Protein AF-A0A2W6C1J3-F1 (afdb_monomer)

Nearest PDB structures (foldseek):
  7tai-assembly1_C  TM=6.197E-01  e=3.158E-02  Homo sapiens
  8h2d-assembly2_B-2  TM=4.161E-01  e=7.433E-02  Mycobacterium tuberculosis H37Rv
  9erx-assembly1_R  TM=2.449E-01  e=3.915E-01  Homo sapiens
  2cmr-assembly1_A  TM=2.813E-01  e=2.522E+00  Human immunodeficiency virus 1

Mean predicted aligned error: 16.77 Å

Solvent-accessible surface area (backbone atoms only — not comparable to full-atom values): 20430 Å² total; per-residue (Å²): 144,79,85,87,76,74,85,70,72,65,65,61,58,56,48,27,52,51,46,26,54,50,26,47,53,49,23,51,49,32,48,48,52,25,50,48,35,52,49,38,62,74,67,65,57,66,50,96,92,43,51,58,66,58,48,53,52,50,26,52,51,30,50,55,52,22,53,52,30,45,49,52,20,53,53,26,43,55,66,20,72,86,57,82,51,56,81,58,45,70,63,40,62,64,69,41,81,67,27,29,75,37,48,22,29,39,33,52,15,48,49,43,49,51,51,55,64,56,39,65,79,46,29,84,79,62,34,68,70,53,41,50,59,57,54,55,43,55,58,54,19,53,51,26,41,50,51,14,47,43,55,66,40,87,54,39,84,38,71,68,51,41,46,53,58,51,52,49,50,52,53,52,51,50,52,50,39,43,66,60,23,38,70,60,68,59,96,90,43,82,51,66,56,42,65,71,60,49,50,50,53,52,51,50,51,52,51,49,52,51,52,36,52,77,33,53,63,31,88,66,26,80,68,58,54,39,58,71,93,58,84,73,72,74,75,76,71,66,95,56,75,47,76,36,48,33,40,33,45,51,41,80,50,78,89,60,93,53,63,98,48,51,47,40,39,35,35,45,33,42,34,69,55,99,62,53,32,39,34,42,36,45,34,38,33,32,67,50,101,90,45,82,40,82,76,50,26,40,36,40,37,37,40,78,80,65,74,54,76,39,57,34,55,37,45,80,47,86,96,42,36,39,42,32,51,33,62,51,99,78,86,54,46,32,38,36,41,36,37,48,50,70,51,101,85,32,43,31,42,36,43,38,36,45,37,74,53,76,80,90,72,88,73,98,74,87,92,79,88,133

Structure (mmCIF, N/CA/C/O backbone):
data_AF-A0A2W6C1J3-F1
#
_entry.id   AF-A0A2W6C1J3-F1
#
loop_
_atom_site.group_PDB
_atom_site.id
_atom_site.type_symbol
_atom_site.label_atom_id
_atom_site.label_alt_id
_atom_site.label_comp_id
_atom_site.label_asym_id
_atom_site.label_entity_id
_atom_site.label_seq_id
_atom_site.pdbx_PDB_ins_code
_atom_site.Cartn_x
_atom_site.Cartn_y
_atom_site.Cartn_z
_atom_site.occupancy
_atom_site.B_iso_or_equiv
_atom_site.auth_seq_id
_atom_site.auth_comp_id
_atom_site.auth_asym_id
_atom_site.auth_atom_id
_atom_site.pdbx_PDB_model_num
ATOM 1 N N . MET A 1 1 ? 20.520 35.606 -33.287 1.00 35.59 1 MET A N 1
ATOM 2 C CA . MET A 1 1 ? 19.347 34.954 -32.669 1.00 35.59 1 MET A CA 1
ATOM 3 C C . MET A 1 1 ? 19.440 33.465 -32.962 1.00 35.59 1 MET A C 1
ATOM 5 O O . MET A 1 1 ? 19.084 33.046 -34.051 1.00 35.59 1 MET A O 1
ATOM 9 N N . THR A 1 2 ? 20.014 32.681 -32.054 1.00 33.44 2 THR A N 1
ATOM 10 C CA . THR A 1 2 ? 20.157 31.226 -32.204 1.00 33.44 2 THR A CA 1
ATOM 11 C C . THR A 1 2 ? 19.728 30.582 -30.890 1.00 33.44 2 THR A C 1
ATOM 13 O O . THR A 1 2 ? 20.284 30.868 -29.832 1.00 33.44 2 THR A O 1
ATOM 16 N N . SER A 1 3 ? 18.651 29.801 -30.961 1.00 29.84 3 SER A N 1
ATOM 17 C CA . SER A 1 3 ? 17.952 29.206 -29.823 1.00 29.84 3 SER A CA 1
ATOM 18 C C . SER A 1 3 ? 18.814 28.200 -29.062 1.00 29.84 3 SER A C 1
ATOM 20 O O . SER A 1 3 ? 19.224 27.179 -29.609 1.00 29.84 3 SER A O 1
ATOM 22 N N . PHE A 1 4 ? 18.988 28.439 -27.762 1.00 36.97 4 PHE A N 1
ATOM 23 C CA . PHE A 1 4 ? 19.344 27.419 -26.780 1.00 36.97 4 PHE A CA 1
ATOM 24 C C . PHE A 1 4 ? 18.094 26.599 -26.438 1.00 36.97 4 PHE A C 1
ATOM 26 O O . PHE A 1 4 ? 17.389 26.892 -25.478 1.00 36.97 4 PHE A O 1
ATOM 33 N N . ALA A 1 5 ? 17.805 25.565 -27.227 1.00 32.78 5 ALA A N 1
ATOM 34 C CA . ALA A 1 5 ? 16.865 24.515 -26.841 1.00 32.78 5 ALA A CA 1
ATOM 35 C C . ALA A 1 5 ? 17.665 23.339 -26.266 1.00 32.78 5 ALA A C 1
ATOM 37 O O . ALA A 1 5 ? 17.911 22.332 -26.928 1.00 32.78 5 ALA A O 1
ATOM 38 N N . GLY A 1 6 ? 18.137 23.505 -25.028 1.00 33.59 6 GLY A N 1
ATOM 39 C CA . GLY A 1 6 ? 18.652 22.393 -24.240 1.00 33.59 6 GLY A CA 1
ATOM 40 C C . GLY A 1 6 ? 17.520 21.401 -23.995 1.00 33.59 6 GLY A C 1
ATOM 41 O O . GLY A 1 6 ? 16.505 21.752 -23.397 1.00 33.59 6 GLY A O 1
ATOM 42 N N . LEU A 1 7 ? 17.689 20.176 -24.489 1.00 39.22 7 LEU A N 1
ATOM 43 C CA . LEU A 1 7 ? 16.799 19.040 -24.273 1.00 39.22 7 LEU A CA 1
ATOM 44 C C . LEU A 1 7 ? 16.707 18.729 -22.772 1.00 39.22 7 LEU A C 1
ATOM 46 O O . LEU A 1 7 ? 17.462 17.922 -22.230 1.00 39.22 7 LEU A O 1
ATOM 50 N N . ALA A 1 8 ? 15.764 19.377 -22.095 1.00 35.72 8 ALA A N 1
ATOM 51 C CA . ALA A 1 8 ? 15.242 18.900 -20.832 1.00 35.72 8 ALA A CA 1
ATOM 52 C C . ALA A 1 8 ? 14.557 17.554 -21.104 1.00 35.72 8 ALA A C 1
ATOM 54 O O . ALA A 1 8 ? 13.488 17.505 -21.713 1.00 35.72 8 ALA A O 1
ATOM 55 N N . ALA A 1 9 ? 15.151 16.449 -20.650 1.00 41.56 9 ALA A N 1
ATOM 56 C CA . ALA A 1 9 ? 14.359 15.250 -20.393 1.00 41.56 9 ALA A CA 1
ATOM 57 C C . ALA A 1 9 ? 13.159 15.660 -19.509 1.00 41.56 9 ALA A C 1
ATOM 59 O O . ALA A 1 9 ? 13.341 16.520 -18.638 1.00 41.56 9 ALA A O 1
ATOM 60 N N . PRO A 1 10 ? 11.943 15.114 -19.700 1.00 43.62 10 PRO A N 1
ATOM 61 C CA . PRO A 1 10 ? 10.765 15.643 -19.029 1.00 43.62 10 PRO A CA 1
ATOM 62 C C . PRO A 1 10 ? 10.942 15.470 -17.519 1.00 43.62 10 PRO A C 1
ATOM 64 O O . PRO A 1 10 ? 10.916 14.354 -16.999 1.00 43.62 10 PRO A O 1
ATOM 67 N N . GLN A 1 11 ? 11.142 16.574 -16.799 1.00 49.41 11 GLN A N 1
ATOM 68 C CA . GLN A 1 11 ? 11.235 16.583 -15.334 1.00 49.41 11 GLN A CA 1
ATOM 69 C C . GLN A 1 11 ? 9.987 15.922 -14.709 1.00 49.41 11 GLN A C 1
ATOM 71 O O . GLN A 1 11 ? 10.075 15.255 -13.678 1.00 49.41 11 GLN A O 1
ATOM 76 N N . SER A 1 12 ? 8.851 16.007 -15.411 1.00 52.94 12 SER A N 1
ATOM 77 C CA . SER A 1 12 ? 7.570 15.370 -15.098 1.00 52.94 12 SER A CA 1
ATOM 78 C C . SER A 1 12 ? 7.643 13.845 -14.959 1.00 52.94 12 SER A C 1
ATOM 80 O O . SER A 1 12 ? 7.111 13.307 -13.993 1.00 52.94 12 SER A O 1
ATOM 82 N N . ALA A 1 13 ? 8.361 13.139 -15.841 1.00 54.59 13 ALA A N 1
ATOM 83 C CA . ALA A 1 13 ? 8.480 11.675 -15.797 1.00 54.59 13 ALA A CA 1
ATOM 84 C C . ALA A 1 13 ? 9.190 11.171 -14.528 1.00 54.59 13 ALA A C 1
ATOM 86 O O . ALA A 1 13 ? 8.996 10.041 -14.091 1.00 54.59 13 ALA A O 1
ATOM 87 N N . THR A 1 14 ? 10.044 12.005 -13.936 1.00 68.31 14 THR A N 1
ATOM 88 C CA . THR A 1 14 ? 10.722 11.696 -12.673 1.00 68.31 14 THR A CA 1
ATOM 89 C C . THR A 1 14 ? 9.872 12.133 -11.476 1.00 68.31 14 THR A C 1
ATOM 91 O O . THR A 1 14 ? 9.827 11.422 -10.475 1.00 68.31 14 THR A O 1
ATOM 94 N N . LEU A 1 15 ? 9.143 13.250 -11.589 1.00 80.19 15 LEU A N 1
ATOM 95 C CA . LEU A 1 15 ? 8.235 13.739 -10.550 1.00 80.19 15 LEU A CA 1
ATOM 96 C C . LEU A 1 15 ? 7.098 12.751 -10.260 1.00 80.19 15 LEU A C 1
ATOM 98 O O . LEU A 1 15 ? 6.923 12.377 -9.104 1.00 80.19 15 LEU A O 1
ATOM 102 N N . TYR A 1 16 ? 6.360 12.298 -11.281 1.00 75.44 16 TYR A N 1
ATOM 103 C CA . TYR A 1 16 ? 5.244 11.363 -11.082 1.00 75.44 16 TYR A CA 1
ATOM 104 C C . TYR A 1 16 ? 5.705 10.066 -10.423 1.00 75.44 16 TYR A C 1
ATOM 106 O O . TYR A 1 16 ? 5.076 9.608 -9.477 1.00 75.44 16 TYR A O 1
ATOM 114 N N . TRP A 1 17 ? 6.871 9.554 -10.812 1.00 77.50 17 TRP A N 1
ATOM 115 C CA . TRP A 1 17 ? 7.465 8.377 -10.190 1.00 77.50 17 TRP A CA 1
ATOM 116 C C . TRP A 1 17 ? 7.724 8.552 -8.681 1.00 77.50 17 TRP A C 1
ATOM 118 O O . TRP A 1 17 ? 7.384 7.675 -7.882 1.00 77.50 17 TRP A O 1
ATOM 128 N N . TYR A 1 18 ? 8.285 9.694 -8.262 1.00 84.50 18 TYR A N 1
ATOM 129 C CA . TYR A 1 18 ? 8.470 9.998 -6.837 1.00 84.50 18 TYR A CA 1
ATOM 130 C C . TYR A 1 18 ? 7.136 10.215 -6.116 1.00 84.50 18 TYR A C 1
ATOM 132 O O . TYR A 1 18 ? 6.980 9.755 -4.984 1.00 84.50 18 TYR A O 1
ATOM 140 N N . VAL A 1 19 ? 6.169 10.873 -6.763 1.00 91.31 19 VAL A N 1
ATOM 141 C CA . VAL A 1 19 ? 4.841 11.131 -6.194 1.00 91.31 19 VAL A CA 1
ATOM 142 C C . VAL A 1 19 ? 4.068 9.830 -5.993 1.00 91.31 19 VAL A C 1
ATOM 144 O O . VAL A 1 19 ? 3.548 9.631 -4.899 1.00 91.31 19 VAL A O 1
ATOM 147 N N . VAL A 1 20 ? 4.041 8.913 -6.966 1.00 90.12 20 VAL A N 1
ATOM 148 C CA . VAL A 1 20 ? 3.391 7.593 -6.843 1.00 90.12 20 VAL A CA 1
ATOM 149 C C . VAL A 1 20 ? 3.963 6.826 -5.656 1.00 90.12 20 VAL A C 1
ATOM 151 O O . VAL A 1 20 ? 3.212 6.340 -4.810 1.00 90.12 20 VAL A O 1
ATOM 154 N N . ARG A 1 21 ? 5.297 6.760 -5.549 1.00 88.81 21 ARG A N 1
ATOM 155 C CA . ARG A 1 21 ? 5.980 6.069 -4.444 1.00 88.81 21 ARG A CA 1
ATOM 156 C C . ARG A 1 21 ? 5.682 6.718 -3.097 1.00 88.81 21 ARG A C 1
ATOM 158 O O . ARG A 1 21 ? 5.259 6.035 -2.169 1.00 88.81 21 ARG A O 1
ATOM 165 N N . GLY A 1 22 ? 5.884 8.030 -2.994 1.00 93.75 22 GLY A N 1
ATOM 166 C CA . GLY A 1 22 ? 5.687 8.779 -1.756 1.00 93.75 22 GLY A CA 1
ATOM 167 C C . GLY A 1 22 ? 4.240 8.722 -1.274 1.00 93.75 22 GLY A C 1
ATOM 168 O O . GLY A 1 22 ? 3.988 8.357 -0.128 1.00 93.75 22 GLY A O 1
ATOM 169 N N . SER A 1 23 ? 3.282 9.003 -2.160 1.00 96.50 23 SER A N 1
ATOM 170 C CA . SER A 1 23 ? 1.851 8.924 -1.843 1.00 96.50 23 SER A CA 1
ATOM 171 C C . SER A 1 23 ? 1.415 7.512 -1.452 1.00 96.50 23 SER A C 1
ATOM 173 O O . SER A 1 23 ? 0.612 7.386 -0.533 1.00 96.50 23 SER A O 1
ATOM 175 N N . GLY A 1 24 ? 1.996 6.466 -2.054 1.00 96.19 24 GLY A N 1
ATOM 176 C CA . GLY A 1 24 ? 1.757 5.065 -1.693 1.00 96.19 24 GLY A CA 1
ATOM 177 C C . GLY A 1 24 ? 2.164 4.734 -0.251 1.00 96.19 24 GLY A C 1
ATOM 178 O O . GLY A 1 24 ? 1.387 4.149 0.504 1.00 96.19 24 GLY A O 1
ATOM 179 N N . PHE A 1 25 ? 3.354 5.165 0.179 1.00 96.94 25 PHE A N 1
ATOM 180 C CA . PHE A 1 25 ? 3.776 4.993 1.575 1.00 96.94 25 PHE A CA 1
ATOM 181 C C . PHE A 1 25 ? 2.956 5.850 2.543 1.00 96.94 25 PHE A C 1
ATOM 183 O O . PHE A 1 25 ? 2.611 5.380 3.627 1.00 96.94 25 PHE A O 1
ATOM 190 N N . VAL A 1 26 ? 2.611 7.084 2.158 1.00 98.19 26 VAL A N 1
ATOM 191 C CA . VAL A 1 26 ? 1.805 7.977 3.002 1.00 98.19 26 VAL A CA 1
ATOM 192 C C . VAL A 1 26 ? 0.393 7.428 3.193 1.00 98.19 26 VAL A C 1
ATOM 194 O O . VAL A 1 26 ? -0.056 7.342 4.333 1.00 98.19 26 VAL A O 1
ATOM 197 N N . VAL A 1 27 ? -0.295 6.990 2.131 1.00 98.25 27 VAL A N 1
ATOM 198 C CA . VAL A 1 27 ? -1.635 6.397 2.270 1.00 98.25 27 VAL A CA 1
ATOM 199 C C . VAL A 1 27 ? -1.596 5.128 3.121 1.00 98.25 27 VAL A C 1
ATOM 201 O O . VAL A 1 27 ? -2.458 4.948 3.978 1.00 98.25 27 VAL A O 1
ATOM 204 N N . TYR A 1 28 ? -0.571 4.284 2.964 1.00 98.31 28 TYR A N 1
ATOM 205 C CA . TYR A 1 28 ? -0.408 3.085 3.786 1.00 98.31 28 TYR A CA 1
ATOM 206 C C . TYR A 1 28 ? -0.185 3.416 5.271 1.00 98.31 28 TYR A C 1
ATOM 208 O O . TYR A 1 28 ? -0.798 2.806 6.155 1.00 98.31 28 TYR A O 1
ATOM 216 N N . ALA A 1 29 ? 0.662 4.407 5.560 1.00 98.31 29 ALA A N 1
ATOM 217 C CA . ALA A 1 29 ? 0.903 4.878 6.918 1.00 98.31 29 ALA A CA 1
ATOM 218 C C . ALA A 1 29 ? -0.374 5.468 7.534 1.00 98.31 29 ALA A C 1
ATOM 220 O O . ALA A 1 29 ? -0.749 5.081 8.638 1.00 98.31 29 ALA A O 1
ATOM 221 N N . LEU A 1 30 ? -1.088 6.333 6.809 1.00 98.50 30 LEU A N 1
ATOM 222 C CA . LEU A 1 30 ? -2.352 6.922 7.261 1.00 98.50 30 LEU A CA 1
ATOM 223 C C . LEU A 1 30 ? -3.420 5.858 7.516 1.00 98.50 30 LEU A C 1
ATOM 225 O O . LEU A 1 30 ? -4.082 5.903 8.550 1.00 98.50 30 LEU A O 1
ATOM 229 N N . LEU A 1 31 ? -3.540 4.862 6.634 1.00 97.94 31 LEU A N 1
ATOM 230 C CA . LEU A 1 31 ? -4.450 3.733 6.821 1.00 97.94 31 LEU A CA 1
ATOM 231 C C . LEU A 1 31 ? -4.090 2.934 8.082 1.00 97.94 31 LEU A C 1
ATOM 233 O O . LEU A 1 31 ? -4.968 2.602 8.876 1.00 97.94 31 LEU A O 1
ATOM 237 N N . THR A 1 32 ? -2.798 2.680 8.308 1.00 98.44 32 THR A N 1
ATOM 238 C CA . THR A 1 32 ? -2.300 2.001 9.516 1.00 98.44 32 THR A CA 1
ATOM 239 C C . THR A 1 32 ? -2.637 2.791 10.778 1.00 98.44 32 THR A C 1
ATOM 241 O O . THR A 1 32 ? -3.211 2.238 11.716 1.00 98.44 32 THR A O 1
ATOM 244 N N . VAL A 1 33 ? -2.319 4.089 10.815 1.00 98.19 33 VAL A N 1
ATOM 245 C CA . VAL A 1 33 ? -2.618 4.951 11.969 1.00 98.19 33 VAL A CA 1
ATOM 246 C C . VAL A 1 33 ? -4.133 5.042 12.174 1.00 98.19 33 VAL A C 1
ATOM 248 O O . VAL A 1 33 ? -4.611 4.940 13.299 1.00 98.19 33 VAL A O 1
ATOM 251 N N . GLY A 1 34 ? -4.915 5.117 11.099 1.00 97.62 34 GLY A N 1
ATOM 252 C CA . GLY A 1 34 ? -6.371 5.057 11.150 1.00 97.62 34 GLY A CA 1
ATOM 253 C C . GLY A 1 34 ? -6.894 3.772 11.806 1.00 97.62 34 GLY A C 1
ATOM 254 O O . GLY A 1 34 ? -7.751 3.846 12.691 1.00 97.62 34 GLY A O 1
ATOM 255 N N . VAL A 1 35 ? -6.348 2.603 11.446 1.00 97.50 35 VAL A N 1
ATOM 256 C CA . VAL A 1 35 ? -6.657 1.311 12.094 1.00 97.50 35 VAL A CA 1
ATOM 257 C C . VAL A 1 35 ? -6.270 1.326 13.574 1.00 97.50 35 VAL A C 1
ATOM 259 O O . VAL A 1 35 ? -7.056 0.880 14.411 1.00 97.50 35 VAL A O 1
ATOM 262 N N . VAL A 1 36 ? -5.103 1.878 13.919 1.00 96.75 36 VAL A N 1
ATOM 263 C CA . VAL A 1 36 ? -4.657 2.038 15.313 1.00 96.75 36 VAL A CA 1
ATOM 264 C C . VAL A 1 36 ? -5.656 2.869 16.113 1.00 96.75 36 VAL A C 1
ATOM 266 O O . VAL A 1 36 ? -6.109 2.422 17.163 1.00 96.75 36 VAL A O 1
ATOM 269 N N . PHE A 1 37 ? -6.078 4.027 15.606 1.00 95.56 37 PHE A N 1
ATOM 270 C CA . PHE A 1 37 ? -7.083 4.859 16.270 1.00 95.56 37 PHE A CA 1
ATOM 271 C C . PHE A 1 37 ? -8.448 4.158 16.370 1.00 95.56 37 PHE A C 1
ATOM 273 O O . PHE A 1 37 ? -9.102 4.231 17.412 1.00 95.56 37 PHE A O 1
ATOM 280 N N . GLY A 1 38 ? -8.846 3.387 15.353 1.00 93.88 38 GLY A N 1
ATOM 281 C CA . GLY A 1 38 ? -10.042 2.538 15.415 1.00 93.88 38 GLY A CA 1
ATOM 282 C C . GLY A 1 38 ? -9.954 1.478 16.523 1.00 93.88 38 GLY A C 1
ATOM 283 O O . GLY A 1 38 ? -10.914 1.251 17.269 1.00 93.88 38 GLY A O 1
ATOM 284 N N . LEU A 1 39 ? -8.778 0.869 16.701 1.00 92.81 39 LEU A N 1
ATOM 285 C CA . LEU A 1 39 ? -8.503 -0.056 17.798 1.00 92.81 39 LEU A CA 1
ATOM 286 C C . LEU A 1 39 ? -8.514 0.655 19.157 1.00 92.81 39 LEU A C 1
ATOM 288 O O . LEU A 1 39 ? -9.159 0.144 20.073 1.00 92.81 39 LEU A O 1
ATOM 292 N N . LEU A 1 40 ? -7.906 1.838 19.292 1.00 91.12 40 LEU A N 1
ATOM 293 C CA . LEU A 1 40 ? -7.935 2.643 20.523 1.00 91.12 40 LEU A CA 1
ATOM 294 C C . LEU A 1 40 ? -9.372 2.995 20.945 1.00 91.12 40 LEU A C 1
ATOM 296 O O . LEU A 1 40 ? -9.728 2.828 22.116 1.00 91.12 40 LEU A O 1
ATOM 300 N N . LEU A 1 41 ? -10.234 3.372 19.992 1.00 89.81 41 LEU A N 1
ATOM 301 C CA . LEU A 1 41 ? -11.667 3.581 20.234 1.00 89.81 41 LEU A CA 1
ATOM 302 C C . LEU A 1 41 ? -12.354 2.303 20.728 1.00 89.81 41 LEU A C 1
ATOM 304 O O . LEU A 1 41 ? -13.160 2.347 21.662 1.00 89.81 41 LEU A O 1
ATOM 308 N N . SER A 1 42 ? -12.018 1.150 20.141 1.00 86.56 42 SER A N 1
ATOM 309 C CA . SER A 1 42 ? -12.561 -0.151 20.555 1.00 86.56 42 SER A CA 1
ATOM 310 C C . SER A 1 42 ? -12.111 -0.566 21.964 1.00 86.56 42 SER A C 1
ATOM 312 O O . SER A 1 42 ? -12.870 -1.212 22.695 1.00 86.56 42 SER A O 1
ATOM 314 N N . LEU A 1 43 ? -10.897 -0.167 22.351 1.00 86.00 43 LEU A N 1
ATOM 315 C CA . LEU A 1 43 ? -10.286 -0.385 23.662 1.00 86.00 43 LEU A CA 1
ATOM 316 C C . LEU A 1 43 ? -10.767 0.623 24.716 1.00 86.00 43 LEU A C 1
ATOM 318 O O . LEU A 1 43 ? -10.502 0.423 25.897 1.00 86.00 43 LEU A O 1
ATOM 322 N N . ARG A 1 44 ? -11.516 1.660 24.311 1.00 84.06 44 ARG A N 1
ATOM 323 C CA . ARG A 1 44 ? -11.959 2.775 25.168 1.00 84.06 44 ARG A CA 1
ATOM 324 C C . ARG A 1 44 ? -10.790 3.510 25.840 1.00 84.06 44 ARG A C 1
ATOM 326 O O . ARG A 1 44 ? -10.935 3.988 26.964 1.00 84.06 44 ARG A O 1
ATOM 333 N N . TRP A 1 45 ? -9.648 3.589 25.160 1.00 81.94 45 TRP A N 1
ATOM 334 C CA . TRP A 1 45 ? -8.483 4.313 25.662 1.00 81.94 45 TRP A CA 1
ATOM 335 C C . TRP A 1 45 ? -8.776 5.819 25.754 1.00 81.94 45 TRP A C 1
ATOM 337 O O . TRP A 1 45 ? -9.422 6.383 24.870 1.00 81.94 45 TRP A O 1
ATOM 347 N N . ARG A 1 46 ? -8.345 6.445 26.852 1.00 85.12 46 ARG A N 1
ATOM 348 C CA . ARG A 1 46 ? -8.445 7.887 27.116 1.00 85.12 46 ARG A CA 1
ATOM 349 C C . ARG A 1 46 ? -7.454 8.288 28.208 1.00 85.12 46 ARG A C 1
ATOM 351 O O . ARG A 1 46 ? -7.090 7.448 29.031 1.00 85.12 46 ARG A O 1
ATOM 358 N N . SER A 1 47 ? -7.103 9.565 28.256 1.00 85.62 47 SER A N 1
ATOM 359 C CA . SER A 1 47 ? -6.415 10.202 29.386 1.00 85.62 47 SER A CA 1
ATOM 360 C C . SER A 1 47 ? -7.073 11.547 29.703 1.00 85.62 47 SER A C 1
ATOM 362 O O . SER A 1 47 ? -7.928 12.002 28.942 1.00 85.62 47 SER A O 1
ATOM 364 N N . ASP A 1 48 ? -6.679 12.193 30.801 1.00 83.19 48 ASP A N 1
ATOM 365 C CA . ASP A 1 48 ? -7.232 13.501 31.188 1.00 83.19 48 ASP A CA 1
ATOM 366 C C . ASP A 1 48 ? -6.960 14.583 30.128 1.00 83.19 48 ASP A C 1
ATOM 368 O O . ASP A 1 48 ? -7.808 15.432 29.873 1.00 83.19 48 ASP A O 1
ATOM 372 N N . ALA A 1 49 ? -5.814 14.497 29.442 1.00 88.06 49 ALA A N 1
ATOM 373 C CA . ALA A 1 49 ? -5.451 15.383 28.335 1.00 88.06 49 ALA A CA 1
ATOM 374 C C . ALA A 1 49 ? -5.952 14.901 26.958 1.00 88.06 49 ALA A C 1
ATOM 376 O O . ALA A 1 49 ? -5.891 15.653 25.987 1.00 88.06 49 ALA A O 1
ATOM 377 N N . TRP A 1 50 ? -6.424 13.654 26.842 1.00 85.75 50 TRP A N 1
ATOM 378 C CA . TRP A 1 50 ? -6.826 13.049 25.570 1.00 85.75 50 TRP A CA 1
ATOM 379 C C . TRP A 1 50 ? -8.206 12.387 25.683 1.00 85.75 50 TRP A C 1
ATOM 381 O O . TRP A 1 50 ? -8.315 11.175 25.937 1.00 85.75 50 TRP A O 1
ATOM 391 N N . PRO A 1 51 ? -9.292 13.166 25.513 1.00 85.38 51 PRO A N 1
ATOM 392 C CA . PRO A 1 51 ? -10.641 12.641 25.606 1.00 85.38 51 PRO A CA 1
ATOM 393 C C . PRO A 1 51 ? -10.951 11.710 24.432 1.00 85.38 51 PRO A C 1
ATOM 395 O O . PRO A 1 51 ? -10.399 11.805 23.335 1.00 85.38 51 PRO A O 1
ATOM 398 N N . ARG A 1 52 ? -11.919 10.816 24.643 1.00 83.31 52 ARG A N 1
ATOM 399 C CA . ARG A 1 52 ? -12.349 9.852 23.621 1.00 83.31 52 ARG A CA 1
ATOM 400 C C . ARG A 1 52 ? -12.847 10.528 22.337 1.00 83.31 52 ARG A C 1
ATOM 402 O O . ARG A 1 52 ? -12.608 9.987 21.264 1.00 83.31 52 ARG A O 1
ATOM 409 N N . LEU A 1 53 ? -13.487 11.694 22.457 1.00 87.94 53 LEU A N 1
ATOM 410 C CA . LEU A 1 53 ? -13.970 12.480 21.318 1.00 87.94 53 LEU A CA 1
ATOM 411 C C . LEU A 1 53 ? -12.824 12.845 20.363 1.00 87.94 53 LEU A C 1
ATOM 413 O O . LEU A 1 53 ? -12.935 12.626 19.166 1.00 87.94 53 LEU A O 1
ATOM 417 N N . LEU A 1 54 ? -11.670 13.249 20.902 1.00 90.56 54 LEU A N 1
ATOM 418 C CA . LEU A 1 54 ? -10.498 13.581 20.092 1.00 90.56 54 LEU A CA 1
ATOM 419 C C . LEU A 1 54 ? -9.968 12.367 19.315 1.00 90.56 54 LEU A C 1
ATOM 421 O O . LEU A 1 54 ? -9.506 12.495 18.189 1.00 90.56 54 LEU A O 1
ATOM 425 N N . THR A 1 55 ? -10.069 11.161 19.881 1.00 90.81 55 THR A N 1
ATOM 426 C CA . THR A 1 55 ? -9.673 9.928 19.174 1.00 90.81 55 THR A CA 1
ATOM 427 C C . THR A 1 55 ? -10.620 9.623 18.008 1.00 90.81 55 THR A C 1
ATOM 429 O O . THR A 1 55 ? -10.183 9.118 16.975 1.00 90.81 55 THR A O 1
ATOM 432 N N . GLU A 1 56 ? -11.909 9.927 18.163 1.00 91.62 56 GLU A N 1
ATOM 433 C CA . GLU A 1 56 ? -12.926 9.762 17.121 1.00 91.62 56 GLU A CA 1
ATOM 434 C C . GLU A 1 56 ? -12.738 10.775 15.988 1.00 91.62 56 GLU A C 1
ATOM 436 O O . GLU A 1 56 ? -12.738 10.382 14.819 1.00 91.62 56 GLU A O 1
ATOM 441 N N . ASP A 1 57 ? -12.482 12.038 16.324 1.00 94.50 57 ASP A N 1
ATOM 442 C CA . ASP A 1 57 ? -12.217 13.095 15.346 1.00 94.50 57 ASP A CA 1
ATOM 443 C C . ASP A 1 57 ? -10.915 12.839 14.579 1.00 94.50 57 ASP A C 1
ATOM 445 O O . ASP A 1 57 ? -10.888 12.909 13.350 1.00 94.50 57 ASP A O 1
ATOM 449 N N . VAL A 1 58 ? -9.841 12.451 15.280 1.00 96.38 58 VAL A N 1
ATOM 450 C CA . VAL A 1 58 ? -8.563 12.104 14.639 1.00 96.38 58 VAL A CA 1
ATOM 451 C C . VAL A 1 58 ? -8.717 10.883 13.735 1.00 96.38 58 VAL A C 1
ATOM 453 O O . VAL A 1 58 ? -8.187 10.889 12.627 1.00 96.38 58 VAL A O 1
ATOM 456 N N . HIS A 1 59 ? -9.471 9.856 14.146 1.00 95.94 59 HIS A N 1
ATOM 457 C CA . HIS A 1 59 ? -9.747 8.710 13.277 1.00 95.94 59 HIS A CA 1
ATOM 458 C C . HIS A 1 59 ? -10.420 9.152 11.972 1.00 95.94 59 HIS A C 1
ATOM 460 O O . HIS A 1 59 ? -9.954 8.781 10.898 1.00 95.94 59 HIS A O 1
ATOM 466 N N . GLN A 1 60 ? -11.474 9.968 12.051 1.00 94.56 60 GLN A N 1
ATOM 467 C CA . GLN A 1 60 ? -12.189 10.464 10.871 1.00 94.56 60 GLN A CA 1
ATOM 468 C C . GLN A 1 60 ? -11.290 11.318 9.970 1.00 94.56 60 GLN A C 1
ATOM 470 O O . GLN A 1 60 ? -11.231 11.083 8.761 1.00 94.56 60 GLN A O 1
ATOM 475 N N . PHE A 1 61 ? -10.538 12.253 10.555 1.00 97.06 61 PHE A N 1
ATOM 476 C CA . PHE A 1 61 ? -9.595 13.099 9.825 1.00 97.06 61 PHE A CA 1
ATOM 477 C C . PHE A 1 61 ? -8.538 12.273 9.081 1.00 97.06 61 PHE A C 1
ATOM 479 O O . PHE A 1 61 ? -8.277 12.515 7.902 1.00 97.06 61 PHE A O 1
ATOM 486 N N . LEU A 1 62 ? -7.975 11.251 9.733 1.00 97.75 62 LEU A N 1
ATOM 487 C CA . LEU A 1 62 ? -6.998 10.354 9.117 1.00 97.75 62 LEU A CA 1
ATOM 488 C C . LEU A 1 62 ? -7.579 9.586 7.928 1.00 97.75 62 LEU A C 1
ATOM 490 O O . LEU A 1 62 ? -6.876 9.425 6.934 1.00 97.75 62 LEU A O 1
ATOM 494 N N . GLN A 1 63 ? -8.840 9.139 7.990 1.00 96.56 63 GLN A N 1
ATOM 495 C CA . GLN A 1 63 ? -9.462 8.438 6.858 1.00 96.56 63 GLN A CA 1
ATOM 496 C C . GLN A 1 63 ? -9.737 9.369 5.675 1.00 96.56 63 GLN A C 1
ATOM 498 O O . GLN A 1 63 ? -9.523 8.976 4.528 1.00 96.56 63 GLN A O 1
ATOM 503 N N . LEU A 1 64 ? -10.149 10.614 5.934 1.00 96.81 64 LEU A N 1
ATOM 504 C CA . LEU A 1 64 ? -10.292 11.626 4.884 1.00 96.81 64 LEU A CA 1
ATOM 505 C C . LEU A 1 64 ? -8.941 11.927 4.227 1.00 96.81 64 LEU A C 1
ATOM 507 O O . LEU A 1 64 ? -8.829 11.948 3.001 1.00 96.81 64 LEU A O 1
ATOM 511 N N . LEU A 1 65 ? -7.894 12.095 5.037 1.00 98.12 65 LEU A N 1
ATOM 512 C CA . LEU A 1 65 ? -6.546 12.339 4.537 1.00 98.12 65 LEU A CA 1
ATOM 513 C C . LEU A 1 65 ? -6.006 11.135 3.752 1.00 98.12 65 LEU A C 1
ATOM 515 O O . LEU A 1 65 ? -5.415 11.317 2.687 1.00 98.12 65 LEU A O 1
ATOM 519 N N . ALA A 1 66 ? -6.255 9.909 4.223 1.00 98.25 66 ALA A N 1
ATOM 520 C CA . ALA A 1 66 ? -5.908 8.685 3.508 1.00 98.25 66 ALA A CA 1
ATOM 521 C C . ALA A 1 66 ? -6.616 8.612 2.146 1.00 98.25 66 ALA A C 1
ATOM 523 O O . ALA A 1 66 ? -5.964 8.322 1.148 1.00 98.25 66 ALA A O 1
ATOM 524 N N . GLY A 1 67 ? -7.910 8.941 2.069 1.00 97.88 67 GLY A N 1
ATOM 525 C CA . GLY A 1 67 ? -8.648 9.007 0.802 1.00 97.88 67 GLY A CA 1
ATOM 526 C C . GLY A 1 67 ? -8.068 10.029 -0.186 1.00 97.88 67 GLY A C 1
ATOM 527 O O . GLY A 1 67 ? -7.931 9.738 -1.378 1.00 97.88 67 GLY A O 1
ATOM 528 N N . SER A 1 68 ? -7.641 11.195 0.305 1.00 98.12 68 SER A N 1
ATOM 529 C CA . SER A 1 68 ? -6.959 12.206 -0.514 1.00 98.12 68 SER A CA 1
ATOM 530 C C . SER A 1 68 ? -5.620 11.697 -1.058 1.00 98.12 68 SER A C 1
ATOM 532 O O . SER A 1 68 ? -5.366 11.791 -2.258 1.00 98.12 68 SER A O 1
ATOM 534 N N . PHE A 1 69 ? -4.778 11.091 -0.213 1.00 98.38 69 PHE A N 1
ATOM 535 C CA . PHE A 1 69 ? -3.502 10.519 -0.659 1.00 98.38 69 PHE A CA 1
ATOM 536 C C . PHE A 1 69 ? -3.676 9.293 -1.560 1.00 98.38 69 PHE A C 1
ATOM 538 O O . PHE A 1 69 ? -2.887 9.121 -2.485 1.00 98.38 69 PHE A O 1
ATOM 545 N N . LEU A 1 70 ? -4.722 8.486 -1.357 1.00 98.31 70 LEU A N 1
ATOM 546 C CA . LEU A 1 70 ? -5.096 7.405 -2.270 1.00 98.31 70 LEU A CA 1
ATOM 547 C C . LEU A 1 70 ? -5.436 7.955 -3.657 1.00 98.31 70 LEU A C 1
ATOM 549 O O . LEU A 1 70 ? -4.973 7.426 -4.663 1.00 98.31 70 LEU A O 1
ATOM 553 N N . SER A 1 71 ? -6.199 9.048 -3.709 1.00 97.69 71 SER A N 1
ATOM 554 C CA . SER A 1 71 ? -6.548 9.714 -4.966 1.00 97.69 71 SER A CA 1
ATOM 555 C C . SER A 1 71 ? -5.297 10.238 -5.671 1.00 97.69 71 SER A C 1
ATOM 557 O O . SER A 1 71 ? -5.112 9.985 -6.859 1.00 97.69 71 SER A O 1
ATOM 559 N N . ILE A 1 72 ? -4.387 10.886 -4.931 1.00 97.25 72 ILE A N 1
ATOM 560 C CA . ILE A 1 72 ? -3.084 11.323 -5.457 1.00 97.25 72 ILE A CA 1
ATOM 561 C C . ILE A 1 72 ? -2.287 10.126 -5.987 1.00 97.25 72 ILE A C 1
ATOM 563 O O . ILE A 1 72 ? -1.729 10.203 -7.080 1.00 97.25 72 ILE A O 1
ATOM 567 N N . HIS A 1 73 ? -2.250 9.016 -5.252 1.00 95.88 73 HIS A N 1
ATOM 568 C CA . HIS A 1 73 ? -1.541 7.802 -5.646 1.00 95.88 73 HIS A CA 1
ATOM 569 C C . HIS A 1 73 ? -2.084 7.209 -6.955 1.00 95.88 73 HIS A C 1
ATOM 571 O O . HIS A 1 73 ? -1.312 6.944 -7.875 1.00 95.88 73 HIS A O 1
ATOM 577 N N . ILE A 1 74 ? -3.405 7.076 -7.091 1.00 95.50 74 ILE A N 1
ATOM 578 C CA . ILE A 1 74 ? -4.043 6.539 -8.303 1.00 95.50 74 ILE A CA 1
ATOM 579 C C . ILE A 1 74 ? -3.861 7.491 -9.490 1.00 95.50 74 ILE A C 1
ATOM 581 O O . ILE A 1 74 ? -3.441 7.062 -10.563 1.00 95.50 74 ILE A O 1
ATOM 585 N N . VAL A 1 75 ? -4.122 8.790 -9.306 1.00 94.38 75 VAL A N 1
ATOM 586 C CA . VAL A 1 75 ? -3.983 9.788 -10.379 1.00 94.38 75 VAL A CA 1
ATOM 587 C C . VAL A 1 75 ? -2.536 9.875 -10.851 1.00 94.38 75 VAL A C 1
ATOM 589 O O . VAL A 1 75 ? -2.280 9.847 -12.049 1.00 94.38 75 VAL A O 1
ATOM 592 N N . SER A 1 76 ? -1.571 9.924 -9.932 1.00 89.75 76 SER A N 1
ATOM 593 C CA . SER A 1 76 ? -0.155 9.936 -10.312 1.00 89.75 76 SER A CA 1
ATOM 594 C C . SER A 1 76 ? 0.283 8.635 -10.988 1.00 89.75 76 SER A C 1
ATOM 596 O O . SER A 1 76 ? 1.154 8.692 -11.848 1.00 89.75 76 SER A O 1
ATOM 598 N N . THR A 1 77 ? -0.351 7.496 -10.678 1.00 87.38 77 THR A N 1
ATOM 599 C CA . THR A 1 77 ? -0.105 6.216 -11.367 1.00 87.38 77 THR A CA 1
ATOM 600 C C . THR A 1 77 ? -0.601 6.253 -12.812 1.00 87.38 77 THR A C 1
ATOM 602 O O . THR A 1 77 ? 0.076 5.746 -13.697 1.00 87.38 77 THR A O 1
ATOM 605 N N . LEU A 1 78 ? -1.741 6.898 -13.078 1.00 86.44 78 LEU A N 1
ATOM 606 C CA . LEU A 1 78 ? -2.247 7.101 -14.443 1.00 86.44 78 LEU A CA 1
ATOM 607 C C . LEU A 1 78 ? -1.397 8.081 -15.262 1.00 86.44 78 LEU A C 1
ATOM 609 O O . LEU A 1 78 ? -1.344 7.980 -16.484 1.00 86.44 78 LEU A O 1
ATOM 613 N N . LEU A 1 79 ? -0.758 9.042 -14.593 1.00 79.69 79 LEU A N 1
ATOM 614 C CA . LEU A 1 79 ? 0.113 10.041 -15.219 1.00 79.69 79 LEU A CA 1
ATOM 615 C C . LEU A 1 79 ? 1.573 9.580 -15.336 1.00 79.69 79 LEU A C 1
ATOM 617 O O . LEU A 1 79 ? 2.390 10.266 -15.956 1.00 79.69 79 LEU A O 1
ATOM 621 N N . ASP A 1 80 ? 1.922 8.448 -14.727 1.00 72.69 80 ASP A N 1
ATOM 622 C CA . ASP A 1 80 ? 3.270 7.910 -14.781 1.00 72.69 80 ASP A CA 1
ATOM 623 C C . ASP A 1 80 ? 3.596 7.412 -16.196 1.00 72.69 80 ASP A C 1
ATOM 625 O O . ASP A 1 80 ? 2.868 6.638 -16.811 1.00 72.69 80 ASP A O 1
ATOM 629 N N . SER A 1 81 ? 4.735 7.862 -16.718 1.00 62.25 81 SER A N 1
ATOM 630 C CA . SER A 1 81 ? 5.209 7.486 -18.060 1.00 62.25 81 SER A CA 1
ATOM 631 C C . SER A 1 81 ? 6.102 6.245 -18.044 1.00 62.25 81 SER A C 1
ATOM 633 O O . SER A 1 81 ? 6.528 5.774 -19.100 1.00 62.25 81 SER A O 1
ATOM 635 N N . PHE A 1 82 ? 6.430 5.718 -16.860 1.00 60.97 82 PHE A N 1
ATOM 636 C CA . PHE A 1 82 ? 7.262 4.530 -16.734 1.00 60.97 82 PHE A CA 1
ATOM 637 C C . PHE A 1 82 ? 6.431 3.253 -16.899 1.00 60.97 82 PHE A C 1
ATOM 639 O O . PHE A 1 82 ? 6.829 2.370 -17.662 1.00 60.97 82 PHE A O 1
ATOM 646 N N . VAL A 1 83 ? 5.264 3.170 -16.256 1.00 63.59 83 VAL A N 1
ATOM 647 C CA . VAL A 1 83 ? 4.263 2.126 -16.517 1.00 63.59 83 VAL A CA 1
ATOM 648 C C . VAL A 1 83 ? 2.988 2.786 -17.033 1.00 63.59 83 VAL A C 1
ATOM 650 O O . VAL A 1 83 ? 2.245 3.389 -16.271 1.00 63.59 83 VAL A O 1
ATOM 653 N N . HIS A 1 84 ? 2.739 2.673 -18.338 1.00 68.06 84 HIS A N 1
ATOM 654 C CA . HIS A 1 84 ? 1.531 3.222 -18.949 1.00 68.06 84 HIS A CA 1
ATOM 655 C C . HIS A 1 84 ? 0.332 2.349 -18.572 1.00 68.06 84 HIS A C 1
ATOM 657 O O . HIS A 1 84 ? 0.206 1.237 -19.084 1.00 68.06 84 HIS A O 1
ATOM 663 N N . PHE A 1 85 ? -0.526 2.856 -17.689 1.00 72.62 85 PHE A N 1
ATOM 664 C CA . PHE A 1 85 ? -1.774 2.203 -17.305 1.00 72.62 85 PHE A CA 1
ATOM 665 C C . PHE A 1 85 ? -2.967 2.837 -18.016 1.00 72.62 85 PHE A C 1
ATOM 667 O O . PHE A 1 85 ? -3.094 4.061 -18.079 1.00 72.62 85 PHE A O 1
ATOM 674 N N . ALA A 1 86 ? -3.887 2.011 -18.506 1.00 75.62 86 ALA A N 1
ATOM 675 C CA . ALA A 1 86 ? -5.194 2.490 -18.929 1.00 75.62 86 ALA A CA 1
ATOM 676 C C . ALA A 1 86 ? -6.084 2.784 -17.707 1.00 75.62 86 ALA A C 1
ATOM 678 O O . ALA A 1 86 ? -5.970 2.150 -16.659 1.00 75.62 86 ALA A O 1
ATOM 679 N N . TRP A 1 87 ? -7.032 3.715 -17.847 1.00 84.69 87 TRP A N 1
ATOM 680 C CA . TRP A 1 87 ? -7.917 4.128 -16.747 1.00 84.69 87 TRP A CA 1
ATOM 681 C C . TRP A 1 87 ? -8.734 2.970 -16.147 1.00 84.69 87 TRP A C 1
ATOM 683 O O . TRP A 1 87 ? -9.044 2.984 -14.960 1.00 84.69 87 TRP A O 1
ATOM 693 N N . TYR A 1 88 ? -9.069 1.949 -16.940 1.00 81.25 88 TYR A N 1
ATOM 694 C CA . TYR A 1 88 ? -9.793 0.779 -16.446 1.00 81.25 88 TYR A C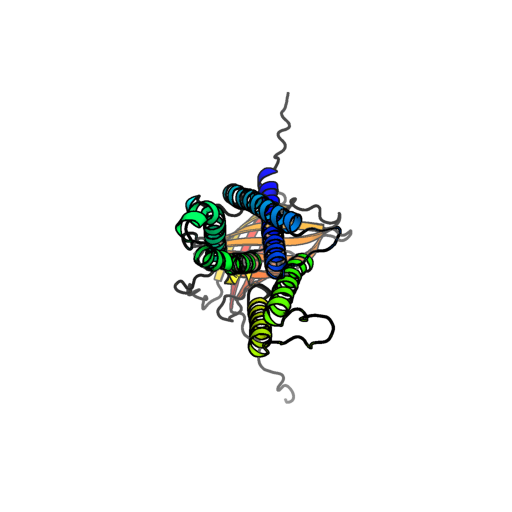A 1
ATOM 695 C C . TYR A 1 88 ? -8.881 -0.193 -15.688 1.00 81.25 88 TYR A C 1
ATOM 697 O O . TYR A 1 88 ? -9.376 -0.923 -14.841 1.00 81.25 88 TYR A O 1
ATOM 705 N N . GLU A 1 89 ? -7.563 -0.184 -15.920 1.00 78.94 89 GLU A N 1
ATOM 706 C CA . GLU A 1 89 ? -6.607 -1.072 -15.238 1.00 78.94 89 GLU A CA 1
ATOM 707 C C . GLU A 1 89 ? -6.354 -0.694 -13.780 1.00 78.94 89 GLU A C 1
ATOM 709 O O . GLU A 1 89 ? -5.911 -1.536 -13.003 1.00 78.94 89 GLU A O 1
ATOM 714 N N . VAL A 1 90 ? -6.662 0.546 -13.393 1.00 89.25 90 VAL A N 1
ATOM 715 C CA . VAL A 1 90 ? -6.603 0.996 -11.992 1.00 89.25 90 VAL A CA 1
ATOM 716 C C . VAL A 1 90 ? -7.941 0.850 -11.264 1.00 89.25 90 VAL A C 1
ATOM 718 O O . VAL A 1 90 ? -8.001 1.043 -10.052 1.00 89.25 90 VAL A O 1
ATOM 721 N N . LEU A 1 91 ? -9.012 0.511 -11.988 1.00 90.50 91 LEU A N 1
ATOM 722 C CA . LEU A 1 91 ? -10.348 0.323 -11.425 1.00 90.50 91 LEU A CA 1
ATOM 723 C C . LEU A 1 91 ? -10.759 -1.144 -11.430 1.00 90.50 91 LEU A C 1
ATOM 725 O O . LEU A 1 91 ? -11.301 -1.610 -10.445 1.00 90.50 91 LEU A O 1
ATOM 729 N N . VAL A 1 92 ? -10.494 -1.899 -12.491 1.00 91.06 92 VAL A N 1
ATOM 730 C CA . VAL A 1 92 ? -10.934 -3.289 -12.623 1.00 91.06 92 VAL A CA 1
ATOM 731 C C . VAL A 1 92 ? -9.814 -4.226 -12.163 1.00 91.06 92 VAL A C 1
ATOM 733 O O . VAL A 1 92 ? -8.736 -4.245 -12.759 1.00 91.06 92 VAL A O 1
ATOM 736 N N . PRO A 1 93 ? -10.026 -5.038 -11.112 1.00 88.12 93 PRO A N 1
ATOM 737 C CA . PRO A 1 93 ? -9.005 -5.975 -10.675 1.00 88.12 93 PRO A CA 1
ATOM 738 C C . PRO A 1 93 ? -8.723 -7.001 -11.779 1.00 88.12 93 PRO A C 1
ATOM 740 O O . PRO A 1 93 ? -9.629 -7.450 -12.477 1.00 88.12 93 PRO A O 1
ATOM 743 N N . PHE A 1 94 ? -7.455 -7.394 -11.901 1.00 82.25 94 PHE A N 1
ATOM 744 C CA . PHE A 1 94 ? -6.954 -8.383 -12.864 1.00 82.25 94 PHE A CA 1
ATOM 745 C C . PHE A 1 94 ? -6.992 -7.993 -14.352 1.00 82.25 94 PHE A C 1
ATOM 747 O O . PHE A 1 94 ? -6.643 -8.828 -15.183 1.00 82.25 94 PHE A O 1
ATOM 754 N N . SER A 1 95 ? -7.368 -6.764 -14.717 1.00 75.69 95 SER A N 1
ATOM 755 C CA . SER A 1 95 ?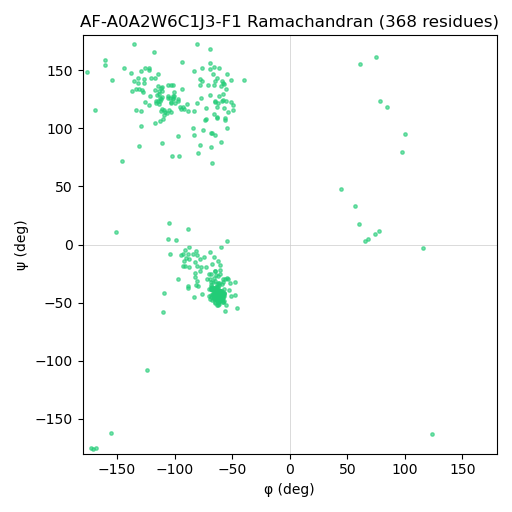 -7.488 -6.393 -16.135 1.00 75.69 95 SER A CA 1
ATOM 756 C C . SER A 1 95 ? -6.167 -6.001 -16.806 1.00 75.69 95 SER A C 1
ATOM 758 O O . SER A 1 95 ? -6.066 -6.101 -18.024 1.00 75.69 95 SER A O 1
ATOM 760 N N . GLY A 1 96 ? -5.173 -5.538 -16.040 1.00 68.38 96 GLY A N 1
ATOM 761 C CA . GLY A 1 96 ? -3.876 -5.109 -16.573 1.00 68.38 96 GLY A CA 1
ATOM 762 C C . GLY A 1 96 ? -2.811 -6.214 -16.564 1.00 68.38 96 GLY A C 1
ATOM 763 O O . GLY A 1 96 ? -2.894 -7.133 -15.748 1.00 68.38 96 GLY A O 1
ATOM 764 N N . PRO A 1 97 ? -1.767 -6.131 -17.414 1.00 67.06 97 PRO A N 1
ATOM 765 C CA . PRO A 1 97 ? -0.723 -7.157 -17.524 1.00 67.06 97 PRO A CA 1
ATOM 766 C C . PRO A 1 97 ? 0.373 -7.037 -16.451 1.00 67.06 97 PRO A C 1
ATOM 768 O O . PRO A 1 97 ? 1.175 -7.952 -16.254 1.00 67.06 97 PRO A O 1
ATOM 771 N N . TYR A 1 98 ? 0.448 -5.904 -15.753 1.00 68.50 98 TYR A N 1
ATOM 772 C CA . TYR A 1 98 ? 1.508 -5.628 -14.790 1.00 68.50 98 TYR A CA 1
ATOM 773 C C . TYR A 1 98 ? 1.198 -6.246 -13.425 1.00 68.50 98 TYR A C 1
ATOM 775 O O . TYR A 1 98 ? 0.261 -5.821 -12.758 1.00 68.50 98 TYR A O 1
ATOM 783 N N . ARG A 1 99 ? 2.008 -7.219 -12.974 1.00 75.44 99 ARG A N 1
ATOM 784 C CA . ARG A 1 99 ? 1.971 -7.766 -11.594 1.00 75.44 99 ARG A CA 1
ATOM 785 C C . ARG A 1 99 ? 0.551 -8.042 -11.091 1.00 75.44 99 ARG A C 1
ATOM 787 O O . ARG A 1 99 ? 0.177 -7.674 -9.978 1.00 75.44 99 ARG A O 1
ATOM 794 N N . VAL A 1 100 ? -0.219 -8.704 -11.946 1.00 82.12 100 VAL A N 1
ATOM 795 C CA . VAL A 1 100 ? -1.684 -8.781 -11.911 1.00 82.12 100 VAL A CA 1
ATOM 796 C C . VAL A 1 100 ? -2.287 -9.072 -10.530 1.00 82.12 100 VAL A C 1
ATOM 798 O O . VAL A 1 100 ? -3.097 -8.261 -10.078 1.00 82.12 100 VAL A O 1
ATOM 801 N N . PRO A 1 101 ? -1.909 -10.147 -9.804 1.00 84.25 101 PRO A N 1
ATOM 802 C CA . PRO A 1 101 ? -2.526 -10.436 -8.505 1.00 84.25 101 PRO A CA 1
ATOM 803 C C . PRO A 1 101 ? -2.234 -9.355 -7.452 1.00 84.25 101 PRO A C 1
ATOM 805 O O . PRO A 1 101 ? -3.065 -9.075 -6.591 1.00 84.25 101 PRO A O 1
ATOM 808 N N . TRP A 1 102 ? -1.074 -8.707 -7.539 1.00 88.88 102 TRP A N 1
ATOM 809 C CA . TRP A 1 102 ? -0.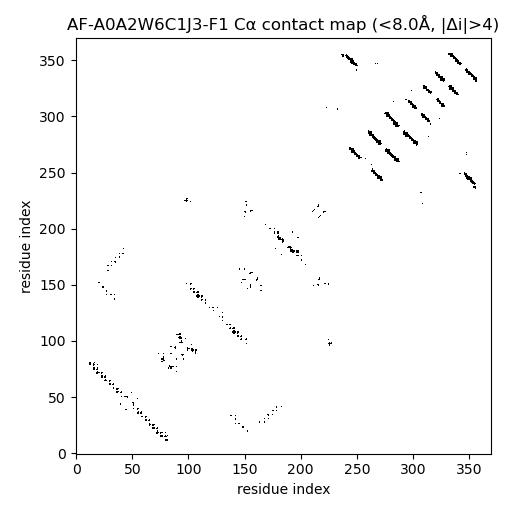630 -7.691 -6.587 1.00 88.88 102 TRP A CA 1
ATOM 810 C C . TRP A 1 102 ? -1.257 -6.328 -6.881 1.00 88.88 102 TRP A C 1
ATOM 812 O O . TRP A 1 102 ? -1.596 -5.595 -5.955 1.00 88.88 102 TRP A O 1
ATOM 822 N N . MET A 1 103 ? -1.476 -6.003 -8.158 1.00 87.31 103 MET A N 1
ATOM 823 C CA . MET A 1 103 ? -2.284 -4.846 -8.557 1.00 87.31 103 MET A CA 1
ATOM 824 C C . MET A 1 103 ? -3.747 -5.031 -8.151 1.00 87.31 103 MET A C 1
ATOM 826 O O . MET A 1 103 ? -4.327 -4.137 -7.537 1.00 87.31 103 MET A O 1
ATOM 830 N N . ALA A 1 104 ? -4.316 -6.219 -8.386 1.00 89.94 104 ALA A N 1
ATOM 831 C CA . ALA A 1 104 ? -5.673 -6.547 -7.957 1.00 89.94 104 ALA A CA 1
ATOM 832 C C . ALA A 1 104 ? -5.857 -6.384 -6.439 1.00 89.94 104 ALA A C 1
ATOM 834 O O . ALA A 1 104 ? -6.881 -5.858 -6.013 1.00 89.94 104 ALA A O 1
ATOM 835 N N . ALA A 1 105 ? -4.860 -6.745 -5.620 1.00 95.56 105 ALA A N 1
ATOM 836 C CA . ALA A 1 105 ? -4.904 -6.507 -4.174 1.00 95.56 105 ALA A CA 1
ATOM 837 C C . ALA A 1 105 ? -5.064 -5.014 -3.821 1.00 95.56 105 ALA A C 1
ATOM 839 O O . ALA A 1 105 ? -5.882 -4.675 -2.967 1.00 95.56 105 ALA A O 1
ATOM 840 N N . GLY A 1 106 ? -4.348 -4.116 -4.508 1.00 96.81 106 GLY A N 1
ATOM 841 C CA . GLY A 1 106 ? -4.476 -2.666 -4.311 1.00 96.81 106 GLY A CA 1
ATOM 842 C C . GLY A 1 106 ? -5.864 -2.140 -4.691 1.00 96.81 106 GLY A C 1
ATOM 843 O O . GLY A 1 106 ? -6.477 -1.390 -3.932 1.00 96.81 106 GLY A O 1
ATOM 844 N N . ILE A 1 107 ? -6.407 -2.609 -5.816 1.00 97.38 107 ILE A N 1
ATOM 845 C CA . ILE A 1 107 ? -7.745 -2.237 -6.301 1.00 97.38 107 ILE A CA 1
ATOM 846 C C . ILE A 1 107 ? -8.839 -2.737 -5.346 1.00 97.38 107 ILE A C 1
ATOM 848 O O . ILE A 1 107 ? -9.733 -1.987 -4.962 1.00 97.38 107 ILE A O 1
ATOM 852 N N . ILE A 1 108 ? -8.750 -3.987 -4.889 1.00 98.19 108 ILE A N 1
ATOM 853 C CA . ILE A 1 108 ? -9.711 -4.550 -3.930 1.00 98.19 108 ILE A CA 1
ATOM 854 C C . ILE A 1 108 ? -9.602 -3.831 -2.574 1.00 98.19 108 ILE A C 1
ATOM 856 O O . ILE A 1 108 ? -10.620 -3.560 -1.937 1.00 98.19 108 ILE A O 1
ATOM 860 N N . SER A 1 109 ? -8.393 -3.456 -2.142 1.00 98.31 109 SER A N 1
ATOM 861 C CA . SER A 1 109 ? -8.202 -2.602 -0.962 1.00 98.31 109 SER A CA 1
ATOM 862 C C . SER A 1 109 ? -8.920 -1.257 -1.113 1.00 98.31 109 SER A C 1
ATOM 864 O O . SER A 1 109 ? -9.621 -0.830 -0.193 1.00 98.31 109 SER A O 1
ATOM 866 N N . MET A 1 110 ? -8.784 -0.602 -2.272 1.00 98.00 110 MET A N 1
ATOM 867 C CA . MET A 1 110 ? -9.508 0.633 -2.591 1.00 98.00 110 MET A CA 1
ATOM 868 C C . MET A 1 110 ? -11.025 0.422 -2.516 1.00 98.00 110 MET A C 1
ATOM 870 O O . MET A 1 110 ? -11.714 1.252 -1.928 1.00 98.00 110 MET A O 1
ATOM 874 N N . TYR A 1 111 ? -11.551 -0.689 -3.039 1.00 98.12 111 TYR A N 1
ATOM 875 C CA . TYR A 1 111 ? -12.979 -1.006 -2.955 1.00 98.12 111 TYR A CA 1
ATOM 876 C C . TYR A 1 111 ? -13.476 -1.130 -1.518 1.00 98.12 111 TYR A C 1
ATOM 878 O O . TYR A 1 111 ? -14.510 -0.553 -1.185 1.00 98.12 111 TYR A O 1
ATOM 886 N N . PHE A 1 112 ? -12.738 -1.819 -0.644 1.00 98.00 112 PHE A N 1
ATOM 887 C CA . PHE A 1 112 ? -13.092 -1.864 0.774 1.00 98.00 112 PHE A CA 1
ATOM 888 C C . PHE A 1 112 ? -13.022 -0.479 1.423 1.00 98.00 112 PHE A C 1
ATOM 890 O O . PHE A 1 112 ? -13.927 -0.128 2.175 1.00 98.00 112 PHE A O 1
ATOM 897 N N . GLY A 1 113 ? -12.001 0.326 1.114 1.00 97.00 113 GLY A N 1
ATOM 898 C CA . GLY A 1 113 ? -11.897 1.706 1.600 1.00 97.00 113 GLY A CA 1
ATOM 899 C C . GLY A 1 113 ? -13.089 2.571 1.180 1.00 97.00 113 GLY A C 1
ATOM 900 O O . GLY A 1 113 ? -13.709 3.224 2.019 1.00 97.00 113 GLY A O 1
ATOM 901 N N . ALA A 1 114 ? -13.470 2.511 -0.098 1.00 96.62 114 ALA A N 1
ATOM 902 C CA . ALA A 1 114 ? -14.629 3.217 -0.635 1.00 96.62 114 ALA A CA 1
ATOM 903 C C . ALA A 1 114 ? -15.940 2.722 -0.005 1.00 96.62 114 ALA A C 1
ATOM 905 O O . ALA A 1 114 ? -16.759 3.530 0.428 1.00 96.62 114 ALA A O 1
ATOM 906 N N . ALA A 1 115 ? -16.121 1.404 0.126 1.00 95.94 115 ALA A N 1
ATOM 907 C CA . ALA A 1 115 ? -17.288 0.822 0.783 1.00 95.94 115 ALA A CA 1
ATOM 908 C C . ALA A 1 115 ? -17.402 1.271 2.249 1.00 95.94 115 ALA A C 1
ATOM 910 O O . ALA A 1 115 ? -18.495 1.592 2.708 1.00 95.94 115 ALA A O 1
ATOM 911 N N . LEU A 1 116 ? -16.284 1.352 2.978 1.00 96.31 116 LEU A N 1
ATOM 912 C CA . LEU A 1 116 ? -16.249 1.845 4.356 1.00 96.31 116 LEU A CA 1
ATOM 913 C C . LEU A 1 116 ? -16.596 3.332 4.442 1.00 96.31 116 LEU A C 1
ATOM 915 O O . LEU A 1 116 ? -17.391 3.705 5.305 1.00 96.31 116 LEU A O 1
ATOM 919 N N . ALA A 1 117 ? -16.071 4.164 3.542 1.00 94.88 117 ALA A N 1
ATOM 920 C CA . ALA A 1 117 ? -16.416 5.583 3.479 1.00 94.88 117 ALA A CA 1
ATOM 921 C C . ALA A 1 117 ? -17.917 5.782 3.197 1.00 94.88 117 ALA A C 1
ATOM 923 O O . ALA A 1 117 ? -18.600 6.512 3.914 1.00 94.88 117 ALA A O 1
ATOM 924 N N . LEU A 1 118 ? -18.460 5.056 2.215 1.00 94.75 118 LEU A N 1
ATOM 925 C CA . LEU A 1 118 ? -19.879 5.118 1.855 1.00 94.75 118 LEU A CA 1
ATOM 926 C C . LEU A 1 118 ? -20.796 4.495 2.917 1.00 94.75 118 LEU A C 1
ATOM 928 O O . LEU A 1 118 ? -21.957 4.884 3.044 1.00 94.75 118 LEU A O 1
ATOM 932 N N . SER A 1 119 ? -20.285 3.563 3.726 1.00 94.38 119 SER A N 1
ATOM 933 C CA . SER A 1 119 ? -21.075 2.889 4.762 1.00 94.38 119 SER A CA 1
ATOM 934 C C . SER A 1 119 ? -21.646 3.836 5.816 1.00 94.38 119 SER A C 1
ATOM 936 O O . SER A 1 119 ? -22.636 3.492 6.463 1.00 94.38 119 SER A O 1
ATOM 938 N N . ILE A 1 120 ? -21.054 5.024 5.986 1.00 91.31 120 ILE A N 1
ATOM 939 C CA . ILE A 1 120 ? -21.516 6.045 6.932 1.00 91.31 120 ILE A CA 1
ATOM 940 C C . ILE A 1 120 ? -22.950 6.476 6.590 1.00 91.31 120 ILE A C 1
ATOM 942 O O . ILE A 1 120 ? -23.778 6.587 7.493 1.00 91.31 120 ILE A O 1
ATOM 946 N N . TYR A 1 121 ? -23.271 6.621 5.300 1.00 92.69 121 TYR A N 1
ATOM 947 C CA . TYR A 1 121 ? -24.608 6.998 4.828 1.00 92.69 121 TYR A CA 1
ATOM 948 C C . TYR A 1 121 ? -25.633 5.873 4.984 1.00 92.69 121 TYR A C 1
ATOM 950 O O . TYR A 1 121 ? -26.814 6.124 5.194 1.00 92.69 121 TYR A O 1
ATOM 958 N N . VAL A 1 122 ? -25.182 4.619 4.916 1.00 92.25 122 VAL A N 1
ATOM 959 C CA . VAL A 1 122 ? -26.053 3.437 5.004 1.00 92.25 122 VAL A CA 1
ATOM 960 C C . VAL A 1 122 ? -26.275 3.002 6.459 1.00 92.25 122 VAL A C 1
ATOM 962 O O . VAL A 1 122 ? -27.252 2.317 6.767 1.00 92.25 122 VAL A O 1
ATOM 965 N N . ARG A 1 123 ? -25.410 3.436 7.389 1.00 94.31 123 ARG A N 1
ATOM 966 C CA . ARG A 1 123 ? -25.464 3.108 8.824 1.00 94.31 123 ARG A CA 1
ATOM 967 C C . ARG A 1 123 ? -26.856 3.279 9.461 1.00 94.31 123 ARG A C 1
ATOM 969 O O . ARG A 1 123 ? -27.224 2.379 10.222 1.00 94.31 123 ARG A O 1
ATOM 976 N N . PRO A 1 124 ? -27.635 4.353 9.199 1.00 95.31 124 PRO A N 1
ATOM 977 C CA . PRO A 1 124 ? -28.976 4.507 9.771 1.00 95.31 124 PRO A CA 1
ATOM 978 C C . PRO A 1 124 ? -29.960 3.413 9.334 1.00 95.31 124 PRO A C 1
ATOM 980 O O . PRO A 1 124 ? -30.864 3.079 10.091 1.00 95.31 124 PRO A O 1
ATOM 983 N N . HIS A 1 125 ? -29.760 2.821 8.152 1.00 95.06 125 HIS A N 1
ATOM 984 C CA . HIS A 1 125 ? -30.662 1.822 7.570 1.00 95.06 125 HIS A CA 1
ATOM 985 C C . HIS A 1 125 ? -30.329 0.385 7.989 1.00 95.06 125 HIS A C 1
ATOM 987 O O . HIS A 1 125 ? -31.230 -0.417 8.210 1.00 95.06 125 HIS A O 1
ATOM 993 N N . VAL A 1 126 ? -29.042 0.044 8.121 1.00 93.94 126 VAL A N 1
ATOM 994 C CA . VAL A 1 126 ? -28.605 -1.332 8.456 1.00 93.94 126 VAL A CA 1
ATOM 995 C C . VAL A 1 126 ? -28.380 -1.561 9.953 1.00 93.94 126 VAL A C 1
ATOM 997 O O . VAL A 1 126 ? -28.159 -2.693 10.392 1.00 93.94 126 VAL A O 1
ATOM 1000 N N . GLY A 1 127 ? -28.416 -0.488 10.747 1.00 95.62 127 GLY A N 1
ATOM 1001 C CA . GLY A 1 127 ? -28.181 -0.517 12.184 1.00 95.62 127 GLY A CA 1
ATOM 1002 C C . GLY A 1 127 ? -26.706 -0.679 12.569 1.00 95.62 127 GLY A C 1
ATOM 1003 O O . GLY A 1 127 ? -25.848 -1.117 11.800 1.00 95.62 127 GLY A O 1
ATOM 1004 N N . TYR A 1 128 ? -26.391 -0.334 13.821 1.00 92.50 128 TYR A N 1
ATOM 1005 C CA . TYR A 1 128 ? -25.007 -0.270 14.303 1.00 92.50 128 TYR A CA 1
ATOM 1006 C C . TYR A 1 128 ? -24.276 -1.620 14.282 1.00 92.50 128 TYR A C 1
ATOM 1008 O O . TYR A 1 128 ? -23.081 -1.655 14.003 1.00 92.50 128 TYR A O 1
ATOM 1016 N N . ARG A 1 129 ? -24.964 -2.732 14.579 1.00 93.19 129 ARG A N 1
ATOM 1017 C CA . ARG A 1 129 ? -24.334 -4.065 14.626 1.00 93.19 129 ARG A CA 1
ATOM 1018 C C . ARG A 1 129 ? -23.826 -4.484 13.247 1.00 93.19 129 ARG A C 1
ATOM 1020 O O . ARG A 1 129 ? -22.657 -4.829 13.121 1.00 93.19 129 ARG A O 1
ATOM 1027 N N . THR A 1 130 ? -24.679 -4.387 12.231 1.00 93.56 130 THR A N 1
ATOM 1028 C CA . THR A 1 130 ? -24.341 -4.711 10.840 1.00 93.56 130 THR A CA 1
ATOM 1029 C C . THR A 1 130 ? -23.264 -3.777 10.308 1.00 93.56 130 THR A C 1
ATOM 1031 O O . THR A 1 130 ? -22.256 -4.240 9.779 1.00 93.56 130 THR A O 1
ATOM 1034 N N . TRP A 1 131 ? -23.429 -2.468 10.528 1.00 95.38 131 TRP A N 1
ATOM 1035 C CA . TRP A 1 131 ? -22.429 -1.474 10.143 1.00 95.38 131 TRP A CA 1
ATOM 1036 C C . TRP A 1 131 ? -21.065 -1.761 10.778 1.00 95.38 131 TRP A C 1
ATOM 1038 O O . TRP A 1 131 ? -20.045 -1.691 10.106 1.00 95.38 131 TRP A O 1
ATOM 1048 N N . ARG A 1 132 ? -21.033 -2.159 12.054 1.00 92.25 132 ARG A N 1
ATOM 1049 C CA . ARG A 1 132 ? -19.794 -2.517 12.749 1.00 92.25 132 ARG A CA 1
ATOM 1050 C C . ARG A 1 132 ? -19.138 -3.776 12.180 1.00 92.25 132 ARG A C 1
ATOM 1052 O O . ARG A 1 132 ? -17.915 -3.810 12.096 1.00 92.25 132 ARG A O 1
ATOM 1059 N N . THR A 1 133 ? -19.916 -4.788 11.797 1.00 92.38 133 THR A N 1
ATOM 1060 C CA . THR A 1 133 ? -19.379 -5.979 11.120 1.00 92.38 133 THR A CA 1
ATOM 1061 C C . THR A 1 133 ? -18.748 -5.605 9.786 1.00 92.38 133 THR A C 1
ATOM 1063 O O . THR A 1 133 ? -17.626 -6.017 9.511 1.00 92.38 133 THR A O 1
ATOM 1066 N N . LEU A 1 134 ? -19.427 -4.767 8.997 1.00 93.00 134 LEU A N 1
ATOM 1067 C CA . LEU A 1 134 ? -18.864 -4.214 7.769 1.00 93.00 134 LEU A CA 1
ATOM 1068 C C . LEU A 1 134 ? -17.603 -3.395 8.067 1.00 93.00 134 LEU A C 1
ATOM 1070 O O . LEU A 1 134 ? -16.608 -3.542 7.377 1.00 93.00 134 LEU A O 1
ATOM 1074 N N . HIS A 1 135 ? -17.578 -2.620 9.149 1.00 94.31 135 HIS A N 1
ATOM 1075 C CA . HIS A 1 135 ? -16.407 -1.828 9.522 1.00 94.31 135 HIS A CA 1
ATOM 1076 C C . HIS A 1 135 ? -15.150 -2.681 9.788 1.00 94.31 135 HIS A C 1
ATOM 1078 O O . HIS A 1 135 ? -14.027 -2.217 9.588 1.00 94.31 135 HIS A O 1
ATOM 1084 N N . TYR A 1 136 ? -15.304 -3.957 10.165 1.00 93.94 136 TYR A N 1
ATOM 1085 C CA . TYR A 1 136 ? -14.174 -4.880 10.306 1.00 93.94 136 TYR A CA 1
ATOM 1086 C C . TYR A 1 136 ? -13.487 -5.235 8.985 1.00 93.94 136 TYR A C 1
ATOM 1088 O O . TYR A 1 136 ? -12.327 -5.651 9.014 1.00 93.94 136 TYR A O 1
ATOM 1096 N N . THR A 1 137 ? -14.112 -4.998 7.827 1.00 95.50 137 THR A N 1
ATOM 1097 C CA . THR A 1 137 ? -13.417 -5.135 6.538 1.00 95.50 137 THR A CA 1
ATOM 1098 C C . THR A 1 137 ? -12.295 -4.107 6.372 1.00 95.50 137 THR A C 1
ATOM 1100 O O . THR A 1 137 ? -11.461 -4.269 5.487 1.00 95.50 137 THR A O 1
ATOM 1103 N N . GLY A 1 138 ? -12.192 -3.101 7.252 1.00 95.50 138 GLY A N 1
ATOM 1104 C CA . GLY A 1 138 ? -11.032 -2.210 7.326 1.00 95.50 138 GLY A CA 1
ATOM 1105 C C . GLY A 1 138 ? -9.716 -2.949 7.581 1.00 95.50 138 GLY A C 1
ATOM 1106 O O . GLY A 1 138 ? -8.689 -2.565 7.026 1.00 95.50 138 GLY A O 1
ATOM 1107 N N . PHE A 1 139 ? -9.739 -4.060 8.330 1.00 95.62 139 PHE A N 1
ATOM 1108 C CA . PHE A 1 139 ? -8.557 -4.916 8.482 1.00 95.62 139 PHE A CA 1
ATOM 1109 C C . PHE A 1 139 ? -8.181 -5.597 7.163 1.00 95.62 139 PHE A C 1
ATOM 1111 O O . PHE A 1 139 ? -7.002 -5.674 6.836 1.00 95.62 139 PHE A O 1
ATOM 1118 N N . VAL A 1 140 ? -9.177 -6.028 6.381 1.00 96.69 140 VAL A N 1
ATOM 1119 C CA . VAL A 1 140 ? -8.962 -6.629 5.056 1.00 96.69 140 VAL A CA 1
ATOM 1120 C C . VAL A 1 140 ? -8.372 -5.599 4.094 1.00 96.69 140 VAL A C 1
ATOM 1122 O O . VAL A 1 140 ? -7.380 -5.898 3.437 1.00 96.69 140 VAL A O 1
ATOM 1125 N N . ALA A 1 141 ? -8.916 -4.376 4.063 1.00 97.56 141 ALA A N 1
ATOM 1126 C CA . ALA A 1 141 ? -8.363 -3.275 3.275 1.00 97.56 141 ALA A CA 1
ATOM 1127 C C . ALA A 1 141 ? -6.889 -3.027 3.632 1.00 97.56 141 ALA A C 1
ATOM 1129 O O . ALA A 1 141 ? -6.017 -3.071 2.771 1.00 97.56 141 ALA A O 1
ATOM 1130 N N . TRP A 1 142 ? -6.585 -2.864 4.921 1.00 98.00 142 TRP A N 1
ATOM 1131 C CA . TRP A 1 142 ? -5.217 -2.636 5.386 1.00 98.00 142 TRP A CA 1
ATOM 1132 C C . TRP A 1 142 ? -4.258 -3.785 5.038 1.00 98.00 142 TRP A C 1
ATOM 1134 O O . TRP A 1 142 ? -3.145 -3.533 4.572 1.00 98.00 142 TRP A O 1
ATOM 1144 N N . THR A 1 143 ? -4.677 -5.044 5.198 1.00 96.94 143 THR A N 1
ATOM 1145 C CA . THR A 1 143 ? -3.854 -6.205 4.825 1.00 96.94 143 THR A CA 1
ATOM 1146 C C . THR A 1 143 ? -3.616 -6.273 3.318 1.00 96.94 143 THR A C 1
ATOM 1148 O O . THR A 1 143 ? -2.490 -6.524 2.894 1.00 96.94 143 THR A O 1
ATOM 1151 N N . LEU A 1 144 ? -4.635 -6.014 2.497 1.00 97.44 144 LEU A N 1
ATOM 1152 C CA . LEU A 1 144 ? -4.484 -5.982 1.043 1.00 97.44 144 LEU A CA 1
ATOM 1153 C C . LEU A 1 144 ? -3.575 -4.833 0.587 1.00 97.44 144 LEU A C 1
ATOM 1155 O O . LEU A 1 144 ? -2.744 -5.048 -0.292 1.00 97.44 144 LEU A O 1
ATOM 1159 N N . ALA A 1 145 ? -3.659 -3.659 1.220 1.00 97.69 145 ALA A N 1
ATOM 1160 C CA . ALA A 1 145 ? -2.744 -2.544 0.976 1.00 97.69 145 ALA A CA 1
ATOM 1161 C C . ALA A 1 145 ? -1.290 -2.894 1.341 1.00 97.69 145 ALA A C 1
ATOM 1163 O O . ALA A 1 145 ? -0.378 -2.591 0.573 1.00 97.69 145 ALA A O 1
ATOM 1164 N N . LEU A 1 146 ? -1.069 -3.577 2.472 1.00 96.56 146 LEU A N 1
ATOM 1165 C CA . LEU A 1 146 ? 0.252 -4.079 2.869 1.00 96.56 146 LEU A CA 1
ATOM 1166 C C . LEU A 1 146 ? 0.801 -5.077 1.840 1.00 96.56 146 LEU A C 1
ATOM 1168 O O . LEU A 1 146 ? 1.940 -4.943 1.399 1.00 96.56 146 LEU A O 1
ATOM 1172 N N . VAL A 1 147 ? -0.006 -6.063 1.435 1.00 94.88 147 VAL A N 1
ATOM 1173 C CA . VAL A 1 147 ? 0.383 -7.067 0.431 1.00 94.88 147 VAL A CA 1
ATOM 1174 C C . VAL A 1 147 ? 0.691 -6.404 -0.908 1.00 94.88 147 VAL A C 1
ATOM 1176 O O . VAL A 1 147 ? 1.706 -6.728 -1.522 1.00 94.88 147 VAL A O 1
ATOM 1179 N N . HIS A 1 148 ? -0.142 -5.455 -1.337 1.00 94.62 148 HIS A N 1
ATOM 1180 C CA . HIS A 1 148 ? 0.091 -4.653 -2.531 1.00 94.62 148 HIS A CA 1
ATOM 1181 C C . HIS A 1 148 ? 1.441 -3.932 -2.443 1.00 94.62 148 HIS A C 1
ATOM 1183 O O . HIS A 1 148 ? 2.305 -4.179 -3.280 1.00 94.62 148 HIS A O 1
ATOM 1189 N N . GLY A 1 149 ? 1.665 -3.125 -1.401 1.00 93.25 149 GLY A N 1
ATOM 1190 C CA . GLY A 1 149 ? 2.898 -2.354 -1.223 1.00 93.25 149 GLY A CA 1
ATOM 1191 C C . GLY A 1 149 ? 4.155 -3.223 -1.141 1.00 93.25 149 GLY A C 1
ATOM 1192 O O . GLY A 1 149 ? 5.152 -2.921 -1.795 1.00 93.25 149 GLY A O 1
ATOM 1193 N N . LEU A 1 150 ? 4.104 -4.341 -0.409 1.00 92.00 150 LEU A N 1
ATOM 1194 C CA . LEU A 1 150 ? 5.207 -5.301 -0.341 1.00 92.00 150 LEU A CA 1
ATOM 1195 C C . LEU A 1 150 ? 5.511 -5.903 -1.717 1.00 92.00 150 LEU A C 1
ATOM 1197 O O . LEU A 1 150 ? 6.666 -5.923 -2.142 1.00 92.00 150 LEU A O 1
ATOM 1201 N N . ALA A 1 151 ? 4.489 -6.389 -2.423 1.00 87.56 151 ALA A N 1
ATOM 1202 C CA . ALA A 1 151 ? 4.673 -7.176 -3.635 1.00 87.56 151 ALA A CA 1
ATOM 1203 C C . ALA A 1 151 ? 4.914 -6.342 -4.906 1.00 87.56 151 ALA A C 1
ATOM 1205 O O . ALA A 1 151 ? 5.570 -6.828 -5.838 1.00 87.56 151 ALA A O 1
ATOM 1206 N N . THR A 1 152 ? 4.412 -5.107 -4.978 1.00 84.94 152 THR A N 1
ATOM 1207 C CA . THR A 1 152 ? 4.622 -4.192 -6.116 1.00 84.94 152 THR A CA 1
ATOM 1208 C C . THR A 1 152 ? 5.761 -3.204 -5.867 1.00 84.94 152 THR A C 1
ATOM 1210 O O . THR A 1 152 ? 6.454 -2.828 -6.816 1.00 84.94 152 THR A O 1
ATOM 1213 N N . GLY A 1 153 ? 6.006 -2.834 -4.606 1.00 81.94 153 GLY A N 1
ATOM 1214 C CA . GLY A 1 153 ? 6.945 -1.792 -4.211 1.00 81.94 153 GLY A CA 1
ATOM 1215 C C . GLY A 1 153 ? 8.387 -2.079 -4.616 1.00 81.94 153 GLY A C 1
ATOM 1216 O O . GLY A 1 153 ? 8.969 -3.115 -4.300 1.00 81.94 153 GLY A O 1
ATOM 1217 N N . SER A 1 154 ? 9.007 -1.118 -5.296 1.00 77.50 154 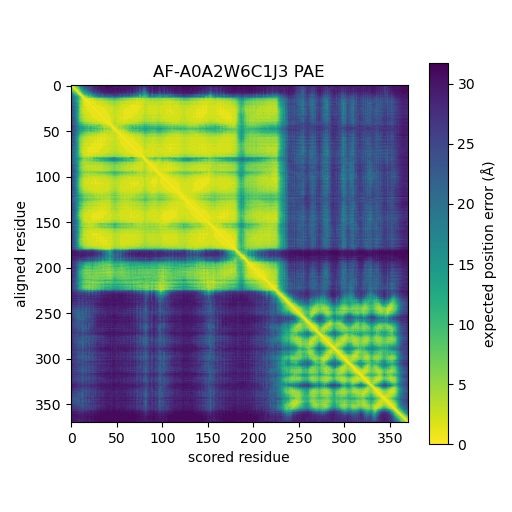SER A N 1
ATOM 1218 C CA . SER A 1 154 ? 10.430 -1.190 -5.651 1.00 77.50 154 SER A CA 1
ATOM 1219 C C . SER A 1 154 ? 11.358 -0.871 -4.472 1.00 77.50 154 SER A C 1
ATOM 1221 O O . SER A 1 154 ? 12.524 -1.251 -4.507 1.00 77.50 154 SER A O 1
ATOM 1223 N N . ASP A 1 155 ? 10.852 -0.209 -3.425 1.00 81.19 155 ASP A N 1
ATOM 1224 C CA . ASP A 1 155 ? 11.601 0.071 -2.192 1.00 81.19 155 ASP A CA 1
ATOM 1225 C C . ASP A 1 155 ? 11.516 -1.056 -1.159 1.00 81.19 155 ASP A C 1
ATOM 1227 O O . ASP A 1 155 ? 12.158 -0.943 -0.122 1.00 81.19 155 ASP A O 1
ATOM 1231 N N . THR A 1 156 ? 10.774 -2.143 -1.405 1.00 83.75 156 THR A N 1
ATOM 1232 C CA . THR A 1 156 ? 10.544 -3.209 -0.410 1.00 83.75 156 THR A CA 1
ATOM 1233 C C . THR A 1 156 ? 11.838 -3.816 0.142 1.00 83.75 156 THR A C 1
ATOM 1235 O O . THR A 1 156 ? 11.881 -4.180 1.307 1.00 83.75 156 THR A O 1
ATOM 1238 N N . HIS A 1 157 ? 12.931 -3.845 -0.627 1.00 78.12 157 HIS A N 1
ATOM 1239 C CA . HIS A 1 157 ? 14.229 -4.339 -0.139 1.00 78.12 157 HIS A CA 1
ATOM 1240 C C . HIS A 1 157 ? 15.035 -3.308 0.671 1.00 78.12 157 HIS A C 1
ATOM 1242 O O . HIS A 1 157 ? 16.104 -3.624 1.189 1.00 78.12 157 HIS A O 1
ATOM 1248 N N . SER A 1 158 ? 14.568 -2.063 0.766 1.00 82.31 158 SER A N 1
ATOM 1249 C CA . SER A 1 158 ? 15.195 -1.051 1.610 1.00 82.31 158 SER A CA 1
ATOM 1250 C C . SER A 1 158 ? 14.822 -1.274 3.079 1.00 82.31 158 SER A C 1
ATOM 1252 O O . SER A 1 158 ? 13.688 -1.636 3.411 1.00 82.31 158 SER A O 1
ATOM 1254 N N . ALA A 1 159 ? 15.782 -1.034 3.976 1.00 85.31 159 ALA A N 1
ATOM 1255 C CA . ALA A 1 159 ? 15.582 -1.237 5.409 1.00 85.31 159 ALA A CA 1
ATOM 1256 C C . ALA A 1 159 ? 14.477 -0.331 5.977 1.00 85.31 159 ALA A C 1
ATOM 1258 O O . ALA A 1 159 ? 13.707 -0.765 6.828 1.00 85.31 159 ALA A O 1
ATOM 1259 N N . TRP A 1 160 ? 14.362 0.906 5.481 1.00 89.62 160 TRP A N 1
ATOM 1260 C CA . TRP A 1 160 ? 13.349 1.851 5.950 1.00 89.62 160 TRP A CA 1
ATOM 1261 C C . TRP A 1 160 ? 11.931 1.409 5.561 1.00 89.62 160 TRP A C 1
ATOM 1263 O O . TRP A 1 160 ? 11.044 1.427 6.410 1.00 89.62 160 TRP A O 1
ATOM 1273 N N . ALA A 1 161 ? 11.716 0.948 4.322 1.00 89.31 161 ALA A N 1
ATOM 1274 C CA . ALA A 1 161 ? 10.397 0.511 3.865 1.00 89.31 161 ALA A CA 1
ATOM 1275 C C . ALA A 1 161 ? 9.968 -0.775 4.578 1.00 89.31 161 ALA A C 1
ATOM 1277 O O . ALA A 1 161 ? 8.859 -0.854 5.102 1.00 89.31 161 ALA A O 1
ATOM 1278 N N . THR A 1 162 ? 10.879 -1.752 4.679 1.00 88.62 162 THR A N 1
ATOM 1279 C CA . THR A 1 162 ? 10.655 -2.962 5.486 1.00 88.62 162 THR A CA 1
ATOM 1280 C C . THR A 1 162 ? 10.348 -2.599 6.940 1.00 88.62 162 THR A C 1
ATOM 1282 O O . THR A 1 162 ? 9.427 -3.162 7.525 1.00 88.62 162 THR A O 1
ATOM 1285 N N . GLY A 1 163 ? 11.057 -1.620 7.511 1.00 92.50 163 GLY A N 1
ATOM 1286 C CA . GLY A 1 163 ? 10.799 -1.107 8.856 1.00 92.50 163 GLY A CA 1
ATOM 1287 C C . GLY A 1 163 ? 9.372 -0.582 9.030 1.00 92.50 163 GLY A C 1
ATOM 1288 O O . GLY A 1 163 ? 8.720 -0.931 10.009 1.00 92.50 163 GLY A O 1
ATOM 1289 N N . VAL A 1 164 ? 8.850 0.180 8.061 1.00 95.50 164 VAL A N 1
ATOM 1290 C CA . VAL A 1 164 ? 7.455 0.664 8.065 1.00 95.50 164 VAL A CA 1
ATOM 1291 C C . VAL A 1 164 ? 6.456 -0.501 8.034 1.00 95.50 164 VAL A C 1
ATOM 1293 O O . VAL A 1 164 ? 5.506 -0.525 8.822 1.00 95.50 164 VAL A O 1
ATOM 1296 N N . TYR A 1 165 ? 6.672 -1.498 7.172 1.00 94.81 165 TYR A N 1
ATOM 1297 C CA . TYR A 1 165 ? 5.803 -2.679 7.078 1.00 94.81 165 TYR A CA 1
ATOM 1298 C C . TYR A 1 165 ? 5.840 -3.549 8.342 1.00 94.81 165 TYR A C 1
ATOM 1300 O O . TYR A 1 165 ? 4.805 -3.994 8.827 1.00 94.81 165 TYR A O 1
ATOM 1308 N N . VAL A 1 166 ? 7.017 -3.767 8.925 1.00 94.19 166 VAL A N 1
ATOM 1309 C CA . VAL A 1 166 ? 7.148 -4.549 10.162 1.00 94.19 166 VAL A CA 1
ATOM 1310 C C . VAL A 1 166 ? 6.537 -3.795 11.342 1.00 94.19 166 VAL A C 1
ATOM 1312 O O . VAL A 1 166 ? 5.752 -4.374 12.091 1.00 94.19 166 VAL A O 1
ATOM 1315 N N . ALA A 1 167 ? 6.839 -2.503 11.496 1.00 96.31 167 ALA A N 1
ATOM 1316 C CA . ALA A 1 167 ? 6.320 -1.695 12.597 1.00 96.31 167 ALA A CA 1
ATOM 1317 C C . ALA A 1 167 ? 4.788 -1.620 12.580 1.00 96.31 167 ALA A C 1
ATOM 1319 O O . ALA A 1 167 ? 4.149 -1.813 13.613 1.00 96.31 167 ALA A O 1
ATOM 1320 N N . SER A 1 168 ? 4.188 -1.400 11.409 1.00 97.12 168 SER A N 1
ATOM 1321 C CA . SER A 1 168 ? 2.728 -1.375 11.251 1.00 97.12 168 SER A CA 1
ATOM 1322 C C . SER A 1 168 ? 2.074 -2.702 11.656 1.00 97.12 168 SER A C 1
ATOM 1324 O O . SER A 1 168 ? 1.124 -2.691 12.441 1.00 97.12 168 SER A O 1
ATOM 1326 N N . VAL A 1 169 ? 2.610 -3.844 11.208 1.00 95.81 169 VAL A N 1
ATOM 1327 C CA . VAL A 1 169 ? 2.122 -5.177 11.605 1.00 95.81 169 VAL A CA 1
ATOM 1328 C C . VAL A 1 169 ? 2.262 -5.397 13.108 1.00 95.81 169 VAL A C 1
ATOM 1330 O O . VAL A 1 169 ? 1.297 -5.805 13.752 1.00 95.81 169 VAL A O 1
ATOM 1333 N N . VAL A 1 170 ? 3.430 -5.093 13.683 1.00 95.19 170 VAL A N 1
ATOM 1334 C CA . VAL A 1 170 ? 3.694 -5.262 15.121 1.00 95.19 170 VAL A CA 1
ATOM 1335 C C . VAL A 1 170 ? 2.715 -4.443 15.960 1.00 95.19 170 VAL A C 1
ATOM 1337 O O . VAL A 1 170 ? 2.129 -4.975 16.903 1.00 95.19 170 VAL A O 1
ATOM 1340 N N . ILE A 1 171 ? 2.486 -3.176 15.606 1.00 95.69 171 ILE A N 1
ATOM 1341 C CA . ILE A 1 171 ? 1.572 -2.295 16.342 1.00 95.69 171 ILE A CA 1
ATOM 1342 C C . ILE A 1 171 ? 0.130 -2.811 16.251 1.00 95.69 171 ILE A C 1
ATOM 1344 O O . ILE A 1 171 ? -0.539 -2.950 17.277 1.00 95.69 171 ILE A O 1
ATOM 1348 N N . VAL A 1 172 ? -0.358 -3.124 15.046 1.00 95.50 172 VAL A N 1
ATOM 1349 C CA . VAL A 1 172 ? -1.745 -3.576 14.844 1.00 95.50 172 VAL A CA 1
ATOM 1350 C C . VAL A 1 172 ? -1.991 -4.915 15.538 1.00 95.50 172 VAL A C 1
ATOM 1352 O O . VAL A 1 172 ? -2.974 -5.059 16.267 1.00 95.50 172 VAL A O 1
ATOM 1355 N N . VAL A 1 173 ? -1.088 -5.885 15.378 1.00 92.56 173 VAL A N 1
ATOM 1356 C CA . VAL A 1 173 ? -1.215 -7.204 16.014 1.00 92.56 173 VAL A CA 1
ATOM 1357 C C . VAL A 1 173 ? -1.067 -7.106 17.529 1.00 92.56 173 VAL A C 1
ATOM 1359 O O . VAL A 1 173 ? -1.831 -7.752 18.244 1.00 92.56 173 VAL A O 1
ATOM 1362 N N . GLY A 1 174 ? -0.166 -6.261 18.036 1.00 90.94 174 GLY A N 1
ATOM 1363 C CA . GLY A 1 174 ? -0.035 -5.990 19.467 1.00 90.94 174 GLY A CA 1
ATOM 1364 C C . GLY A 1 174 ? -1.328 -5.438 20.069 1.00 90.94 174 GLY A C 1
ATOM 1365 O O . GLY A 1 174 ? -1.810 -5.942 21.083 1.00 90.94 174 GLY A O 1
ATOM 1366 N N . LEU A 1 175 ? -1.963 -4.466 19.409 1.00 91.19 175 LEU A N 1
ATOM 1367 C CA . LEU A 1 175 ? -3.247 -3.911 19.851 1.00 91.19 175 LEU A CA 1
ATOM 1368 C C . LEU A 1 175 ? -4.402 -4.918 19.744 1.00 91.19 175 LEU A C 1
ATOM 1370 O O . LEU A 1 175 ? -5.269 -4.947 20.620 1.00 91.19 175 LEU A O 1
ATOM 1374 N N . LEU A 1 176 ? -4.416 -5.775 18.719 1.00 90.44 176 LEU A N 1
ATOM 1375 C CA . LEU A 1 176 ? -5.372 -6.883 18.620 1.00 90.44 176 LEU A CA 1
ATOM 1376 C C . LEU A 1 176 ? -5.162 -7.901 19.749 1.00 90.44 176 LEU A C 1
ATOM 1378 O O . LEU A 1 176 ? -6.133 -8.338 20.370 1.00 90.44 176 LEU A O 1
ATOM 1382 N N . ALA A 1 177 ? -3.912 -8.231 20.074 1.00 86.81 177 ALA A N 1
ATOM 1383 C CA . ALA A 1 177 ? -3.578 -9.101 21.193 1.00 86.81 177 ALA A CA 1
ATOM 1384 C C . ALA A 1 177 ? -4.032 -8.492 22.527 1.00 86.81 177 ALA A C 1
ATOM 1386 O O . ALA A 1 177 ? -4.632 -9.201 23.327 1.00 86.81 177 ALA A O 1
ATOM 1387 N N . VAL A 1 178 ? -3.871 -7.181 22.742 1.00 84.81 178 VAL A N 1
ATOM 1388 C CA . VAL A 1 178 ? -4.435 -6.479 23.913 1.00 84.81 178 VAL A CA 1
ATOM 1389 C C . VAL A 1 178 ? -5.966 -6.545 23.914 1.00 84.81 178 VAL A C 1
ATOM 1391 O O . VAL A 1 178 ? -6.587 -6.830 24.940 1.00 84.81 178 VAL A O 1
ATOM 1394 N N . ARG A 1 179 ? -6.603 -6.329 22.758 1.00 83.75 179 ARG A N 1
ATOM 1395 C CA . ARG A 1 179 ? -8.066 -6.335 22.621 1.00 83.75 179 ARG A CA 1
ATOM 1396 C C . ARG A 1 179 ? -8.690 -7.680 22.976 1.00 83.75 179 ARG A C 1
ATOM 1398 O O . ARG A 1 179 ? -9.719 -7.704 23.650 1.00 83.75 179 ARG A O 1
ATOM 1405 N N . PHE A 1 180 ? -8.100 -8.774 22.506 1.00 81.38 180 PHE A N 1
ATOM 1406 C CA . PHE A 1 180 ? -8.605 -10.130 22.736 1.00 81.38 180 PHE A CA 1
ATOM 1407 C C . PHE A 1 180 ? -7.995 -10.811 23.963 1.00 81.38 180 PHE A C 1
ATOM 1409 O O . PHE A 1 180 ? -8.568 -11.770 24.477 1.00 81.38 180 PHE A O 1
ATOM 1416 N N . GLY A 1 181 ? -6.859 -10.303 24.436 1.00 71.50 181 GLY A N 1
ATOM 1417 C CA . GLY A 1 181 ? -6.195 -10.705 25.668 1.00 71.50 181 GLY A CA 1
ATOM 1418 C C . GLY A 1 181 ? -6.802 -10.076 26.926 1.00 71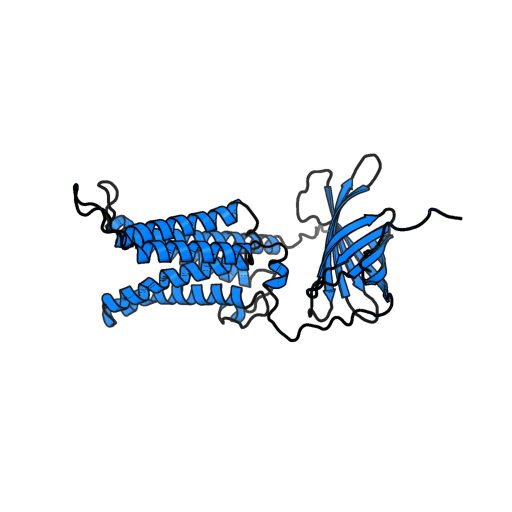.50 181 GLY A C 1
ATOM 1419 O O . GLY A 1 181 ? -6.631 -10.600 28.022 1.00 71.50 181 GLY A O 1
ATOM 1420 N N . GLY A 1 182 ? -7.566 -8.994 26.762 1.00 60.53 182 GLY A N 1
ATOM 1421 C CA . GLY A 1 182 ? -8.219 -8.284 27.851 1.00 60.53 182 GLY A CA 1
ATOM 1422 C C . GLY A 1 182 ? -7.280 -7.273 28.506 1.00 60.53 182 GLY A C 1
ATOM 1423 O O . GLY A 1 182 ? -6.271 -7.628 29.105 1.00 60.53 182 GLY A O 1
ATOM 1424 N N . ILE A 1 183 ? -7.648 -5.994 28.437 1.00 55.97 183 ILE A N 1
ATOM 1425 C CA . ILE A 1 183 ? -7.147 -4.976 29.370 1.00 55.97 183 ILE A CA 1
ATOM 1426 C C . ILE A 1 183 ? -7.509 -5.446 30.796 1.00 55.97 183 ILE A C 1
ATOM 1428 O O . ILE A 1 183 ? -8.631 -5.935 30.972 1.00 55.97 183 ILE A O 1
ATOM 1432 N N . PRO A 1 184 ? -6.623 -5.322 31.807 1.00 50.25 184 PRO A N 1
ATOM 1433 C CA . PRO A 1 184 ? -6.934 -5.713 33.180 1.00 50.25 184 PRO A CA 1
ATOM 1434 C C . PRO A 1 184 ? -8.251 -5.084 33.651 1.00 50.25 184 PRO A C 1
ATOM 1436 O O . PRO A 1 184 ? -8.450 -3.867 33.615 1.00 50.25 184 PRO A O 1
ATOM 1439 N N . ALA A 1 185 ? -9.178 -5.947 34.064 1.00 49.69 185 ALA A N 1
ATOM 1440 C CA . ALA A 1 185 ? -10.443 -5.554 34.652 1.00 49.69 185 ALA A CA 1
ATOM 1441 C C . ALA A 1 185 ? -10.184 -5.095 36.089 1.00 49.69 185 ALA A C 1
ATOM 1443 O O . ALA A 1 185 ? -10.103 -5.924 36.983 1.00 49.69 185 ALA A O 1
ATOM 1444 N N . ARG A 1 186 ? -10.082 -3.777 36.305 1.00 49.81 186 ARG A N 1
ATOM 1445 C CA . ARG A 1 186 ? -9.788 -3.157 37.614 1.00 49.81 186 ARG A CA 1
ATOM 1446 C C . ARG A 1 186 ? -8.423 -3.582 38.192 1.00 49.81 186 ARG A C 1
ATOM 1448 O O . ARG A 1 186 ? -7.855 -4.620 37.866 1.00 49.81 186 ARG A O 1
ATOM 1455 N N . VAL A 1 187 ? -7.868 -2.738 39.056 1.00 51.47 187 VAL A N 1
ATOM 1456 C CA . VAL A 1 187 ? -6.676 -3.078 39.846 1.00 51.47 187 VAL A CA 1
ATOM 1457 C C . VAL A 1 187 ? -6.994 -4.349 40.652 1.00 51.47 187 VAL A C 1
ATOM 1459 O O . VAL A 1 187 ? -7.929 -4.332 41.447 1.00 51.47 187 VAL A O 1
ATOM 1462 N N . GLY A 1 188 ? -6.275 -5.454 40.407 1.00 53.25 188 GLY A N 1
ATOM 1463 C CA . GLY A 1 188 ? -6.366 -6.688 41.207 1.00 53.25 188 GLY A CA 1
ATOM 1464 C C . GLY A 1 188 ? -6.883 -7.966 40.523 1.00 53.25 188 GLY A C 1
ATOM 1465 O O . GLY A 1 188 ? -6.860 -9.010 41.168 1.00 53.25 188 GLY A O 1
ATOM 1466 N N . GLN A 1 189 ? -7.308 -7.955 39.250 1.00 49.25 189 GLN A N 1
ATOM 1467 C CA . GLN A 1 189 ? -7.609 -9.199 38.510 1.00 49.25 189 GLN A CA 1
ATOM 1468 C C . GLN A 1 189 ? -6.609 -9.455 37.371 1.00 49.25 189 GLN A C 1
ATOM 1470 O O . GLN A 1 189 ? -6.336 -8.539 36.589 1.00 49.25 189 GLN A O 1
ATOM 1475 N N . PRO A 1 190 ? -6.091 -10.693 37.219 1.00 46.09 190 PRO A N 1
ATOM 1476 C CA . PRO A 1 190 ? -5.237 -11.035 36.091 1.00 46.09 190 PRO A CA 1
ATOM 1477 C C . PRO A 1 190 ? -6.032 -10.944 34.775 1.00 46.09 190 PRO A C 1
ATOM 1479 O O . PRO A 1 190 ? -7.208 -11.331 34.735 1.00 46.09 190 PRO A O 1
ATOM 1482 N N . PRO A 1 191 ? -5.423 -10.435 33.689 1.00 57.12 191 PRO A N 1
ATOM 1483 C CA . PRO A 1 191 ? -6.073 -10.358 32.387 1.00 57.12 191 PRO A CA 1
ATOM 1484 C C . PRO A 1 191 ? -6.511 -11.755 31.934 1.00 57.12 191 PRO A C 1
ATOM 1486 O O . PRO A 1 191 ? -5.733 -12.710 31.946 1.00 57.12 191 PRO A O 1
ATOM 1489 N N . ARG A 1 192 ? -7.780 -11.887 31.533 1.00 58.34 192 ARG A N 1
ATOM 1490 C CA . ARG A 1 192 ? -8.310 -13.130 30.961 1.00 58.34 192 ARG A CA 1
ATOM 1491 C C . ARG A 1 192 ? -7.885 -13.223 29.501 1.00 58.34 192 ARG A C 1
ATOM 1493 O O . ARG A 1 192 ? -8.673 -12.938 28.599 1.00 58.34 192 ARG A O 1
ATOM 1500 N N . LEU A 1 193 ? -6.635 -13.626 29.286 1.00 61.44 193 LEU A N 1
ATOM 1501 C CA . LEU A 1 193 ? -6.139 -13.954 27.957 1.00 61.44 193 LEU A CA 1
ATOM 1502 C C . LEU A 1 193 ? -7.012 -15.068 27.368 1.00 61.44 193 LEU A C 1
ATOM 1504 O O . LEU A 1 193 ? -7.385 -16.005 28.071 1.00 61.44 193 LEU A O 1
ATOM 1508 N N . ARG A 1 194 ? -7.337 -14.980 26.075 1.00 75.38 194 ARG A N 1
ATOM 1509 C CA . ARG A 1 194 ? -7.836 -16.115 25.288 1.00 75.38 194 ARG A CA 1
ATOM 1510 C C . ARG A 1 194 ? -6.640 -16.712 24.537 1.00 75.38 194 ARG A C 1
ATOM 1512 O O . ARG A 1 194 ? -6.341 -16.217 23.447 1.00 75.38 194 ARG A O 1
ATOM 1519 N N . PRO A 1 195 ? -5.947 -17.738 25.077 1.00 68.75 195 PRO A N 1
ATOM 1520 C CA . PRO A 1 195 ? -4.688 -18.239 24.519 1.00 68.75 195 PRO A CA 1
ATOM 1521 C C . PRO A 1 195 ? -4.784 -18.587 23.033 1.00 68.75 195 PRO A C 1
ATOM 1523 O O . PRO A 1 195 ? -3.890 -18.246 22.270 1.00 68.75 195 PRO A O 1
ATOM 1526 N N . GLY A 1 196 ? -5.908 -19.174 22.601 1.00 74.62 196 GLY A N 1
ATOM 1527 C CA . GLY A 1 196 ? -6.127 -19.543 21.201 1.00 74.62 196 GLY A CA 1
ATOM 1528 C C . GLY A 1 196 ? -6.141 -18.358 20.229 1.00 74.62 196 GLY A C 1
ATOM 1529 O O . GLY A 1 196 ? -5.661 -18.487 19.108 1.00 74.62 196 GLY A O 1
ATOM 1530 N N . VAL A 1 197 ? -6.623 -17.182 20.651 1.00 76.88 197 VAL A N 1
ATOM 1531 C CA . VAL A 1 197 ? -6.640 -15.984 19.790 1.00 76.88 197 VAL A CA 1
ATOM 1532 C C . VAL A 1 197 ? -5.244 -15.377 19.680 1.00 76.88 197 VAL A C 1
ATOM 1534 O O . VAL A 1 197 ? -4.813 -15.020 18.588 1.00 76.88 197 VAL A O 1
ATOM 1537 N N . VAL A 1 198 ? -4.516 -15.301 20.797 1.00 76.81 198 VAL A N 1
ATOM 1538 C CA . VAL A 1 198 ? -3.134 -14.794 20.814 1.00 76.81 198 VAL A CA 1
ATOM 1539 C C . VAL A 1 198 ? -2.215 -15.716 20.008 1.00 76.81 198 VAL A C 1
ATOM 1541 O O . VAL A 1 198 ? -1.444 -15.236 19.180 1.00 76.81 198 VAL A O 1
ATOM 1544 N N . ALA A 1 199 ? -2.354 -17.034 20.177 1.00 79.69 199 ALA A N 1
ATOM 1545 C CA . ALA A 1 199 ? -1.631 -18.023 19.386 1.00 79.69 199 ALA A CA 1
ATOM 1546 C C . ALA A 1 199 ? -1.967 -17.912 17.889 1.00 79.69 199 ALA A C 1
ATOM 1548 O O . ALA A 1 199 ? -1.057 -17.882 17.066 1.00 79.69 199 ALA A O 1
ATOM 1549 N N . GLY A 1 200 ? -3.248 -17.769 17.527 1.00 81.25 200 GLY A N 1
ATOM 1550 C CA . GLY A 1 200 ? -3.669 -17.597 16.132 1.00 81.25 200 GLY A CA 1
ATOM 1551 C C . GLY A 1 200 ? -3.100 -16.336 15.471 1.00 81.25 200 GLY A C 1
ATOM 1552 O O . GLY A 1 200 ? -2.644 -16.391 14.327 1.00 81.25 200 GLY A O 1
ATOM 1553 N N . LEU A 1 201 ? -3.058 -15.211 16.195 1.00 84.06 201 LEU A N 1
ATOM 1554 C CA . LEU A 1 201 ? -2.418 -13.977 15.724 1.00 84.06 201 LEU A CA 1
ATOM 1555 C C . LEU A 1 201 ? -0.906 -14.164 15.536 1.00 84.06 201 LEU A C 1
ATOM 1557 O O . LEU A 1 201 ? -0.373 -13.776 14.499 1.00 84.06 201 LEU A O 1
ATOM 1561 N N . GLY A 1 202 ? -0.232 -14.805 16.495 1.00 81.44 202 GLY A N 1
ATOM 1562 C CA . GLY A 1 202 ? 1.197 -15.114 16.401 1.00 81.44 202 GLY A CA 1
ATOM 1563 C C . GLY A 1 202 ? 1.528 -15.997 15.196 1.00 81.44 202 GLY A C 1
ATOM 1564 O O . GLY A 1 202 ? 2.407 -15.656 14.408 1.00 81.44 202 GLY A O 1
ATOM 1565 N N . VAL A 1 203 ? 0.771 -17.080 14.993 1.00 83.25 203 VAL A N 1
ATOM 1566 C CA . VAL A 1 203 ? 0.916 -17.965 13.825 1.00 83.25 203 VAL A CA 1
ATOM 1567 C C . VAL A 1 203 ? 0.700 -17.191 12.526 1.00 83.25 203 VAL A C 1
ATOM 1569 O O . VAL A 1 203 ? 1.492 -17.333 11.600 1.00 83.25 203 VAL A O 1
ATOM 1572 N N . SER A 1 204 ? -0.314 -16.323 12.464 1.00 80.00 204 SER A N 1
ATOM 1573 C CA . SER A 1 204 ? -0.593 -15.513 11.271 1.00 80.00 204 SER A CA 1
ATOM 1574 C C . SER A 1 204 ? 0.569 -14.578 10.922 1.00 80.00 204 SER A C 1
ATOM 1576 O O . SER A 1 204 ? 0.925 -14.461 9.751 1.00 80.00 204 SER A O 1
ATOM 1578 N N . VAL A 1 205 ? 1.205 -13.955 11.923 1.00 85.19 205 VAL A N 1
ATOM 1579 C CA . VAL A 1 205 ? 2.393 -13.107 11.718 1.00 85.19 205 VAL A CA 1
ATOM 1580 C C . VAL A 1 205 ? 3.585 -13.923 11.233 1.00 85.19 205 VAL A C 1
ATOM 1582 O O . VAL A 1 205 ? 4.258 -13.507 10.294 1.00 85.19 205 VAL A O 1
ATOM 1585 N N . VAL A 1 206 ? 3.836 -15.091 11.830 1.00 84.25 206 VAL A N 1
ATOM 1586 C CA . VAL A 1 206 ? 4.940 -15.968 11.411 1.00 84.25 206 VAL A CA 1
ATOM 1587 C C . VAL A 1 206 ? 4.732 -16.444 9.975 1.00 84.25 206 VAL A C 1
ATOM 1589 O O . VAL A 1 206 ? 5.641 -16.327 9.158 1.00 84.25 206 VAL A O 1
ATOM 1592 N N . VAL A 1 207 ? 3.528 -16.910 9.636 1.00 83.56 207 VAL A N 1
ATOM 1593 C CA . VAL A 1 207 ? 3.182 -17.340 8.273 1.00 83.56 207 VAL A CA 1
ATOM 1594 C C . VAL A 1 207 ? 3.337 -16.184 7.286 1.00 83.56 207 VAL A C 1
ATOM 1596 O O . VAL A 1 207 ? 3.960 -16.362 6.242 1.00 83.56 207 VAL A O 1
ATOM 1599 N N . ALA A 1 208 ? 2.847 -14.987 7.620 1.00 84.19 208 ALA A N 1
ATOM 1600 C CA . ALA A 1 208 ? 3.020 -13.806 6.778 1.00 84.19 208 ALA A CA 1
ATOM 1601 C C . ALA A 1 208 ? 4.502 -13.442 6.591 1.00 84.19 208 ALA A C 1
ATOM 1603 O O . ALA A 1 208 ? 4.915 -13.133 5.476 1.00 84.19 208 ALA A O 1
ATOM 1604 N N . GLY A 1 209 ? 5.313 -13.531 7.649 1.00 83.50 209 GLY A N 1
ATOM 1605 C CA . GLY A 1 209 ? 6.757 -13.305 7.593 1.00 83.50 209 GLY A CA 1
ATOM 1606 C C . GLY A 1 209 ? 7.480 -14.305 6.690 1.00 83.50 209 GLY A C 1
ATOM 1607 O O . GLY A 1 209 ? 8.316 -13.900 5.887 1.00 83.50 209 GLY A O 1
ATOM 1608 N N . VAL A 1 210 ? 7.116 -15.589 6.760 1.00 83.19 210 VAL A N 1
ATOM 1609 C CA . VAL A 1 210 ? 7.660 -16.644 5.886 1.00 83.19 210 VAL A CA 1
ATOM 1610 C C . VAL A 1 210 ? 7.232 -16.443 4.429 1.00 83.19 210 VAL A C 1
ATOM 1612 O O . VAL A 1 210 ? 8.047 -16.567 3.520 1.00 83.19 210 VAL A O 1
ATOM 1615 N N . LEU A 1 211 ? 5.968 -16.093 4.179 1.00 81.50 211 LEU A N 1
ATOM 1616 C CA . LEU A 1 211 ? 5.489 -15.796 2.825 1.00 81.50 211 LEU A CA 1
ATOM 1617 C C . LEU A 1 211 ? 6.158 -14.543 2.247 1.00 81.50 211 LEU A C 1
ATOM 1619 O O . LEU A 1 211 ? 6.476 -14.507 1.059 1.00 81.50 211 LEU A O 1
ATOM 1623 N N . ALA A 1 212 ? 6.405 -13.531 3.081 1.00 83.94 212 ALA A N 1
ATOM 1624 C CA . ALA A 1 212 ? 7.140 -12.337 2.690 1.00 83.94 212 ALA A CA 1
ATOM 1625 C C . ALA A 1 212 ? 8.605 -12.664 2.366 1.00 83.94 212 ALA A C 1
ATOM 1627 O O . ALA A 1 212 ? 9.109 -12.212 1.336 1.00 83.94 212 ALA A O 1
ATOM 1628 N N . SER A 1 213 ? 9.267 -13.471 3.206 1.00 78.88 213 SER A N 1
ATOM 1629 C CA . SER A 1 213 ? 10.672 -13.848 3.029 1.00 78.88 213 SER A CA 1
ATOM 1630 C C . SER A 1 213 ? 10.901 -14.743 1.819 1.00 78.88 213 SER A C 1
ATOM 1632 O O . SER A 1 213 ? 11.897 -14.539 1.144 1.00 78.88 213 SER A O 1
ATOM 1634 N N . ALA A 1 214 ? 9.970 -15.652 1.509 1.00 76.94 214 ALA A N 1
ATOM 1635 C CA . ALA A 1 214 ? 10.005 -16.521 0.328 1.00 76.94 214 ALA A CA 1
ATOM 1636 C C . ALA A 1 214 ? 9.441 -15.864 -0.952 1.00 76.94 214 ALA A C 1
ATOM 1638 O O . ALA A 1 214 ? 9.511 -16.444 -2.041 1.00 76.94 214 ALA A O 1
ATOM 1639 N N . GLY A 1 215 ? 8.846 -14.675 -0.828 1.00 82.44 215 GLY A N 1
ATOM 1640 C CA . GLY A 1 215 ? 8.171 -13.954 -1.903 1.00 82.44 215 GLY A CA 1
ATOM 1641 C C . GLY A 1 215 ? 8.749 -12.548 -2.089 1.00 82.44 215 GLY A C 1
ATOM 1642 O O . GLY A 1 215 ? 9.858 -12.435 -2.607 1.00 82.44 215 GLY A O 1
ATOM 1643 N N . PRO A 1 216 ? 8.033 -11.474 -1.704 1.00 79.62 216 PRO A N 1
ATOM 1644 C CA . PRO A 1 216 ? 8.449 -10.082 -1.898 1.00 79.62 216 PRO A CA 1
ATOM 1645 C C . PRO A 1 216 ? 9.880 -9.705 -1.503 1.00 79.62 216 PRO A C 1
ATOM 1647 O O . PRO A 1 216 ? 10.461 -8.820 -2.128 1.00 79.62 216 PRO A O 1
ATOM 1650 N N . LEU A 1 217 ? 10.448 -10.346 -0.480 1.00 80.12 217 LEU A N 1
ATOM 1651 C CA . LEU A 1 217 ? 11.794 -10.047 0.013 1.00 80.12 217 LEU A CA 1
ATOM 1652 C C . LEU A 1 217 ? 12.891 -10.871 -0.678 1.00 80.12 217 LEU A C 1
ATOM 1654 O O . LEU A 1 217 ? 14.067 -10.524 -0.557 1.00 80.12 217 LEU A O 1
ATOM 1658 N N . GLU A 1 218 ? 12.533 -11.906 -1.442 1.00 76.94 218 GLU A N 1
ATOM 1659 C CA . GLU A 1 218 ? 13.493 -12.702 -2.202 1.00 76.94 218 GLU A CA 1
ATOM 1660 C C . GLU A 1 218 ? 14.149 -11.896 -3.325 1.00 76.94 218 GLU A C 1
ATOM 1662 O O . GLU A 1 218 ? 13.522 -11.105 -4.042 1.00 76.94 218 GLU A O 1
ATOM 1667 N N . SER A 1 219 ? 15.415 -12.212 -3.590 1.00 70.25 219 SER A N 1
ATOM 1668 C CA . SER A 1 219 ? 16.083 -11.705 -4.786 1.00 70.25 219 SER A CA 1
ATOM 1669 C C . SER A 1 219 ? 15.346 -12.172 -6.058 1.00 70.25 219 SER A C 1
ATOM 1671 O O . SER A 1 219 ? 14.870 -13.306 -6.173 1.00 70.25 219 SER A O 1
ATOM 1673 N N . GLY A 1 220 ? 15.160 -11.267 -7.022 1.00 64.88 220 GLY A N 1
ATOM 1674 C CA . GLY A 1 220 ? 14.441 -11.571 -8.265 1.00 64.88 220 GLY A CA 1
ATOM 1675 C C . GLY A 1 220 ? 12.914 -11.696 -8.133 1.00 64.88 220 GLY A C 1
ATOM 1676 O O . GLY A 1 220 ? 12.264 -12.081 -9.108 1.00 64.88 220 GLY A O 1
ATOM 1677 N N . TRP A 1 221 ? 12.312 -11.353 -6.983 1.00 72.31 221 TRP A N 1
ATOM 1678 C CA . TRP A 1 221 ? 10.849 -11.274 -6.834 1.00 72.31 221 TRP A CA 1
ATOM 1679 C C . TRP A 1 221 ? 10.202 -10.425 -7.926 1.00 72.31 221 TRP A C 1
ATOM 1681 O O . TRP A 1 221 ? 9.230 -10.842 -8.544 1.00 72.31 221 TRP A O 1
ATOM 1691 N N . ALA A 1 222 ? 10.798 -9.273 -8.234 1.00 67.62 222 ALA A N 1
ATOM 1692 C CA . ALA A 1 222 ? 10.297 -8.348 -9.241 1.00 67.62 222 ALA A CA 1
ATOM 1693 C C . ALA A 1 222 ? 10.023 -8.996 -10.614 1.00 67.62 222 ALA A C 1
ATOM 1695 O O . ALA A 1 222 ? 9.083 -8.583 -11.293 1.00 67.62 222 ALA A O 1
ATOM 1696 N N . ALA A 1 223 ? 10.816 -10.002 -11.003 1.00 64.62 223 ALA A N 1
ATOM 1697 C CA . ALA A 1 223 ? 10.638 -10.749 -12.249 1.00 64.62 223 ALA A CA 1
ATOM 1698 C C . ALA A 1 223 ? 9.537 -11.822 -12.140 1.00 64.62 223 ALA A C 1
ATOM 1700 O O . ALA A 1 223 ? 8.793 -12.042 -13.090 1.00 64.62 223 ALA A O 1
ATOM 1701 N N . ARG A 1 224 ? 9.402 -12.461 -10.972 1.00 66.19 224 ARG A N 1
ATOM 1702 C CA . ARG A 1 224 ? 8.414 -13.524 -10.699 1.00 66.19 224 ARG A CA 1
ATOM 1703 C C . ARG A 1 224 ? 7.016 -12.983 -10.389 1.00 66.19 224 ARG A C 1
ATOM 1705 O O . ARG A 1 224 ? 6.017 -13.604 -10.728 1.00 66.19 224 ARG A O 1
ATOM 1712 N N . ALA A 1 225 ? 6.934 -11.806 -9.779 1.00 65.50 225 ALA A N 1
ATOM 1713 C CA . ALA A 1 225 ? 5.684 -11.166 -9.383 1.00 65.50 225 ALA A CA 1
ATOM 1714 C C . ALA A 1 225 ? 4.800 -10.773 -10.580 1.00 65.50 225 ALA A C 1
ATOM 1716 O O . ALA A 1 225 ? 3.595 -10.600 -10.415 1.00 65.50 225 ALA A O 1
ATOM 1717 N N . GLY A 1 226 ? 5.402 -10.600 -11.764 1.00 55.72 226 GLY A N 1
ATOM 1718 C CA . GLY A 1 226 ? 4.726 -10.243 -13.014 1.00 55.72 226 GLY A CA 1
ATOM 1719 C C . GLY A 1 226 ? 4.298 -11.428 -13.879 1.00 55.72 226 GLY A C 1
ATOM 1720 O O . GLY A 1 226 ? 3.508 -11.237 -14.797 1.00 55.72 226 GLY A O 1
ATOM 1721 N N . SER A 1 227 ? 4.788 -12.641 -13.613 1.00 50.81 227 SER A N 1
ATOM 1722 C CA . SER A 1 227 ? 4.439 -13.809 -14.421 1.00 50.81 227 SER A CA 1
ATOM 1723 C C . SER A 1 227 ? 3.116 -14.409 -13.949 1.00 50.81 227 SER A C 1
ATOM 1725 O O . SER A 1 227 ? 3.089 -15.164 -12.978 1.00 50.81 227 SER A O 1
ATOM 1727 N N . ILE A 1 228 ? 2.018 -14.114 -14.651 1.00 41.66 228 ILE A N 1
ATOM 1728 C CA . ILE A 1 228 ? 0.871 -15.034 -14.669 1.00 41.66 228 ILE A CA 1
ATOM 1729 C C . ILE A 1 228 ? 1.395 -16.370 -15.230 1.00 41.66 228 ILE A C 1
ATOM 1731 O O . ILE A 1 228 ? 2.198 -16.338 -16.170 1.00 41.66 228 ILE A O 1
ATOM 1735 N N . PRO A 1 229 ? 0.982 -17.543 -14.714 1.00 41.34 229 PRO A N 1
ATOM 1736 C CA . PRO A 1 229 ? 1.224 -18.820 -15.376 1.00 41.34 229 PRO A CA 1
ATOM 1737 C C . PRO A 1 229 ? 0.415 -18.903 -16.684 1.00 41.34 229 PRO A C 1
ATOM 1739 O O . PRO A 1 229 ? -0.547 -19.650 -16.797 1.00 41.34 229 PRO A O 1
ATOM 1742 N N . GLY A 1 230 ? 0.796 -18.114 -17.688 1.00 38.84 230 GLY A N 1
ATOM 1743 C CA . GLY A 1 230 ? 0.535 -18.445 -19.083 1.00 38.84 230 GLY A CA 1
ATOM 1744 C C . GLY A 1 230 ? 1.396 -19.645 -19.493 1.00 38.84 230 GLY A C 1
ATOM 1745 O O . GLY A 1 230 ? 2.302 -20.031 -18.739 1.00 38.84 230 GLY A O 1
ATOM 1746 N N . PRO A 1 231 ? 1.148 -20.262 -20.663 1.00 32.06 231 PRO A N 1
ATOM 1747 C CA . PRO A 1 231 ? 2.017 -21.313 -21.176 1.00 32.06 231 PRO A CA 1
ATOM 1748 C C . PRO A 1 231 ? 3.457 -20.810 -21.118 1.00 32.06 231 PRO A C 1
ATOM 1750 O O . PRO A 1 231 ? 3.796 -19.799 -21.733 1.00 32.06 231 PRO A O 1
ATOM 1753 N N . LYS A 1 232 ? 4.280 -21.477 -20.294 1.00 37.19 232 LYS A N 1
ATOM 1754 C CA . LYS A 1 232 ? 5.692 -21.130 -20.123 1.00 37.19 232 LYS A CA 1
ATOM 1755 C C . LYS A 1 232 ? 6.269 -21.013 -21.529 1.00 37.19 232 LYS A C 1
ATOM 1757 O O . LYS A 1 232 ? 6.239 -22.032 -22.223 1.00 37.19 232 LYS A O 1
ATOM 1762 N N . PRO A 1 233 ? 6.811 -19.856 -21.947 1.00 36.69 233 PRO A N 1
ATOM 1763 C CA . PRO A 1 233 ? 7.539 -19.801 -23.195 1.00 36.69 233 PRO A CA 1
ATOM 1764 C C . PRO A 1 233 ? 8.601 -20.894 -23.109 1.00 36.69 233 PRO A C 1
ATOM 1766 O O . PRO A 1 233 ? 9.456 -20.915 -22.214 1.00 36.69 233 PRO A O 1
ATOM 1769 N N . SER A 1 234 ? 8.477 -21.905 -23.956 1.00 35.25 234 SER A N 1
ATOM 1770 C CA . SER A 1 234 ? 9.580 -22.797 -24.239 1.00 35.25 234 SER A CA 1
ATOM 1771 C C . SER A 1 234 ? 10.586 -21.934 -24.972 1.00 35.25 234 SER A C 1
ATOM 1773 O O . SER A 1 234 ? 10.454 -21.696 -26.168 1.00 35.25 234 SER A O 1
ATOM 1775 N N . ILE A 1 235 ? 11.561 -21.405 -24.231 1.00 42.34 235 ILE A N 1
ATOM 1776 C CA . ILE A 1 235 ? 12.820 -21.001 -24.838 1.00 42.34 235 ILE A CA 1
ATOM 1777 C C . ILE A 1 235 ? 13.311 -22.274 -25.520 1.00 42.34 235 ILE A C 1
ATOM 1779 O O . ILE A 1 235 ? 13.655 -23.240 -24.838 1.00 42.34 235 ILE A O 1
ATOM 1783 N N . ALA A 1 236 ? 13.237 -22.315 -26.848 1.00 41.41 236 ALA A N 1
ATOM 1784 C CA . ALA A 1 236 ? 13.955 -23.309 -27.618 1.00 41.41 236 ALA A CA 1
ATOM 1785 C C . ALA A 1 236 ? 15.430 -22.998 -27.376 1.00 41.41 236 ALA A C 1
ATOM 1787 O O . ALA A 1 236 ? 15.985 -22.076 -27.973 1.00 41.41 236 ALA A O 1
ATOM 1788 N N . ILE A 1 237 ? 16.021 -23.670 -26.388 1.00 46.00 237 ILE A N 1
ATOM 1789 C CA . ILE A 1 237 ? 17.441 -23.523 -26.112 1.00 46.00 237 ILE A CA 1
ATOM 1790 C C . ILE A 1 237 ? 18.146 -24.014 -27.369 1.00 46.00 237 ILE A C 1
ATOM 1792 O O . ILE A 1 237 ? 17.898 -25.147 -27.792 1.00 46.00 237 ILE A O 1
ATOM 1796 N N . PRO A 1 238 ? 18.973 -23.172 -28.002 1.00 47.56 238 PRO A N 1
ATOM 1797 C CA . PRO A 1 238 ? 19.690 -23.592 -29.183 1.00 47.56 238 PRO A CA 1
ATOM 1798 C C . PRO A 1 238 ? 20.556 -24.795 -28.815 1.00 47.56 238 PRO A C 1
ATOM 1800 O O . PRO A 1 238 ? 21.391 -24.716 -27.914 1.00 47.56 238 PRO A O 1
ATOM 1803 N N . THR A 1 239 ? 20.371 -25.911 -29.514 1.00 50.28 239 THR A N 1
ATOM 1804 C CA . THR A 1 239 ? 21.226 -27.100 -29.379 1.00 50.28 239 THR A CA 1
ATOM 1805 C C . THR A 1 239 ? 22.634 -26.858 -29.932 1.00 50.28 239 THR A C 1
ATOM 1807 O O . THR A 1 239 ? 23.519 -27.696 -29.783 1.00 50.28 239 THR A O 1
ATOM 1810 N N . SER A 1 240 ? 22.860 -25.706 -30.568 1.00 52.19 240 SER A N 1
ATOM 1811 C CA . SER A 1 240 ? 24.132 -25.271 -31.140 1.00 52.19 240 SER A CA 1
ATOM 1812 C C . SER A 1 240 ? 24.368 -23.790 -30.820 1.00 52.19 240 SER A C 1
ATOM 1814 O O . SER A 1 240 ? 23.393 -23.039 -30.759 1.00 52.19 240 SER A O 1
ATOM 1816 N N . PRO A 1 241 ? 25.624 -23.341 -30.636 1.00 57.84 241 PRO A N 1
ATOM 1817 C CA . PRO A 1 241 ? 25.924 -21.941 -30.353 1.00 57.84 241 PRO A CA 1
ATOM 1818 C C . PRO A 1 241 ? 25.341 -21.027 -31.436 1.00 57.84 241 PRO A C 1
ATOM 1820 O O . PRO A 1 241 ? 25.647 -21.190 -32.618 1.00 57.84 241 PRO A O 1
ATOM 1823 N N . LEU A 1 242 ? 24.509 -20.065 -31.039 1.00 63.44 242 LEU A N 1
ATOM 1824 C CA . LEU A 1 242 ? 24.007 -19.033 -31.948 1.00 63.44 242 LEU A CA 1
ATOM 1825 C C . LEU A 1 242 ? 24.906 -17.810 -31.859 1.00 63.44 242 LEU A C 1
ATOM 1827 O O . LEU A 1 242 ? 25.226 -17.377 -30.754 1.00 63.44 242 LEU A O 1
ATOM 1831 N N . SER A 1 243 ? 25.280 -17.258 -33.014 1.00 64.81 243 SER A N 1
ATOM 1832 C CA . SER A 1 243 ? 25.986 -15.984 -33.134 1.00 64.81 243 SER A CA 1
ATOM 1833 C C . SER A 1 243 ? 25.163 -15.038 -34.003 1.00 64.81 243 SER A C 1
ATOM 1835 O O . SER A 1 243 ? 24.892 -15.357 -35.161 1.00 64.81 243 SER A O 1
ATOM 1837 N N . GLU A 1 244 ? 24.757 -13.894 -33.459 1.00 67.81 244 GLU A N 1
ATOM 1838 C CA . GLU A 1 244 ? 23.998 -12.872 -34.184 1.00 67.81 244 GLU A CA 1
ATOM 1839 C C . GLU A 1 244 ? 24.725 -11.525 -34.172 1.00 67.81 244 GLU A C 1
ATOM 1841 O O . GLU A 1 244 ? 25.464 -11.195 -33.238 1.00 67.81 244 GLU A O 1
ATOM 1846 N N . LYS A 1 245 ? 24.521 -10.736 -35.234 1.00 71.44 245 LYS A N 1
ATOM 1847 C CA . LYS A 1 245 ? 24.991 -9.351 -35.284 1.00 71.44 245 LYS A CA 1
ATOM 1848 C C . LYS A 1 245 ? 24.081 -8.478 -34.433 1.00 71.44 245 LYS A C 1
ATOM 1850 O O . LYS A 1 245 ? 22.861 -8.631 -34.439 1.00 71.44 245 LYS A O 1
ATOM 1855 N N . VAL A 1 246 ? 24.698 -7.536 -33.735 1.00 67.44 246 VAL A N 1
ATOM 1856 C CA . VAL A 1 246 ? 23.995 -6.620 -32.842 1.00 67.44 246 VAL A CA 1
ATOM 1857 C C . VAL A 1 246 ? 24.443 -5.198 -33.105 1.00 67.44 246 VAL A C 1
ATOM 1859 O O . VAL A 1 246 ? 25.630 -4.930 -33.310 1.00 67.44 246 VAL A O 1
ATOM 1862 N N . THR A 1 247 ? 23.476 -4.292 -33.088 1.00 66.44 247 THR A N 1
ATOM 1863 C CA . THR A 1 247 ? 23.687 -2.855 -33.255 1.00 66.44 247 THR A CA 1
ATOM 1864 C C . THR A 1 247 ? 22.990 -2.116 -32.135 1.00 66.44 247 THR A C 1
ATOM 1866 O O . THR A 1 247 ? 21.969 -2.576 -31.638 1.00 66.44 247 THR A O 1
ATOM 1869 N N . GLY A 1 248 ? 23.520 -0.974 -31.725 1.00 66.19 248 GLY A N 1
ATOM 1870 C CA . GLY A 1 248 ? 22.931 -0.235 -30.622 1.00 66.19 248 GLY A CA 1
ATOM 1871 C C . GLY A 1 248 ? 23.481 1.165 -30.467 1.00 66.19 248 GLY A C 1
ATOM 1872 O O . GLY A 1 248 ? 24.311 1.629 -31.254 1.00 66.19 248 GLY A O 1
ATOM 1873 N N . VAL A 1 249 ? 23.033 1.824 -29.407 1.00 60.47 249 VAL A N 1
ATOM 1874 C CA . VAL A 1 249 ? 23.499 3.157 -29.032 1.00 60.47 249 VAL A CA 1
ATOM 1875 C C . VAL A 1 249 ? 23.937 3.132 -27.575 1.00 60.47 249 VAL A C 1
ATOM 1877 O O . VAL A 1 249 ? 23.227 2.637 -26.698 1.00 60.47 249 VAL A O 1
ATOM 1880 N N . ALA A 1 250 ? 25.130 3.660 -27.322 1.00 58.34 250 ALA A N 1
ATOM 1881 C CA . ALA A 1 250 ? 25.656 3.870 -25.989 1.00 58.34 250 ALA A CA 1
ATOM 1882 C C . ALA A 1 250 ? 25.273 5.282 -25.547 1.00 58.34 250 ALA A C 1
ATOM 1884 O O . ALA A 1 250 ? 25.713 6.263 -26.146 1.00 58.34 250 ALA A O 1
ATOM 1885 N N . GLN A 1 251 ? 24.463 5.399 -24.498 1.00 61.72 251 GLN A N 1
ATOM 1886 C CA . GLN A 1 251 ? 24.075 6.695 -23.952 1.00 61.72 251 GLN A CA 1
ATOM 1887 C C . GLN A 1 251 ? 24.569 6.859 -22.510 1.00 61.72 251 GLN A C 1
ATOM 1889 O O . GLN A 1 251 ? 24.395 5.950 -21.684 1.00 61.72 251 GLN A O 1
ATOM 1894 N N . PRO A 1 252 ? 25.180 8.011 -22.167 1.00 54.88 252 PRO A N 1
ATOM 1895 C CA . PRO A 1 252 ? 25.503 8.328 -20.785 1.00 54.88 252 PRO A CA 1
ATOM 1896 C C . PRO A 1 252 ? 24.206 8.484 -19.985 1.00 54.88 252 PRO A C 1
ATOM 1898 O O . PRO A 1 252 ? 23.337 9.295 -20.302 1.00 54.88 252 PRO A O 1
ATOM 1901 N N . TYR A 1 253 ? 24.066 7.685 -18.932 1.00 49.78 253 TYR A N 1
ATOM 1902 C CA . TYR A 1 253 ? 22.898 7.716 -18.067 1.00 49.78 253 TYR A CA 1
ATOM 1903 C C . TYR A 1 253 ? 23.058 8.835 -17.033 1.00 49.78 253 TYR A C 1
ATOM 1905 O O . TYR A 1 253 ? 23.658 8.650 -15.975 1.00 49.78 253 TYR A O 1
ATOM 1913 N N . ASN A 1 254 ? 22.505 10.007 -17.345 1.00 48.69 254 ASN A N 1
ATOM 1914 C CA . ASN A 1 254 ? 22.619 11.219 -16.523 1.00 48.69 254 ASN A CA 1
ATOM 1915 C C . ASN A 1 254 ? 21.520 11.359 -15.450 1.00 48.69 254 ASN A C 1
ATOM 1917 O O . ASN A 1 254 ? 21.349 12.432 -14.879 1.00 48.69 254 ASN A O 1
ATOM 1921 N N . ARG A 1 255 ? 20.753 10.298 -15.157 1.00 43.34 255 ARG A N 1
ATOM 1922 C CA . ARG A 1 255 ? 19.580 10.395 -14.264 1.00 43.34 255 ARG A CA 1
ATOM 1923 C C . ARG A 1 255 ? 19.919 10.438 -12.768 1.00 43.34 255 ARG A C 1
ATOM 1925 O O . ARG A 1 255 ? 19.045 10.755 -11.970 1.00 43.34 255 ARG A O 1
ATOM 1932 N N . TYR A 1 256 ? 21.160 10.135 -12.381 1.00 39.97 256 TYR A N 1
ATOM 1933 C CA . TYR A 1 256 ? 21.631 10.250 -10.998 1.00 39.97 256 TYR A CA 1
ATOM 1934 C C . TYR A 1 256 ? 22.954 11.013 -10.960 1.00 39.97 256 TYR A C 1
ATOM 1936 O O . TYR A 1 256 ? 23.868 10.691 -11.720 1.00 39.97 256 TYR A O 1
ATOM 1944 N N . SER A 1 257 ? 23.068 11.979 -10.043 1.00 40.59 257 SER A N 1
ATOM 1945 C CA . SER A 1 257 ? 24.360 12.536 -9.635 1.00 40.59 257 SER A CA 1
ATOM 1946 C C . SER A 1 257 ? 25.114 11.441 -8.878 1.00 40.59 257 SER A C 1
ATOM 1948 O O . SER A 1 257 ? 24.985 11.290 -7.666 1.00 40.59 257 SER A O 1
ATOM 1950 N N . LEU A 1 258 ? 25.787 10.564 -9.621 1.00 50.25 258 LEU A N 1
ATOM 1951 C CA . LEU A 1 258 ? 26.747 9.632 -9.045 1.00 50.25 258 LEU A CA 1
ATOM 1952 C C . LEU A 1 258 ? 27.962 10.441 -8.567 1.00 50.25 258 LEU A C 1
ATOM 1954 O O . LEU A 1 258 ? 28.275 11.474 -9.163 1.00 50.25 258 LEU A O 1
ATOM 1958 N N . ASP A 1 259 ? 28.656 9.958 -7.529 1.00 47.53 259 ASP A N 1
ATOM 1959 C CA . ASP A 1 259 ? 29.940 10.515 -7.077 1.00 47.53 259 ASP A CA 1
ATOM 1960 C C . ASP A 1 259 ? 30.823 10.903 -8.281 1.00 47.53 259 ASP A C 1
ATOM 1962 O O . ASP A 1 259 ? 30.863 10.145 -9.258 1.00 47.53 259 ASP A O 1
ATOM 1966 N N . PRO A 1 260 ? 31.582 12.015 -8.234 1.00 46.22 260 PRO A N 1
ATOM 1967 C CA . PRO A 1 260 ? 32.234 12.635 -9.398 1.00 46.22 260 PRO A CA 1
ATOM 1968 C C . PRO A 1 260 ? 33.240 11.758 -10.176 1.00 46.22 260 PRO A C 1
ATOM 1970 O O . PRO A 1 260 ? 33.753 12.186 -11.207 1.00 46.22 260 PRO A O 1
ATOM 1973 N N . GLY A 1 261 ? 33.497 10.522 -9.741 1.00 45.12 261 GLY A N 1
ATOM 1974 C CA . GLY A 1 261 ? 34.293 9.524 -10.458 1.00 45.12 261 GLY A CA 1
ATOM 1975 C C . GLY A 1 261 ? 33.506 8.404 -11.148 1.00 45.12 261 GLY A C 1
ATOM 1976 O O . GLY A 1 261 ? 34.126 7.622 -11.867 1.00 45.12 261 GLY A O 1
ATOM 1977 N N . TYR A 1 262 ? 32.191 8.286 -10.942 1.00 43.50 262 TYR A N 1
ATOM 1978 C CA . TYR A 1 262 ? 31.371 7.196 -11.473 1.00 43.50 262 TYR A CA 1
ATOM 1979 C C . TYR A 1 262 ? 30.504 7.679 -12.641 1.00 43.50 262 TYR A C 1
ATOM 1981 O O . TYR A 1 262 ? 29.895 8.750 -12.607 1.00 43.50 262 TYR A O 1
ATOM 1989 N N . ARG A 1 263 ? 30.432 6.867 -13.694 1.00 53.41 263 ARG A N 1
ATOM 1990 C CA . ARG A 1 263 ? 29.536 7.073 -14.836 1.00 53.41 263 ARG A CA 1
ATOM 1991 C C . ARG A 1 263 ? 28.726 5.803 -15.046 1.00 53.41 263 ARG A C 1
ATOM 1993 O O . ARG A 1 263 ? 29.260 4.700 -14.924 1.00 53.41 263 ARG A O 1
ATOM 2000 N N . MET A 1 264 ? 27.440 5.957 -15.338 1.00 53.38 264 MET A N 1
ATOM 2001 C CA . MET A 1 264 ? 26.606 4.849 -15.786 1.00 53.38 264 MET A CA 1
ATOM 2002 C C . MET A 1 264 ? 26.438 4.950 -17.301 1.00 53.38 264 MET A C 1
ATOM 2004 O O . MET A 1 264 ? 26.056 5.999 -17.812 1.00 53.38 264 MET A O 1
ATOM 2008 N N . LEU A 1 265 ? 26.733 3.865 -18.011 1.00 55.47 265 LEU A N 1
ATOM 2009 C CA . LEU A 1 265 ? 26.495 3.739 -19.444 1.00 55.47 265 LEU A CA 1
ATOM 2010 C C . LEU A 1 265 ? 25.291 2.827 -19.656 1.00 55.47 265 LEU A C 1
ATOM 2012 O O . LEU A 1 265 ? 25.276 1.712 -19.125 1.00 55.47 265 LEU A O 1
ATOM 2016 N N . THR A 1 266 ? 24.301 3.307 -20.408 1.00 57.72 266 THR A N 1
ATOM 2017 C CA . THR A 1 266 ? 23.223 2.455 -20.917 1.00 57.72 266 THR A CA 1
ATOM 2018 C C . THR A 1 266 ? 23.566 2.056 -22.342 1.00 57.72 266 THR A C 1
ATOM 2020 O O . THR A 1 266 ? 23.826 2.928 -23.169 1.00 57.72 266 THR A O 1
ATOM 2023 N N . LEU A 1 267 ? 23.622 0.755 -22.614 1.00 57.00 267 LEU A N 1
ATOM 2024 C CA . LEU A 1 267 ? 23.752 0.233 -23.973 1.00 57.00 267 LEU A CA 1
ATOM 2025 C C . LEU A 1 267 ? 22.425 -0.424 -24.324 1.00 57.00 267 LEU A C 1
ATOM 2027 O O . LEU A 1 267 ? 22.121 -1.485 -23.773 1.00 57.00 267 LEU A O 1
ATOM 2031 N N . ASP A 1 268 ? 21.667 0.218 -25.206 1.00 57.22 268 ASP A N 1
ATOM 2032 C CA . ASP A 1 268 ? 20.481 -0.370 -25.820 1.00 57.22 268 ASP A CA 1
ATOM 2033 C C . ASP A 1 268 ? 20.901 -0.984 -27.147 1.00 57.22 268 ASP A C 1
ATOM 2035 O O . ASP A 1 268 ? 21.426 -0.303 -28.031 1.00 57.22 268 ASP A O 1
ATOM 2039 N N . ILE A 1 269 ? 20.751 -2.298 -27.234 1.00 63.34 269 ILE A N 1
ATOM 2040 C CA . ILE A 1 269 ? 21.273 -3.116 -28.313 1.00 63.34 269 ILE A CA 1
ATOM 2041 C C . ILE A 1 269 ? 20.117 -3.931 -28.899 1.00 63.34 269 ILE A C 1
ATOM 2043 O O . ILE A 1 269 ? 19.474 -4.712 -28.194 1.00 63.34 269 ILE A O 1
ATOM 2047 N N . ASP A 1 270 ? 19.897 -3.772 -30.199 1.00 59.50 270 ASP A N 1
ATOM 2048 C CA . ASP A 1 270 ? 18.915 -4.510 -30.980 1.00 59.50 270 ASP A CA 1
ATOM 2049 C C . ASP A 1 270 ? 19.609 -5.648 -31.742 1.00 59.50 270 ASP A C 1
ATOM 2051 O O . ASP A 1 270 ? 20.545 -5.435 -32.524 1.00 59.50 270 ASP A O 1
ATOM 2055 N N . GLY A 1 271 ? 19.156 -6.879 -31.494 1.00 60.53 271 GLY A N 1
ATOM 2056 C CA . GLY A 1 271 ? 19.559 -8.056 -32.261 1.00 60.53 271 GLY A CA 1
ATOM 2057 C C . GLY A 1 271 ? 18.915 -8.045 -33.640 1.00 60.53 271 GLY A C 1
ATOM 2058 O O . GLY A 1 271 ? 17.691 -8.102 -33.755 1.00 60.53 271 GLY A O 1
ATOM 2059 N N . VAL A 1 272 ? 19.739 -7.982 -34.686 1.00 54.31 272 VAL A N 1
ATOM 2060 C CA . VAL A 1 272 ? 19.285 -7.963 -36.082 1.00 54.31 272 VAL A CA 1
ATOM 2061 C C . VAL A 1 272 ? 19.504 -9.367 -36.648 1.00 54.31 272 VAL A C 1
ATOM 2063 O O . VAL A 1 272 ? 20.502 -9.645 -37.314 1.00 54.31 272 VAL A O 1
ATOM 2066 N N . GLY A 1 273 ? 18.623 -10.298 -36.278 1.00 55.81 273 GLY A N 1
ATOM 2067 C CA . GLY A 1 273 ? 18.808 -11.731 -36.519 1.00 55.81 273 GLY A CA 1
ATOM 2068 C C . GLY A 1 273 ? 17.504 -12.524 -36.581 1.00 55.81 273 GLY A C 1
ATOM 2069 O O . GLY A 1 273 ? 16.429 -11.958 -36.774 1.00 55.81 273 GLY A O 1
ATOM 2070 N N . ARG A 1 274 ? 17.592 -13.853 -36.430 1.00 52.69 274 ARG A N 1
ATOM 2071 C CA . ARG A 1 274 ? 16.418 -14.748 -36.479 1.00 52.69 274 ARG A CA 1
ATOM 2072 C C . ARG A 1 274 ? 15.455 -14.485 -35.320 1.00 52.69 274 ARG A C 1
ATOM 2074 O O . ARG A 1 274 ? 14.274 -14.795 -35.446 1.00 52.69 274 ARG A O 1
ATOM 2081 N N . TYR A 1 275 ? 15.947 -13.906 -34.223 1.00 53.28 275 TYR A N 1
ATOM 2082 C CA . TYR A 1 275 ? 15.149 -13.558 -33.052 1.00 53.28 275 TYR A CA 1
ATOM 2083 C C . TYR A 1 275 ? 15.386 -12.096 -32.647 1.00 53.28 275 TYR A C 1
ATOM 2085 O O . TYR A 1 275 ? 16.389 -11.803 -31.998 1.00 53.28 275 TYR A O 1
ATOM 2093 N N . PRO A 1 276 ? 14.471 -11.164 -32.974 1.00 56.81 276 PRO A N 1
ATOM 2094 C CA . PRO A 1 276 ? 14.620 -9.776 -32.559 1.00 56.81 276 PRO A CA 1
ATOM 2095 C C . PRO A 1 276 ? 14.528 -9.666 -31.033 1.00 56.81 276 PRO A C 1
ATOM 2097 O O . PRO A 1 276 ? 13.468 -9.892 -30.429 1.00 56.81 276 PRO A O 1
ATOM 2100 N N . ILE A 1 277 ? 15.657 -9.318 -30.416 1.00 62.94 277 ILE A N 1
ATOM 2101 C CA . ILE A 1 277 ? 15.827 -9.130 -28.974 1.00 62.94 277 ILE A CA 1
ATOM 2102 C C . ILE A 1 277 ? 16.285 -7.706 -28.678 1.00 62.94 277 ILE A C 1
ATOM 2104 O O . ILE A 1 277 ? 17.092 -7.144 -29.415 1.00 62.94 277 ILE A O 1
ATOM 2108 N N . LYS A 1 278 ? 15.795 -7.152 -27.567 1.00 63.44 278 LYS A N 1
ATOM 2109 C CA . LYS A 1 278 ? 16.296 -5.910 -26.983 1.00 63.44 278 LYS A CA 1
ATOM 2110 C C . LYS A 1 278 ? 17.139 -6.231 -25.766 1.00 63.44 278 LYS A C 1
ATOM 2112 O O . LYS A 1 278 ? 16.692 -6.916 -24.842 1.00 63.44 278 LYS A O 1
ATOM 2117 N N . LEU A 1 279 ? 18.360 -5.728 -25.762 1.00 65.94 279 LEU A N 1
ATOM 2118 C CA . LEU A 1 279 ? 19.304 -5.870 -24.668 1.00 65.94 279 LEU A CA 1
ATOM 2119 C C . LEU A 1 279 ? 19.593 -4.496 -24.095 1.00 65.94 279 LEU A C 1
ATOM 2121 O O . LEU A 1 279 ? 20.085 -3.630 -24.807 1.00 65.94 279 LEU A O 1
ATOM 2125 N N . ALA A 1 280 ? 19.332 -4.327 -22.805 1.00 64.88 280 ALA A N 1
ATOM 2126 C CA . ALA A 1 280 ? 19.707 -3.131 -22.073 1.00 64.88 280 ALA A CA 1
ATOM 2127 C C . ALA A 1 280 ? 20.794 -3.491 -21.059 1.00 64.88 280 ALA A C 1
ATOM 2129 O O . ALA A 1 280 ? 20.556 -4.243 -20.109 1.00 64.88 280 ALA A O 1
ATOM 2130 N N . TYR A 1 281 ? 21.992 -2.949 -21.250 1.00 65.50 281 TYR A N 1
ATOM 2131 C CA . TYR A 1 281 ? 23.084 -3.041 -20.284 1.00 65.50 281 TYR A CA 1
ATOM 2132 C C . TYR A 1 281 ? 23.182 -1.743 -19.502 1.00 65.50 281 TYR A C 1
ATOM 2134 O O . TYR A 1 281 ? 23.259 -0.674 -20.094 1.00 65.50 281 TYR A O 1
ATOM 2142 N N . ARG A 1 282 ? 23.255 -1.832 -18.176 1.00 64.94 282 ARG A N 1
ATOM 2143 C CA . ARG A 1 282 ? 23.582 -0.713 -17.289 1.00 64.94 282 ARG A CA 1
ATOM 2144 C C . ARG A 1 282 ? 24.925 -0.985 -16.648 1.00 64.94 282 ARG A C 1
ATOM 2146 O O . ARG A 1 282 ? 25.035 -1.839 -15.768 1.00 64.94 282 ARG A O 1
ATOM 2153 N N . VAL A 1 283 ? 25.946 -0.271 -17.098 1.00 65.44 283 VAL A N 1
ATOM 2154 C CA . VAL A 1 283 ? 27.330 -0.493 -16.683 1.00 65.44 283 VAL A CA 1
ATOM 2155 C C . VAL A 1 283 ? 27.816 0.669 -15.834 1.00 65.44 283 VAL A C 1
ATOM 2157 O O . VAL A 1 283 ? 27.749 1.815 -16.262 1.00 65.44 283 VAL A O 1
ATOM 2160 N N . PHE A 1 284 ? 28.341 0.372 -14.646 1.00 61.69 284 PHE A N 1
ATOM 2161 C CA . PHE A 1 284 ? 29.022 1.345 -13.803 1.00 61.69 284 PHE A CA 1
ATOM 2162 C C . PHE A 1 284 ? 30.518 1.316 -14.100 1.00 61.69 284 PHE A C 1
ATOM 2164 O O . PHE A 1 284 ? 31.196 0.308 -13.865 1.00 61.69 284 PHE A O 1
ATOM 2171 N N . ILE A 1 285 ? 31.030 2.444 -14.573 1.00 63.22 285 ILE A N 1
ATOM 2172 C CA . ILE A 1 285 ? 32.453 2.661 -14.806 1.00 63.22 285 ILE A CA 1
ATOM 2173 C C . ILE A 1 285 ? 32.986 3.732 -13.861 1.00 63.22 285 ILE A C 1
ATOM 2175 O O . ILE A 1 285 ? 32.279 4.680 -13.518 1.00 63.22 285 ILE A O 1
ATOM 2179 N N . ARG A 1 286 ? 34.247 3.589 -13.456 1.00 57.84 286 ARG A N 1
ATOM 2180 C CA . ARG A 1 286 ? 35.001 4.627 -12.757 1.00 57.84 286 ARG A CA 1
ATOM 2181 C C . ARG A 1 286 ? 36.128 5.122 -13.638 1.00 57.84 286 ARG A C 1
ATOM 2183 O O . ARG A 1 286 ? 36.948 4.330 -14.101 1.00 57.84 286 ARG A O 1
ATOM 2190 N N . GLN A 1 287 ? 36.184 6.430 -13.840 1.00 59.06 287 GLN A N 1
ATOM 2191 C CA . GLN A 1 287 ? 37.282 7.055 -14.563 1.00 59.06 287 GLN A CA 1
ATOM 2192 C C . GLN A 1 287 ? 38.474 7.205 -13.611 1.00 59.06 287 GLN A C 1
ATOM 2194 O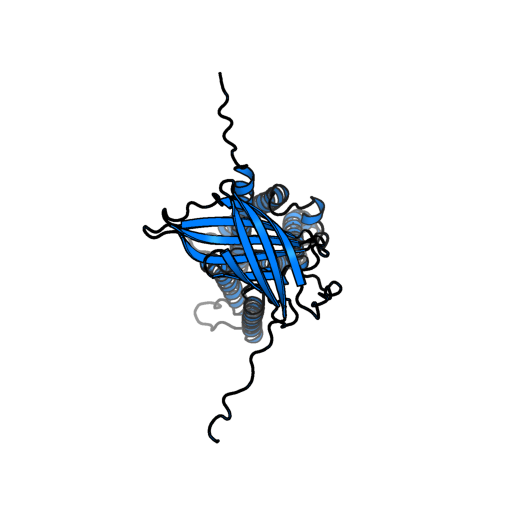 O . GLN A 1 287 ? 38.360 7.788 -12.533 1.00 59.06 287 GLN A O 1
ATOM 2199 N N . THR A 1 288 ? 39.608 6.613 -13.975 1.00 58.09 288 THR A N 1
ATOM 2200 C CA . THR A 1 288 ? 40.862 6.680 -13.211 1.00 58.09 288 THR A CA 1
ATOM 2201 C C . THR A 1 288 ? 41.946 7.358 -14.047 1.00 58.09 288 THR A C 1
ATOM 2203 O O . THR A 1 288 ? 41.803 7.479 -15.262 1.00 58.09 288 THR A O 1
ATOM 2206 N N . ARG A 1 289 ? 43.061 7.762 -13.421 1.00 54.59 289 ARG A N 1
ATOM 2207 C CA . ARG A 1 289 ? 44.216 8.346 -14.136 1.00 54.59 289 ARG A CA 1
ATOM 2208 C C . ARG A 1 289 ? 44.846 7.394 -15.169 1.00 54.59 289 ARG A C 1
ATOM 2210 O O . ARG A 1 289 ? 45.561 7.856 -16.043 1.00 54.59 289 ARG A O 1
ATOM 2217 N N . VAL A 1 290 ? 44.567 6.090 -15.068 1.00 55.00 290 VAL A N 1
ATOM 2218 C CA . VAL A 1 290 ? 45.122 5.014 -15.914 1.00 55.00 290 VAL A CA 1
ATOM 2219 C C . VAL A 1 290 ? 44.075 4.486 -16.920 1.00 55.00 290 VAL A C 1
ATOM 2221 O O . VAL A 1 290 ? 44.327 3.526 -17.637 1.00 55.00 290 VAL A O 1
ATOM 2224 N N . GLY A 1 291 ? 42.882 5.098 -16.990 1.00 56.06 291 GLY A N 1
ATOM 2225 C CA . GLY A 1 291 ? 41.804 4.713 -17.912 1.00 56.06 291 GLY A CA 1
ATOM 2226 C C . GLY A 1 291 ? 40.471 4.387 -17.227 1.00 56.06 291 GLY A C 1
ATOM 2227 O O . GLY A 1 291 ? 40.224 4.763 -16.076 1.00 56.06 291 GLY A O 1
ATOM 2228 N N . ILE A 1 292 ? 39.579 3.700 -17.947 1.00 58.31 292 ILE A N 1
ATOM 2229 C CA . ILE A 1 292 ? 38.222 3.353 -17.493 1.00 58.31 292 ILE A CA 1
ATOM 2230 C C . ILE A 1 292 ? 38.247 2.010 -16.752 1.00 58.31 292 ILE A C 1
ATOM 2232 O O . ILE A 1 292 ? 38.603 0.983 -17.324 1.00 58.31 292 ILE A O 1
ATOM 2236 N N . ARG A 1 293 ? 37.821 1.993 -15.484 1.00 59.88 293 ARG A N 1
ATOM 2237 C CA . ARG A 1 293 ? 37.691 0.769 -14.681 1.00 59.88 293 ARG A CA 1
ATOM 2238 C C . ARG A 1 293 ? 36.226 0.348 -14.575 1.00 59.88 293 ARG A C 1
ATOM 2240 O O . ARG A 1 293 ? 35.407 1.097 -14.048 1.00 59.88 293 ARG A O 1
ATOM 2247 N N . PHE A 1 294 ? 35.902 -0.864 -15.022 1.00 60.47 294 PHE A N 1
ATOM 2248 C CA . PHE A 1 294 ? 34.588 -1.471 -14.793 1.00 60.47 294 PHE A CA 1
ATOM 2249 C C . PHE A 1 294 ? 34.425 -1.863 -13.322 1.00 60.47 294 PHE A C 1
ATOM 2251 O O . PHE A 1 294 ? 35.345 -2.419 -12.722 1.00 60.47 294 PHE A O 1
ATOM 2258 N N . ILE A 1 295 ? 33.253 -1.590 -12.750 1.00 60.09 295 ILE A N 1
ATOM 2259 C CA . ILE A 1 295 ? 32.949 -1.930 -11.354 1.00 60.09 295 ILE A CA 1
ATOM 2260 C C . ILE A 1 295 ? 31.926 -3.051 -11.294 1.00 60.09 295 ILE A C 1
ATOM 2262 O O . ILE A 1 295 ? 32.167 -4.094 -10.697 1.00 60.09 295 ILE A O 1
ATOM 2266 N N . ARG A 1 296 ? 30.765 -2.815 -11.902 1.00 61.22 296 ARG A N 1
ATOM 2267 C CA . ARG A 1 296 ? 29.644 -3.750 -11.937 1.00 61.22 296 ARG A CA 1
ATOM 2268 C C . ARG A 1 296 ? 28.725 -3.376 -13.085 1.00 61.22 296 ARG A C 1
ATOM 2270 O O . ARG A 1 296 ? 28.646 -2.207 -13.459 1.00 61.22 296 ARG A O 1
ATOM 2277 N N . GLY A 1 297 ? 27.983 -4.343 -13.596 1.00 60.38 297 GLY A N 1
ATOM 2278 C CA . GLY A 1 297 ? 26.943 -4.083 -14.574 1.00 60.38 297 GLY A CA 1
ATOM 2279 C C . GLY A 1 297 ? 25.762 -5.008 -14.361 1.00 60.38 297 GLY A C 1
ATOM 2280 O O . GLY A 1 297 ? 25.906 -6.113 -13.838 1.00 60.38 297 GLY A O 1
ATOM 2281 N N . LEU A 1 298 ? 24.595 -4.525 -14.747 1.00 61.12 298 LEU A N 1
ATOM 2282 C CA . LEU A 1 298 ? 23.362 -5.293 -14.804 1.00 61.12 298 LEU A CA 1
ATOM 2283 C C . LEU A 1 298 ? 22.933 -5.337 -16.263 1.00 61.12 298 LEU A C 1
ATOM 2285 O O . LEU A 1 298 ? 23.103 -4.349 -16.976 1.00 61.12 298 LEU A O 1
ATOM 2289 N N . PHE A 1 299 ? 22.377 -6.456 -16.704 1.00 68.56 299 PHE A N 1
ATOM 2290 C CA . PHE A 1 299 ? 21.709 -6.508 -17.997 1.00 68.56 299 PHE A CA 1
ATOM 2291 C C . PHE A 1 299 ? 20.268 -6.958 -17.824 1.00 68.56 299 PHE A C 1
ATOM 2293 O O . PHE A 1 299 ? 19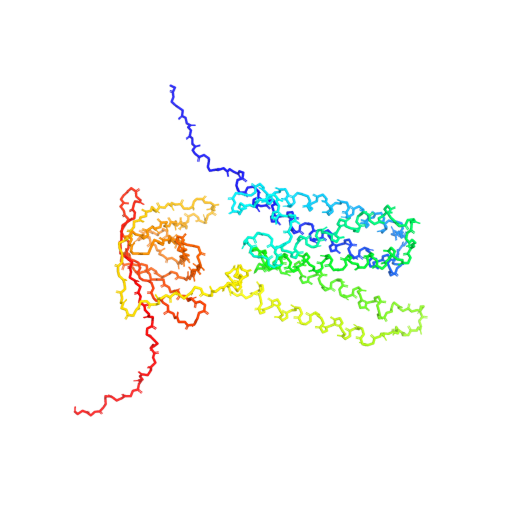.941 -7.698 -16.892 1.00 68.56 299 PHE A O 1
ATOM 2300 N N . SER A 1 300 ? 19.424 -6.512 -18.742 1.00 62.66 300 SER A N 1
ATOM 2301 C CA . SER A 1 300 ? 18.107 -7.077 -18.985 1.00 62.66 300 SER A CA 1
ATOM 2302 C C . SER A 1 300 ? 17.970 -7.383 -20.467 1.00 62.66 300 SER A C 1
ATOM 2304 O O . SER A 1 300 ? 18.289 -6.548 -21.310 1.00 62.66 300 SER A O 1
ATOM 2306 N N . MET A 1 301 ? 17.485 -8.575 -20.769 1.00 64.12 301 MET A N 1
ATOM 2307 C CA . MET A 1 301 ? 17.142 -9.021 -22.105 1.00 64.12 301 MET A CA 1
ATOM 2308 C C . MET A 1 301 ? 15.633 -9.184 -22.184 1.00 64.12 301 MET A C 1
ATOM 2310 O O . MET A 1 301 ? 15.049 -9.924 -21.387 1.00 64.12 301 MET A O 1
ATOM 2314 N N . THR A 1 302 ? 15.034 -8.516 -23.161 1.00 61.03 302 THR A N 1
ATOM 2315 C CA . THR A 1 302 ? 13.600 -8.558 -23.421 1.00 61.03 302 THR A CA 1
ATOM 2316 C C . THR A 1 302 ? 13.402 -8.881 -24.904 1.00 61.03 302 THR A C 1
ATOM 2318 O O . THR A 1 302 ? 13.815 -8.097 -25.759 1.00 61.03 302 THR A O 1
ATOM 2321 N N . PRO A 1 303 ? 12.816 -10.032 -25.261 1.00 56.69 303 PRO A N 1
ATOM 2322 C CA . PRO A 1 303 ? 12.463 -10.333 -26.634 1.00 56.69 303 PRO A CA 1
ATOM 2323 C C . PRO A 1 303 ? 11.370 -9.369 -27.098 1.00 56.69 303 PRO A C 1
ATOM 2325 O O . PRO A 1 303 ? 10.558 -8.897 -26.301 1.00 56.69 303 PRO A O 1
ATOM 2328 N N . SER A 1 304 ? 11.321 -9.121 -28.403 1.00 51.88 304 SER A N 1
ATOM 2329 C CA . SER A 1 304 ? 10.260 -8.334 -29.054 1.00 51.88 304 SER A CA 1
ATOM 2330 C C . SER A 1 304 ? 8.844 -8.835 -28.745 1.00 51.88 304 SER A C 1
ATOM 2332 O O . SER A 1 304 ? 7.914 -8.039 -28.678 1.00 51.88 304 SER A O 1
ATOM 2334 N N . SER A 1 305 ? 8.685 -10.138 -28.492 1.00 46.47 305 SER A N 1
ATOM 2335 C CA . SER A 1 305 ? 7.417 -10.754 -28.093 1.00 46.47 305 SER A CA 1
ATOM 2336 C C . SER A 1 305 ? 7.007 -10.477 -26.642 1.00 46.47 305 SER A C 1
ATOM 2338 O O . SER A 1 305 ? 5.906 -10.849 -26.249 1.00 46.47 305 SER A O 1
ATOM 2340 N N . GLY A 1 306 ? 7.891 -9.908 -25.811 1.00 49.72 306 GLY A N 1
ATOM 2341 C CA . GLY A 1 306 ? 7.652 -9.670 -24.380 1.00 49.72 306 GLY A CA 1
ATOM 2342 C C . GLY A 1 306 ? 7.489 -10.940 -23.531 1.00 49.72 306 GLY A C 1
ATOM 2343 O O . GLY A 1 306 ? 7.251 -10.849 -22.331 1.00 49.72 306 GLY A O 1
ATOM 2344 N N . ALA A 1 307 ? 7.631 -12.125 -24.133 1.00 40.81 307 ALA A N 1
ATOM 2345 C CA . ALA A 1 307 ? 7.206 -13.392 -23.544 1.00 40.81 307 ALA A CA 1
ATOM 2346 C C . ALA A 1 307 ? 8.029 -13.831 -22.316 1.00 40.81 307 ALA A C 1
ATOM 2348 O O . ALA A 1 307 ? 7.538 -14.583 -21.480 1.00 40.81 307 ALA A O 1
ATOM 2349 N N . TRP A 1 308 ? 9.280 -13.388 -22.192 1.00 50.59 308 TRP A N 1
ATOM 2350 C CA . TRP A 1 308 ? 10.156 -13.694 -21.059 1.00 50.59 308 TRP A CA 1
ATOM 2351 C C . TRP A 1 308 ? 11.198 -12.590 -20.911 1.00 50.59 308 TRP A C 1
ATOM 2353 O O . TRP A 1 308 ? 11.706 -12.111 -21.909 1.00 50.59 308 TRP A O 1
ATOM 2363 N N . SER A 1 309 ? 11.554 -12.186 -19.694 1.00 58.28 309 SER A N 1
ATOM 2364 C CA . SER A 1 309 ? 12.689 -11.284 -19.476 1.00 58.28 309 SER A CA 1
ATOM 2365 C C . SER A 1 309 ? 13.780 -12.013 -18.707 1.00 58.28 309 SER A C 1
ATOM 2367 O O . SER A 1 309 ? 13.499 -12.765 -17.773 1.00 58.28 309 SER A O 1
ATOM 2369 N N . CYS A 1 310 ? 15.032 -11.834 -19.123 1.00 61.41 310 CYS A N 1
ATOM 2370 C CA . CYS A 1 310 ? 16.177 -12.357 -18.389 1.00 61.41 310 CYS A CA 1
ATOM 2371 C C . CYS A 1 310 ? 17.028 -11.208 -17.878 1.00 61.41 310 CYS A C 1
ATOM 2373 O O . CYS A 1 310 ? 17.409 -10.337 -18.654 1.00 61.41 310 CYS A O 1
ATOM 2375 N N . SER A 1 311 ? 17.345 -11.210 -16.590 1.00 63.78 311 SER A N 1
ATOM 2376 C CA . SER A 1 311 ? 18.275 -10.255 -16.004 1.00 63.78 311 SER A CA 1
ATOM 2377 C C . SER A 1 311 ? 19.382 -10.973 -15.255 1.00 63.78 311 SER A C 1
ATOM 2379 O O . SER A 1 311 ? 19.217 -12.096 -14.775 1.00 63.78 311 SER A O 1
ATOM 2381 N N . GLY A 1 312 ? 20.536 -10.329 -15.180 1.00 64.06 312 GLY A N 1
ATOM 2382 C CA . GLY A 1 312 ? 21.684 -10.893 -14.495 1.00 64.06 312 GLY A CA 1
ATOM 2383 C C . GLY A 1 312 ? 22.810 -9.891 -14.345 1.00 64.06 312 GLY A C 1
ATOM 2384 O O . GLY A 1 312 ? 22.693 -8.709 -14.691 1.00 64.06 312 GLY A O 1
ATOM 2385 N N . THR A 1 313 ? 23.914 -10.378 -13.798 1.00 63.69 313 THR A N 1
ATOM 2386 C CA . THR A 1 313 ? 25.130 -9.591 -13.657 1.00 63.69 313 THR A CA 1
ATOM 2387 C C . THR A 1 313 ? 25.932 -9.623 -14.945 1.00 63.69 313 THR A C 1
ATOM 2389 O O . THR A 1 313 ? 25.912 -10.583 -15.719 1.00 63.69 313 THR A O 1
ATOM 2392 N N . VAL A 1 314 ? 26.643 -8.528 -15.165 1.00 66.50 314 VAL A N 1
ATOM 2393 C CA . VAL A 1 314 ? 27.563 -8.355 -16.277 1.00 66.50 314 VAL A CA 1
ATOM 2394 C C . VAL A 1 314 ? 28.960 -8.318 -15.697 1.00 66.50 314 VAL A C 1
ATOM 2396 O O . VAL A 1 314 ? 29.233 -7.583 -14.745 1.00 66.50 314 VAL A O 1
ATOM 2399 N N . THR A 1 315 ? 29.854 -9.085 -16.298 1.00 66.38 315 THR A N 1
ATOM 2400 C CA . THR A 1 315 ? 31.291 -8.966 -16.075 1.00 66.38 315 THR A CA 1
ATOM 2401 C C . THR A 1 315 ? 31.933 -8.432 -17.344 1.00 66.38 315 THR A C 1
ATOM 2403 O O . THR A 1 315 ? 31.593 -8.851 -18.449 1.00 66.38 315 THR A O 1
ATOM 2406 N N . PHE A 1 316 ? 32.835 -7.467 -17.198 1.00 65.06 316 PHE A N 1
ATOM 2407 C CA . PHE A 1 316 ? 33.577 -6.913 -18.322 1.00 65.06 316 PHE A CA 1
ATOM 2408 C C . PHE A 1 316 ? 34.976 -7.513 -18.355 1.00 65.06 316 PHE A C 1
ATOM 2410 O O . PHE A 1 316 ? 35.714 -7.446 -17.370 1.00 65.06 316 PHE A O 1
ATOM 2417 N N . ARG A 1 317 ? 35.336 -8.095 -19.496 1.00 68.44 317 ARG A N 1
ATOM 2418 C CA . ARG A 1 317 ? 36.686 -8.548 -19.804 1.00 68.44 317 ARG A CA 1
ATOM 2419 C C . ARG A 1 317 ? 37.252 -7.607 -20.877 1.00 68.44 317 ARG A C 1
ATOM 2421 O O . ARG A 1 317 ? 36.761 -7.638 -22.005 1.00 68.44 317 ARG A O 1
ATOM 2428 N N . PRO A 1 318 ? 38.252 -6.774 -20.544 1.00 56.91 318 PRO A N 1
ATOM 2429 C CA . PRO A 1 318 ? 38.875 -5.875 -21.511 1.00 56.91 318 PRO A CA 1
ATOM 2430 C C . PRO A 1 318 ? 39.383 -6.636 -22.752 1.00 56.91 318 PRO A C 1
ATOM 2432 O O . PRO A 1 318 ? 39.816 -7.786 -22.602 1.00 56.91 318 PRO A O 1
ATOM 2435 N N . PRO A 1 319 ? 39.352 -6.033 -23.957 1.00 58.53 319 PRO A N 1
ATOM 2436 C CA . PRO A 1 319 ? 39.031 -4.625 -24.238 1.00 58.53 319 PRO A CA 1
ATOM 2437 C C . PRO A 1 319 ? 37.546 -4.311 -24.525 1.00 58.53 319 PRO A C 1
ATOM 2439 O O . PRO A 1 319 ? 37.159 -3.155 -24.412 1.00 58.53 319 PRO A O 1
ATOM 2442 N N . ASP A 1 320 ? 36.710 -5.294 -24.868 1.00 63.69 320 ASP A N 1
ATOM 2443 C CA . ASP A 1 320 ? 35.401 -5.058 -25.513 1.00 63.69 320 ASP A CA 1
ATOM 2444 C C . ASP A 1 320 ? 34.338 -6.137 -25.200 1.00 63.69 320 ASP A C 1
ATOM 2446 O O . ASP A 1 320 ? 33.281 -6.219 -25.836 1.00 63.69 320 ASP A O 1
ATOM 2450 N N . ARG A 1 321 ? 34.620 -7.021 -24.234 1.00 67.94 321 ARG A N 1
ATOM 2451 C CA . ARG A 1 321 ? 33.841 -8.245 -24.014 1.00 67.94 321 ARG A CA 1
ATOM 2452 C C . ARG A 1 321 ? 33.001 -8.159 -22.746 1.00 67.94 321 ARG A C 1
ATOM 2454 O O . ARG A 1 321 ? 33.529 -8.188 -21.636 1.00 67.94 321 ARG A O 1
ATOM 2461 N N . PHE A 1 322 ? 31.683 -8.160 -22.908 1.00 68.44 322 PHE A N 1
ATOM 2462 C CA . PHE A 1 322 ? 30.724 -8.308 -21.820 1.00 68.44 322 PHE A CA 1
ATOM 2463 C C . PHE A 1 322 ? 30.271 -9.764 -21.721 1.00 68.44 322 PHE A C 1
ATOM 2465 O O . PHE A 1 322 ? 29.811 -10.368 -22.690 1.00 68.44 322 PHE A O 1
ATOM 2472 N N . ILE A 1 323 ? 30.419 -10.344 -20.536 1.00 66.19 323 ILE A N 1
ATOM 2473 C CA . ILE A 1 323 ? 29.965 -11.696 -20.229 1.00 66.19 323 ILE A CA 1
ATOM 2474 C C . ILE A 1 323 ? 28.797 -11.567 -19.258 1.00 66.19 323 ILE A C 1
ATOM 2476 O O . ILE A 1 323 ? 28.951 -11.078 -18.135 1.00 66.19 323 ILE A O 1
ATOM 2480 N N . SER A 1 324 ? 27.638 -12.007 -19.724 1.00 71.50 324 SER A N 1
ATOM 2481 C CA . SER A 1 324 ? 26.361 -11.977 -19.031 1.00 71.50 324 SER A CA 1
ATOM 2482 C C . SER A 1 324 ? 25.917 -13.401 -18.733 1.00 71.50 324 SER A C 1
ATOM 2484 O O . SER A 1 324 ? 25.920 -14.264 -19.610 1.00 71.50 324 SER A O 1
ATOM 2486 N N . VAL A 1 325 ? 25.511 -13.654 -17.495 1.00 65.06 325 VAL A N 1
ATOM 2487 C CA . VAL A 1 325 ? 24.964 -14.955 -17.102 1.00 65.06 325 VAL A CA 1
ATOM 2488 C C . VAL A 1 325 ? 23.456 -14.807 -16.959 1.00 65.06 325 VAL A C 1
ATOM 2490 O O . VAL A 1 325 ? 22.981 -14.045 -16.119 1.00 65.06 325 VAL A O 1
ATOM 2493 N N . CYS A 1 326 ? 22.709 -15.503 -17.813 1.00 64.00 326 CYS A N 1
ATOM 2494 C CA . CYS A 1 326 ? 21.253 -15.513 -17.806 1.00 64.00 326 CYS A CA 1
ATOM 2495 C C . CYS A 1 326 ? 20.760 -16.795 -17.128 1.00 64.00 326 CYS A C 1
ATOM 2497 O O . CYS A 1 326 ? 21.141 -17.892 -17.531 1.00 64.00 326 CYS A O 1
ATOM 2499 N N . ASN A 1 327 ? 19.899 -16.668 -16.117 1.00 58.72 327 ASN A N 1
ATOM 2500 C CA . ASN A 1 327 ? 19.226 -17.811 -15.500 1.00 58.72 327 ASN A CA 1
ATOM 2501 C C . ASN A 1 327 ? 17.728 -17.770 -15.848 1.00 58.72 327 ASN A C 1
ATOM 2503 O O . ASN A 1 327 ? 16.947 -17.158 -15.114 1.00 58.72 327 ASN A O 1
ATOM 2507 N N . PRO A 1 328 ? 17.304 -18.349 -16.986 1.00 55.28 328 PRO A N 1
ATOM 2508 C CA . PRO A 1 328 ? 15.889 -18.536 -17.267 1.00 55.28 328 PRO A CA 1
ATOM 2509 C C . PRO A 1 328 ? 15.255 -19.436 -16.197 1.00 55.28 328 PRO A C 1
ATOM 2511 O O . PRO A 1 328 ? 15.904 -20.314 -15.635 1.00 55.28 328 PRO A O 1
ATOM 2514 N N . ALA A 1 329 ? 13.955 -19.261 -15.945 1.00 49.00 329 ALA A N 1
ATOM 2515 C CA . ALA A 1 329 ? 13.182 -19.879 -14.856 1.00 49.00 329 ALA A CA 1
ATOM 2516 C C . ALA A 1 329 ? 13.216 -21.432 -14.745 1.00 49.00 329 ALA A C 1
ATOM 2518 O O . ALA A 1 329 ? 12.540 -21.997 -13.887 1.00 49.00 329 ALA A O 1
ATOM 2519 N N . ARG A 1 330 ? 13.978 -22.141 -15.590 1.00 46.59 330 ARG A N 1
ATOM 2520 C CA . ARG A 1 330 ? 14.140 -23.605 -15.618 1.00 46.59 330 ARG A CA 1
ATOM 2521 C C . ARG A 1 330 ? 15.475 -24.132 -15.057 1.00 46.59 330 ARG A C 1
ATOM 2523 O O . ARG A 1 330 ? 15.799 -25.279 -15.325 1.00 46.59 330 ARG A O 1
ATOM 2530 N N . LYS A 1 331 ? 16.231 -23.366 -14.255 1.00 46.81 331 LYS A N 1
ATOM 2531 C CA . LYS A 1 331 ? 17.513 -23.809 -13.640 1.00 46.81 331 LYS A CA 1
ATOM 2532 C C . LYS A 1 331 ? 18.616 -24.206 -14.645 1.00 46.81 331 LYS A C 1
ATOM 2534 O O . LYS A 1 331 ? 19.574 -24.875 -14.261 1.00 46.81 331 LYS A O 1
ATOM 2539 N N . GLU A 1 332 ? 18.503 -23.803 -15.905 1.00 56.19 332 GLU A N 1
ATOM 2540 C CA . GLU A 1 332 ? 19.542 -24.009 -16.914 1.00 56.19 332 GLU A CA 1
ATOM 2541 C C . GLU A 1 332 ? 20.216 -22.677 -17.191 1.00 56.19 332 GLU A C 1
ATOM 2543 O O . GLU A 1 332 ? 19.587 -21.749 -17.689 1.00 56.19 332 GLU A O 1
ATOM 2548 N N . THR A 1 333 ? 21.487 -22.560 -16.825 1.00 57.72 333 THR A N 1
ATOM 2549 C CA . THR A 1 333 ? 22.221 -21.315 -16.999 1.00 57.72 333 THR A CA 1
ATOM 2550 C C . THR A 1 333 ? 22.630 -21.154 -18.460 1.00 57.72 333 THR A C 1
ATOM 2552 O O . THR A 1 333 ? 23.289 -22.021 -19.035 1.00 57.72 333 THR A O 1
ATOM 2555 N N . LEU A 1 334 ? 22.271 -20.025 -19.063 1.00 62.22 334 LEU A N 1
ATOM 2556 C CA . LEU A 1 334 ? 22.723 -19.641 -20.394 1.00 62.22 334 LEU A CA 1
ATOM 2557 C C . LEU A 1 334 ? 23.861 -18.631 -20.254 1.00 62.22 334 LEU A C 1
ATOM 2559 O O . LEU A 1 334 ? 23.737 -17.615 -19.562 1.00 62.22 334 LEU A O 1
ATOM 2563 N N . LEU A 1 335 ? 24.973 -18.912 -20.927 1.00 67.19 335 LEU A N 1
ATOM 2564 C CA . LEU A 1 335 ? 26.075 -17.977 -21.056 1.00 67.19 335 LEU A CA 1
ATOM 2565 C C . LEU A 1 335 ? 25.821 -17.097 -22.279 1.00 67.19 335 LEU A C 1
ATOM 2567 O O . LEU A 1 335 ? 25.808 -17.573 -23.416 1.00 67.19 335 LEU A O 1
ATOM 2571 N N . LEU A 1 336 ? 25.633 -15.807 -22.022 1.00 69.62 336 LEU A N 1
ATOM 2572 C CA . LEU A 1 336 ? 25.498 -14.783 -23.041 1.00 69.62 336 LEU A CA 1
ATOM 2573 C C . LEU A 1 336 ? 26.815 -14.012 -23.130 1.00 69.62 336 LEU A C 1
ATOM 2575 O O . LEU A 1 336 ? 27.210 -13.316 -22.194 1.00 69.62 336 LEU A O 1
ATOM 2579 N N . VAL A 1 337 ? 27.508 -14.127 -24.257 1.00 69.62 337 VAL A N 1
ATOM 2580 C CA . VAL A 1 337 ? 28.743 -13.384 -24.514 1.00 69.62 337 VAL A CA 1
ATOM 2581 C C . VAL A 1 337 ? 28.453 -12.334 -25.567 1.00 69.62 337 VAL A C 1
ATOM 2583 O O . VAL A 1 337 ? 28.170 -12.670 -26.712 1.00 69.62 337 VAL A O 1
ATOM 2586 N N . VAL A 1 338 ? 28.560 -11.065 -25.192 1.00 70.12 338 VAL A N 1
ATOM 2587 C CA . VAL A 1 338 ? 28.384 -9.949 -26.120 1.00 70.12 338 VAL A CA 1
ATOM 2588 C C . VAL A 1 338 ? 29.718 -9.240 -26.280 1.00 70.12 338 VAL A C 1
ATOM 2590 O O . VAL A 1 338 ? 30.323 -8.783 -25.309 1.00 70.12 338 VAL A O 1
ATOM 2593 N N . ARG A 1 339 ? 30.205 -9.180 -27.516 1.00 70.31 339 ARG A N 1
ATOM 2594 C CA . ARG A 1 339 ? 31.370 -8.375 -27.889 1.00 70.31 339 ARG A CA 1
ATOM 2595 C C . ARG A 1 339 ? 30.872 -7.142 -28.596 1.00 70.31 339 ARG A C 1
ATOM 2597 O O . ARG A 1 339 ? 30.167 -7.281 -29.594 1.00 70.31 339 ARG A O 1
ATOM 2604 N N . VAL A 1 340 ? 31.224 -5.972 -28.084 1.00 69.50 340 VAL A N 1
ATOM 2605 C CA . VAL A 1 340 ? 30.783 -4.705 -28.659 1.00 69.50 340 VAL A CA 1
ATOM 2606 C C . VAL A 1 340 ? 31.941 -3.736 -28.784 1.00 69.50 340 VAL A C 1
ATOM 2608 O O . VAL A 1 340 ? 32.687 -3.522 -27.836 1.00 69.50 340 VAL A O 1
ATOM 2611 N N . SER A 1 341 ? 32.037 -3.107 -29.945 1.00 65.44 341 SER A N 1
ATOM 2612 C CA . SER A 1 341 ? 32.895 -1.959 -30.186 1.00 65.44 341 SER A CA 1
ATOM 2613 C C . SER A 1 341 ? 32.038 -0.699 -30.202 1.00 65.44 341 SER A C 1
ATOM 2615 O O . SER A 1 341 ? 30.932 -0.704 -30.755 1.00 65.44 341 SER A O 1
ATOM 2617 N N . ILE A 1 342 ? 32.536 0.360 -29.568 1.00 63.44 342 ILE A N 1
ATOM 2618 C CA . ILE A 1 342 ? 31.870 1.660 -29.486 1.00 63.44 342 ILE A CA 1
ATOM 2619 C C . ILE A 1 342 ? 32.711 2.653 -30.280 1.00 63.44 342 ILE A C 1
ATOM 2621 O O . ILE A 1 342 ? 33.901 2.806 -30.003 1.00 63.44 342 ILE A O 1
ATOM 2625 N N . ASP A 1 343 ? 32.107 3.306 -31.270 1.00 62.16 343 ASP A N 1
ATOM 2626 C CA . ASP A 1 343 ? 32.790 4.337 -32.053 1.00 62.16 343 ASP A CA 1
ATOM 2627 C C . ASP A 1 343 ? 32.822 5.697 -31.326 1.00 62.16 343 ASP A C 1
ATOM 2629 O O . ASP A 1 343 ? 32.201 5.896 -30.279 1.00 62.16 343 ASP A O 1
ATOM 2633 N N . ALA A 1 344 ? 33.549 6.666 -31.891 1.00 53.12 344 ALA A N 1
ATOM 2634 C CA . ALA A 1 344 ? 33.663 8.017 -31.331 1.00 53.12 344 ALA A CA 1
ATOM 2635 C C . ALA A 1 344 ? 32.323 8.784 -31.266 1.00 53.12 344 ALA A C 1
ATOM 2637 O O . ALA A 1 344 ? 32.235 9.805 -30.588 1.00 53.12 344 ALA A O 1
ATOM 2638 N N . LEU A 1 345 ? 31.285 8.297 -31.955 1.00 54.97 345 LEU A N 1
ATOM 2639 C CA . LEU A 1 345 ? 29.935 8.861 -31.983 1.00 54.97 345 LEU A CA 1
ATOM 2640 C C . LEU A 1 345 ? 28.978 8.121 -31.029 1.00 54.97 345 LEU A C 1
ATOM 2642 O O . LEU A 1 345 ? 27.789 8.439 -30.991 1.00 54.97 345 LEU A O 1
ATOM 2646 N N . GLY A 1 346 ? 29.472 7.145 -30.258 1.00 56.44 346 GLY A N 1
ATOM 2647 C CA . GLY A 1 346 ? 28.678 6.360 -29.312 1.00 56.44 346 GLY A CA 1
ATOM 2648 C C . GLY A 1 346 ? 27.822 5.267 -29.959 1.00 56.44 346 GLY A C 1
ATOM 2649 O O . GLY A 1 346 ? 26.955 4.696 -29.291 1.00 56.44 346 GLY A O 1
ATOM 2650 N N . ARG A 1 347 ? 28.033 4.947 -31.240 1.00 62.56 347 ARG A N 1
ATOM 2651 C CA . ARG A 1 347 ? 27.350 3.828 -31.900 1.00 62.56 347 ARG A CA 1
ATOM 2652 C C . ARG A 1 347 ? 28.001 2.521 -31.487 1.00 62.56 347 ARG A C 1
ATOM 2654 O O . ARG A 1 347 ? 29.224 2.402 -31.438 1.00 62.56 347 ARG A O 1
ATOM 2661 N N . VAL A 1 348 ? 27.164 1.533 -31.210 1.00 67.50 348 VAL A N 1
ATOM 2662 C CA . VAL A 1 348 ? 27.572 0.211 -30.745 1.00 67.50 348 VAL A CA 1
ATOM 2663 C C . VAL A 1 348 ? 27.401 -0.772 -31.891 1.00 67.50 348 VAL A C 1
ATOM 2665 O O . VAL A 1 348 ? 26.321 -0.877 -32.470 1.00 67.50 348 VAL A O 1
ATOM 2668 N N . SER A 1 349 ? 28.453 -1.519 -32.201 1.00 69.75 349 SER A N 1
ATOM 2669 C CA . SER A 1 349 ? 28.397 -2.630 -33.153 1.00 69.75 349 SER A CA 1
ATOM 2670 C C . SER A 1 349 ? 29.063 -3.856 -32.552 1.00 69.75 349 SER A C 1
ATOM 2672 O O . SER A 1 349 ? 30.035 -3.738 -31.806 1.00 69.75 349 SER A O 1
ATOM 2674 N N . GLY A 1 350 ? 28.528 -5.043 -32.822 1.00 73.19 350 GLY A N 1
ATOM 2675 C CA . GLY A 1 350 ? 29.012 -6.219 -32.123 1.00 73.19 350 GLY A CA 1
ATOM 2676 C C . GLY A 1 350 ? 28.473 -7.552 -32.599 1.00 73.19 350 GLY A C 1
ATOM 2677 O O . GLY A 1 350 ? 27.722 -7.662 -33.570 1.00 73.19 350 GLY A O 1
ATOM 2678 N N . THR A 1 351 ? 28.874 -8.576 -31.854 1.00 73.94 351 THR A N 1
ATOM 2679 C CA . THR A 1 351 ? 28.363 -9.940 -31.985 1.00 73.94 351 THR A CA 1
ATOM 2680 C C . THR A 1 351 ? 27.870 -10.431 -30.638 1.00 73.94 351 THR A C 1
ATOM 2682 O O . THR A 1 351 ? 28.459 -10.146 -29.592 1.00 73.94 351 THR A O 1
ATOM 2685 N N . LEU A 1 352 ? 26.780 -11.179 -30.678 1.00 71.88 352 LEU A N 1
ATOM 2686 C CA . LEU A 1 352 ? 26.181 -11.828 -29.530 1.00 71.88 352 LEU A CA 1
ATOM 2687 C C . LEU A 1 352 ? 26.247 -13.327 -29.742 1.00 71.88 352 LEU A C 1
ATOM 2689 O O . LEU A 1 352 ? 25.748 -13.822 -30.744 1.00 71.88 352 LEU A O 1
ATOM 2693 N N . ALA A 1 353 ? 26.856 -14.026 -28.790 1.00 71.19 353 ALA A N 1
ATOM 2694 C CA . ALA A 1 353 ? 26.920 -15.473 -28.754 1.00 71.19 353 ALA A CA 1
ATOM 2695 C C . ALA A 1 353 ? 26.120 -16.010 -27.564 1.00 71.19 353 ALA A C 1
ATOM 2697 O O . ALA A 1 353 ? 26.320 -15.576 -26.425 1.00 71.19 353 ALA A O 1
ATOM 2698 N N . LEU A 1 354 ? 25.239 -16.972 -27.827 1.00 69.50 354 LEU A N 1
ATOM 2699 C CA . LEU A 1 354 ? 24.433 -17.661 -26.821 1.00 69.50 354 LEU A CA 1
ATOM 2700 C C . LEU A 1 354 ? 24.849 -19.132 -26.767 1.00 69.50 354 LEU A C 1
ATOM 2702 O O . LEU A 1 354 ? 24.801 -19.826 -27.782 1.00 69.50 354 LEU A O 1
ATOM 2706 N N . SER A 1 355 ? 25.254 -19.603 -25.586 1.00 65.12 355 SER A N 1
ATOM 2707 C CA . SER A 1 355 ? 25.623 -21.002 -25.354 1.00 65.12 355 SER A CA 1
ATOM 2708 C C . SER A 1 355 ? 25.014 -21.512 -24.046 1.00 65.12 355 SER A C 1
ATOM 2710 O O . SER A 1 355 ? 25.044 -20.787 -23.047 1.00 65.12 355 SER A O 1
ATOM 2712 N N . PRO A 1 356 ? 24.522 -22.762 -23.990 1.00 61.38 356 PRO A N 1
ATOM 2713 C CA . PRO A 1 356 ? 24.263 -23.435 -22.722 1.00 61.38 356 PRO A CA 1
ATOM 2714 C C . PRO A 1 356 ? 25.537 -23.447 -21.872 1.00 61.38 356 PRO A C 1
ATOM 2716 O O . PRO A 1 356 ? 26.621 -23.742 -22.385 1.00 61.38 356 PRO A O 1
ATOM 2719 N N . GLN A 1 357 ? 25.439 -23.110 -20.584 1.00 58.34 357 GLN A N 1
ATOM 2720 C CA . GLN A 1 357 ? 26.552 -23.315 -19.664 1.00 58.34 357 GLN A CA 1
ATOM 2721 C C . GLN A 1 357 ? 26.649 -24.821 -19.400 1.00 58.34 357 GLN A C 1
ATOM 2723 O O . GLN A 1 357 ? 25.803 -25.388 -18.709 1.00 58.34 357 GLN A O 1
ATOM 2728 N N . GLN A 1 358 ? 27.672 -25.488 -19.937 1.00 48.59 358 GLN A N 1
ATOM 2729 C CA . GLN A 1 358 ? 27.985 -26.847 -19.500 1.00 48.59 358 GLN A CA 1
ATOM 2730 C C . GLN A 1 358 ? 28.259 -26.810 -17.992 1.00 48.59 358 GLN A C 1
ATOM 2732 O O . GLN A 1 358 ? 29.101 -26.036 -17.528 1.00 48.59 358 GLN A O 1
ATOM 2737 N N . LYS A 1 359 ? 27.523 -27.619 -17.216 1.00 38.50 359 LYS A N 1
ATOM 2738 C CA . LYS A 1 359 ? 27.863 -27.882 -15.816 1.00 38.50 359 LYS A CA 1
ATOM 2739 C C . LYS A 1 359 ? 29.293 -28.411 -15.798 1.00 38.50 359 LYS A C 1
ATOM 2741 O O . LYS A 1 359 ? 29.535 -29.532 -16.230 1.00 38.50 359 LYS A O 1
ATOM 2746 N N . ALA A 1 360 ? 30.227 -27.608 -15.308 1.00 37.38 360 ALA A N 1
ATOM 2747 C CA . ALA A 1 360 ? 31.525 -28.113 -14.904 1.00 37.38 360 ALA A CA 1
ATOM 2748 C C . ALA A 1 360 ? 31.293 -28.988 -13.667 1.00 37.38 360 ALA A C 1
ATOM 2750 O O . ALA A 1 360 ? 31.154 -28.460 -12.571 1.00 37.38 360 ALA A O 1
ATOM 2751 N N . ASN A 1 361 ? 31.178 -30.300 -13.856 1.00 31.72 361 ASN A N 1
ATOM 2752 C CA . ASN A 1 361 ? 31.260 -31.284 -12.785 1.00 31.72 361 ASN A CA 1
ATOM 2753 C C . ASN A 1 361 ? 32.114 -32.469 -13.256 1.00 31.72 361 ASN A C 1
ATOM 2755 O O . ASN A 1 361 ? 31.866 -33.000 -14.332 1.00 31.72 361 ASN A O 1
ATOM 2759 N N . GLU A 1 362 ? 33.051 -32.851 -12.377 1.00 31.09 362 GLU A N 1
ATOM 2760 C CA . GLU A 1 362 ? 33.936 -34.035 -12.380 1.00 31.09 362 GLU A CA 1
ATOM 2761 C C . GLU A 1 362 ? 35.164 -33.973 -13.319 1.00 31.09 362 GLU A C 1
ATOM 2763 O O . GLU A 1 362 ? 35.045 -33.777 -14.515 1.00 31.09 362 GLU A O 1
ATOM 2768 N N . GLY A 1 363 ? 36.412 -34.135 -12.873 1.00 29.84 363 GLY A N 1
ATOM 2769 C CA . GLY A 1 363 ? 36.916 -34.421 -11.542 1.00 29.84 363 GLY A CA 1
ATOM 2770 C C . GLY A 1 363 ? 38.446 -34.426 -11.516 1.00 29.84 363 GLY A C 1
ATOM 2771 O O . GLY A 1 363 ? 39.119 -34.796 -12.476 1.00 29.84 363 GLY A O 1
ATOM 2772 N N . SER A 1 364 ? 38.982 -34.034 -10.364 1.00 36.59 364 SER A N 1
ATOM 2773 C CA . SER A 1 364 ? 40.284 -34.491 -9.892 1.00 36.59 364 SER A CA 1
ATOM 2774 C C . SER A 1 364 ? 40.274 -36.026 -9.887 1.00 36.59 364 SER A C 1
ATOM 2776 O O . SER A 1 364 ? 39.670 -36.632 -9.003 1.00 36.59 364 SER A O 1
ATOM 2778 N N . ARG A 1 365 ? 40.863 -36.656 -10.910 1.00 40.25 365 ARG A N 1
ATOM 2779 C CA . ARG A 1 365 ? 41.340 -38.049 -10.892 1.00 40.25 365 ARG A CA 1
ATOM 2780 C C . ARG A 1 365 ? 42.186 -38.338 -12.137 1.00 40.25 365 ARG A C 1
ATOM 2782 O O . ARG A 1 365 ? 41.675 -38.363 -13.247 1.00 40.25 365 ARG A O 1
ATOM 2789 N N . GLY A 1 366 ? 43.469 -38.621 -11.905 1.00 36.53 366 GLY A N 1
ATOM 2790 C CA . GLY A 1 366 ? 44.291 -39.454 -12.788 1.00 36.53 366 GLY A CA 1
ATOM 2791 C C . GLY A 1 366 ? 45.194 -38.739 -13.794 1.00 36.53 366 GLY A C 1
ATOM 2792 O O . GLY A 1 366 ? 44.911 -38.737 -14.984 1.00 36.53 366 GLY A O 1
ATOM 2793 N N . ARG A 1 367 ? 46.352 -38.249 -13.335 1.00 34.56 367 ARG A N 1
ATOM 2794 C CA . ARG A 1 367 ? 47.599 -38.292 -14.123 1.00 34.56 367 ARG A CA 1
ATOM 2795 C C . ARG A 1 367 ? 48.799 -3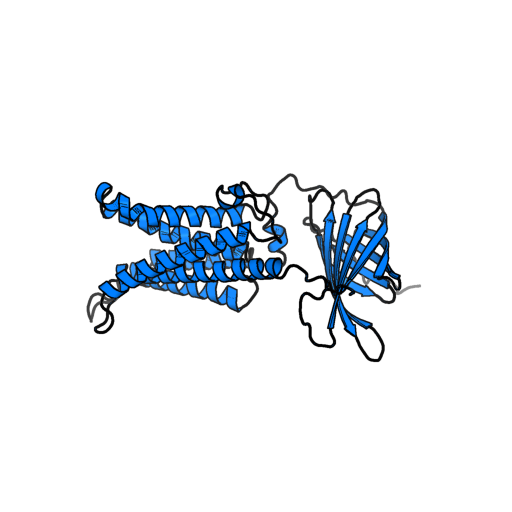8.482 -13.188 1.00 34.56 367 ARG A C 1
ATOM 2797 O O . ARG A 1 367 ? 49.564 -37.565 -12.939 1.00 34.56 367 ARG A O 1
ATOM 2804 N N . ASN A 1 368 ? 48.892 -39.698 -12.649 1.00 36.34 368 ASN A N 1
ATOM 2805 C CA . ASN A 1 368 ? 50.145 -40.364 -12.293 1.00 36.34 368 ASN A CA 1
ATOM 2806 C C . ASN A 1 368 ? 50.163 -41.677 -13.091 1.00 36.34 368 ASN A C 1
ATOM 2808 O O . ASN A 1 368 ? 49.187 -42.423 -13.023 1.00 36.34 368 ASN A O 1
ATOM 2812 N N . GLY A 1 369 ? 51.252 -41.922 -13.824 1.00 35.78 369 GLY A N 1
ATOM 2813 C CA . GLY A 1 369 ? 51.508 -43.127 -14.624 1.00 35.78 369 GLY A CA 1
ATOM 2814 C C . GLY A 1 369 ? 51.230 -42.928 -16.116 1.00 35.78 369 GLY A C 1
ATOM 2815 O O . GLY A 1 369 ? 50.079 -43.002 -16.538 1.00 35.78 369 GLY A O 1
ATOM 2816 N N . VAL A 1 370 ? 52.248 -42.598 -16.915 1.00 36.09 370 VAL A N 1
ATOM 2817 C CA . VAL A 1 370 ? 53.263 -43.521 -17.464 1.00 36.09 370 VAL A CA 1
ATOM 2818 C C . VAL A 1 370 ? 54.580 -42.763 -17.565 1.00 36.09 370 VAL A C 1
ATOM 2820 O O . VAL A 1 370 ? 54.509 -41.551 -17.875 1.00 36.09 370 VAL A O 1
#

Radius of gyration: 27.36 Å; Cα contacts (8 Å, |Δi|>4): 518; chains: 1; bounding box: 84×78×78 Å

Secondary structure (DSSP, 8-state):
----------HHHHHHHHHHHHHHHHHHHHHHHHHHHHHHHHHT--BTTB-HHHHHHHHHHHHHHHHHHHHHHHHHHHH-SSS---TTTTTSTT-SSSSHHHHHHHHHHHHHHHHHHHHHHHHHHHHHHHHHHHHTHHHHHHHHHHHHHHHH-TTTTSHHHHHHHHHHHHHHHHHHHHHHH---SSTTS-----HHHHHHHHHHHHHHHHHHHHTTTSTTHHHHTT----S-------SS-EEEEEEEEEEE--SS---TTEEEEEEEEEE-SSS-EEEEEEEEEEEETTEEEEEEEEEEEEETT-S--EEEEEEEETTTEEEEEE--TTT--EEEEEEEEE-TT-EEEEEEEEEE--------------

pLDDT: mean 72.7, std 19.52, range [29.84, 98.5]

Foldseek 3Di:
DDDPPDDDPPPLLVVLVVLLQVLLLLLLLLLLVLLLLVLCLLVCDADPVGHSVNSVVSSVVSLVVSVVSLVSNLVSVCVHPVDNDDPVLQQPQQPDLFLRVLSNLQNVLVVLSVCLVCLVVCCVPVDDVVNVVSVVCSVVSSVSSLSSCLQVPPCNQPPVNVVSSVVSLCSSLVSVQCSQQDDDPDPPDDGNGPVVSNVVSVVVVVVVVVCSVVASNDPPNNQVSSDDPDPQPPPPQPPDKDKFKKKWFKDWDPPDPDDPFKTWIWTFIFTPDPWTKTKTKTWIWGQDPVGIHTDWMKMWIATPVNNHIWIAIWDDDPDFKIWGWTQGPPRWIKIWIWGWDADPRRIIITMIIIDTDDPPDDDPDDDDDD

Sequence (370 aa):
MTSFAGLAAPQ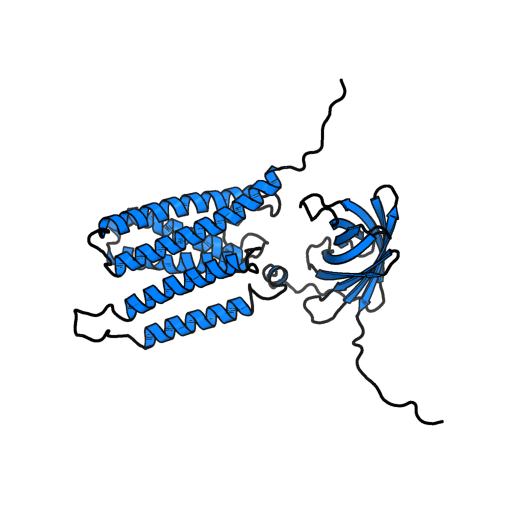SATLYWYVVRGSGFVVYALLTVGVVFGLLLSLRWRSDAWPRLLTEDVHQFLQLLAGSFLSIHIVSTLLDSFVHFAWYEVLVPFSGPYRVPWMAAGIISMYFGAALALSIYVRPHVGYRTWRTLHYTGFVAWTLALVHGLATGSDTHSAWATGVYVASVVIVVGLLAVRFGGIPARVGQPPRLRPGVVAGLGVSVVVAGVLASAGPLESGWAARAGSIPGPKPSIAIPTSPLSEKVTGVAQPYNRYSLDPGYRMLTLDIDGVGRYPIKLAYRVFIRQTRVGIRFIRGLFSMTPSSGAWSCSGTVTFRPPDRFISVCNPARKETLLLVVRVSIDALGRVSGTLALSPQQKANEGSRGRNGV